Protein AF-A0A7R6YTJ3-F1 (afdb_monomer_lite)

Structure (mmCIF, N/CA/C/O backbone):
data_AF-A0A7R6YTJ3-F1
#
_entry.id   AF-A0A7R6YTJ3-F1
#
loop_
_atom_site.group_PDB
_atom_site.id
_atom_site.type_symbol
_atom_site.label_atom_id
_atom_site.label_alt_id
_atom_site.label_comp_id
_atom_site.label_asym_id
_atom_site.label_entity_id
_atom_site.label_seq_id
_atom_site.pdbx_PDB_ins_code
_atom_site.Cartn_x
_atom_site.Cartn_y
_atom_site.Cartn_z
_atom_site.occupancy
_atom_site.B_iso_or_equiv
_atom_site.auth_seq_id
_atom_site.auth_comp_id
_atom_site.auth_asym_id
_atom_site.auth_atom_id
_atom_site.pdbx_PDB_model_num
ATOM 1 N N . MET A 1 1 ? 23.621 -24.210 -17.598 1.00 53.25 1 MET A N 1
ATOM 2 C CA . MET A 1 1 ? 22.470 -23.910 -18.483 1.00 53.25 1 MET A CA 1
ATOM 3 C C . MET A 1 1 ? 22.592 -22.457 -18.925 1.00 53.25 1 MET A C 1
ATOM 5 O O . MET A 1 1 ? 21.808 -21.624 -18.494 1.00 53.25 1 MET A O 1
ATOM 9 N N . GLY A 1 2 ? 23.614 -22.135 -19.717 1.00 71.44 2 GLY A N 1
ATOM 10 C CA . GLY A 1 2 ? 23.889 -20.771 -20.166 1.00 71.44 2 GLY A CA 1
ATOM 11 C C . GLY A 1 2 ? 23.568 -20.517 -21.636 1.00 71.44 2 GLY A C 1
ATOM 12 O O . GLY A 1 2 ? 23.927 -19.460 -22.126 1.00 71.44 2 GLY A O 1
ATOM 13 N N . MET A 1 3 ? 22.931 -21.441 -22.358 1.00 82.94 3 MET A N 1
ATOM 14 C CA . MET A 1 3 ? 22.607 -21.250 -23.777 1.00 82.94 3 MET A CA 1
ATOM 15 C C . MET A 1 3 ? 21.163 -20.765 -23.956 1.00 82.94 3 MET A C 1
ATOM 17 O O . MET A 1 3 ? 20.237 -21.380 -23.425 1.00 82.94 3 MET A O 1
ATOM 21 N N . PHE A 1 4 ? 20.978 -19.697 -24.731 1.00 82.81 4 PHE A N 1
ATOM 22 C CA . PHE A 1 4 ? 19.693 -19.050 -24.998 1.00 82.81 4 PHE A CA 1
ATOM 23 C C . PHE A 1 4 ? 19.495 -18.852 -26.503 1.00 82.81 4 PHE A C 1
ATOM 25 O O . PHE A 1 4 ? 20.359 -18.275 -27.162 1.00 82.81 4 PHE A O 1
ATOM 32 N N . ASP A 1 5 ? 18.359 -19.302 -27.038 1.00 83.25 5 ASP A N 1
ATOM 33 C CA . ASP A 1 5 ? 18.041 -19.212 -28.468 1.00 83.25 5 ASP A CA 1
ATOM 34 C C . ASP A 1 5 ? 17.235 -17.943 -28.801 1.00 83.25 5 ASP A C 1
ATOM 36 O O . ASP A 1 5 ? 16.244 -17.617 -28.142 1.00 83.25 5 ASP A O 1
ATOM 40 N N . PHE A 1 6 ? 17.629 -17.265 -29.877 1.00 81.50 6 PHE A N 1
ATOM 41 C CA . PHE A 1 6 ? 17.033 -16.036 -30.397 1.00 81.50 6 PHE A CA 1
ATOM 42 C C . PHE A 1 6 ? 16.614 -16.210 -31.861 1.00 81.50 6 PHE A C 1
ATOM 44 O O . PHE A 1 6 ? 17.099 -17.079 -32.588 1.00 81.50 6 PHE A O 1
ATOM 51 N N . VAL A 1 7 ? 15.671 -15.382 -32.315 1.00 74.81 7 VAL A N 1
ATOM 52 C CA . VAL A 1 7 ? 15.200 -15.432 -33.702 1.00 74.81 7 VAL A CA 1
ATOM 53 C C . VAL A 1 7 ? 16.164 -14.648 -34.590 1.00 74.81 7 VAL A C 1
ATOM 55 O O . VAL A 1 7 ? 16.160 -13.419 -34.594 1.00 74.81 7 VAL A O 1
ATOM 58 N N . LYS A 1 8 ? 16.961 -15.372 -35.382 1.00 67.31 8 LYS A N 1
ATOM 59 C CA . LYS A 1 8 ? 17.873 -14.790 -36.375 1.00 67.31 8 LYS A CA 1
ATOM 60 C C . LYS A 1 8 ? 17.097 -13.877 -37.338 1.00 67.31 8 LYS A C 1
ATOM 62 O O . LYS A 1 8 ? 16.094 -14.297 -37.911 1.00 67.31 8 LYS A O 1
ATOM 67 N N . GLY A 1 9 ? 17.543 -12.628 -37.480 1.00 66.31 9 GLY A N 1
ATOM 68 C CA . GLY A 1 9 ? 16.888 -11.606 -38.314 1.00 66.31 9 GLY A CA 1
ATOM 69 C C . GLY A 1 9 ? 15.861 -10.728 -37.584 1.00 66.31 9 GLY A C 1
ATOM 70 O O . GLY A 1 9 ? 15.242 -9.863 -38.198 1.00 66.31 9 GLY A O 1
ATOM 71 N N . VAL A 1 10 ? 15.684 -10.907 -36.272 1.00 64.38 10 VAL A N 1
ATOM 72 C CA . VAL A 1 10 ? 14.816 -10.068 -35.441 1.00 64.38 10 VAL A CA 1
ATOM 73 C C . VAL A 1 10 ? 15.649 -9.400 -34.351 1.00 64.38 10 VAL A C 1
ATOM 75 O O . VAL A 1 10 ? 16.270 -10.076 -33.541 1.00 64.38 10 VAL A O 1
ATOM 78 N N . GLY A 1 11 ? 15.662 -8.068 -34.313 1.00 68.81 11 GLY A N 1
ATOM 79 C CA . GLY A 1 11 ? 16.449 -7.339 -33.324 1.00 68.81 11 GLY A CA 1
ATOM 80 C C . GLY A 1 11 ? 16.763 -5.905 -33.722 1.00 68.81 11 GLY A C 1
ATOM 81 O O . GLY A 1 11 ? 16.332 -5.415 -34.767 1.00 68.81 11 GLY A O 1
ATOM 82 N N . LYS A 1 12 ? 17.527 -5.213 -32.878 1.00 73.88 12 LYS A N 1
ATOM 83 C CA . LYS A 1 12 ? 18.053 -3.881 -33.187 1.00 73.88 12 LYS A CA 1
ATOM 84 C C . LYS A 1 12 ? 19.164 -4.009 -34.233 1.00 73.88 12 LYS A C 1
ATOM 86 O O . LYS A 1 12 ? 20.115 -4.761 -34.030 1.00 73.88 12 LYS A O 1
ATOM 91 N N . LYS A 1 13 ? 19.056 -3.269 -35.341 1.00 74.00 13 LYS A N 1
ATOM 92 C CA . LYS A 1 13 ? 20.139 -3.138 -36.326 1.00 74.00 13 LYS A CA 1
ATOM 93 C C . LYS A 1 13 ? 21.222 -2.224 -35.750 1.00 74.00 13 LYS A C 1
ATOM 95 O O . LYS A 1 13 ? 20.917 -1.106 -35.332 1.00 74.00 13 LYS A O 1
ATOM 100 N N . LEU A 1 14 ? 22.463 -2.703 -35.714 1.00 64.62 14 LEU A N 1
ATOM 101 C CA . LEU A 1 14 ? 23.622 -1.938 -35.255 1.00 64.62 14 LEU A CA 1
ATOM 102 C C . LEU A 1 14 ? 24.489 -1.572 -36.469 1.00 64.62 14 LEU A C 1
ATOM 104 O O . LEU A 1 14 ? 24.953 -2.459 -37.176 1.00 64.62 14 LEU A O 1
ATOM 108 N N . GLY A 1 15 ? 24.695 -0.273 -36.716 1.00 58.75 15 GLY A N 1
ATOM 109 C CA . GLY A 1 15 ? 25.506 0.242 -37.833 1.00 58.75 15 GLY A CA 1
ATOM 110 C C . GLY A 1 15 ? 24.710 0.922 -38.960 1.00 58.75 15 GLY A C 1
ATOM 111 O O . GLY A 1 15 ? 23.480 0.947 -38.946 1.00 58.75 15 GLY A O 1
ATOM 112 N N . PHE A 1 16 ? 25.433 1.498 -39.929 1.00 42.91 16 PHE A N 1
ATOM 113 C CA . PHE A 1 16 ? 24.896 2.185 -41.114 1.00 42.91 16 PHE A CA 1
ATOM 114 C C . PHE A 1 16 ? 25.251 1.386 -42.383 1.00 42.91 16 PHE A C 1
ATOM 116 O O . PHE A 1 16 ? 26.426 1.110 -42.603 1.00 42.91 16 PHE A O 1
ATOM 123 N N . GLY A 1 17 ? 24.258 1.024 -43.204 1.00 50.75 17 GLY A N 1
ATOM 124 C CA . GLY A 1 17 ? 24.433 0.264 -44.457 1.00 50.75 17 GLY A CA 1
ATOM 125 C C . GLY A 1 17 ? 23.263 -0.690 -44.737 1.00 50.75 17 GLY A C 1
ATOM 126 O O . GLY A 1 17 ? 22.576 -1.088 -43.796 1.00 50.75 17 GLY A O 1
ATOM 127 N N . ASP A 1 18 ? 23.005 -1.029 -46.004 1.00 47.97 18 ASP A N 1
ATOM 128 C CA . ASP A 1 18 ? 21.875 -1.883 -46.426 1.00 47.97 18 ASP A CA 1
ATOM 129 C C . ASP A 1 18 ? 22.137 -3.391 -46.275 1.00 47.97 18 ASP A C 1
ATOM 131 O O . ASP A 1 18 ? 21.184 -4.166 -46.217 1.00 47.97 18 ASP A O 1
ATOM 135 N N . ASP A 1 19 ? 23.393 -3.800 -46.100 1.00 54.62 19 ASP A N 1
ATOM 136 C CA . ASP A 1 19 ? 23.744 -5.187 -45.788 1.00 54.62 19 ASP A CA 1
ATOM 137 C C . ASP A 1 19 ? 23.334 -5.546 -44.347 1.00 54.62 19 ASP A C 1
ATOM 139 O O . ASP A 1 19 ? 23.260 -4.671 -43.478 1.00 54.62 19 ASP A O 1
ATOM 143 N N . GLU A 1 20 ? 23.026 -6.820 -44.077 1.00 54.81 20 GLU A N 1
ATOM 144 C CA . GLU A 1 20 ? 22.911 -7.349 -42.710 1.00 54.81 20 GLU A CA 1
ATOM 145 C C . GLU A 1 20 ? 24.335 -7.540 -42.166 1.00 54.81 20 GLU A C 1
ATOM 147 O O . GLU A 1 20 ? 24.985 -8.517 -42.545 1.00 54.81 20 GLU A O 1
ATOM 152 N N . PRO A 1 21 ? 24.881 -6.631 -41.332 1.00 59.47 21 PRO A N 1
ATOM 153 C CA . PRO A 1 21 ? 26.229 -6.833 -40.837 1.00 59.47 21 PRO A CA 1
ATOM 154 C C . PRO A 1 21 ? 26.190 -7.978 -39.824 1.00 59.47 21 PRO A C 1
ATOM 156 O O . PRO A 1 21 ? 25.369 -7.969 -38.901 1.00 59.47 21 PRO A O 1
ATOM 159 N N . GLU A 1 22 ? 27.065 -8.969 -39.992 1.00 66.81 22 GLU A N 1
ATOM 160 C CA . GLU A 1 22 ? 27.274 -9.977 -38.956 1.00 66.81 22 GLU A CA 1
ATOM 161 C C . GLU A 1 22 ? 27.644 -9.270 -37.640 1.00 66.81 22 GLU A C 1
ATOM 163 O O . GLU A 1 22 ? 28.451 -8.331 -37.648 1.00 66.81 22 GLU A O 1
ATOM 168 N N . PRO A 1 23 ? 27.041 -9.665 -36.507 1.00 76.19 23 PRO A N 1
ATOM 169 C CA . PRO A 1 23 ? 27.299 -9.005 -35.240 1.00 76.19 23 PRO A CA 1
ATOM 170 C C . PRO A 1 23 ? 28.767 -9.209 -34.858 1.00 76.19 23 PRO A C 1
ATOM 172 O O . PRO A 1 23 ? 29.254 -10.333 -34.801 1.00 76.19 23 PRO A O 1
ATOM 175 N N . THR A 1 24 ? 29.488 -8.129 -34.571 1.00 86.44 24 THR A N 1
ATOM 176 C CA . THR A 1 24 ? 30.866 -8.214 -34.068 1.00 86.44 24 THR A CA 1
ATOM 177 C C . THR A 1 24 ? 30.891 -8.040 -32.555 1.00 86.44 24 THR A C 1
ATOM 179 O O . THR A 1 24 ? 30.033 -7.350 -31.995 1.00 86.44 24 THR A O 1
ATOM 182 N N . ALA A 1 25 ? 31.904 -8.610 -31.897 1.00 87.88 25 ALA A N 1
ATOM 183 C CA . ALA A 1 25 ? 32.144 -8.446 -30.461 1.00 87.88 25 ALA A CA 1
ATOM 184 C C . ALA A 1 25 ? 32.048 -6.971 -30.023 1.00 87.88 25 ALA A C 1
ATOM 186 O O . ALA A 1 25 ? 31.303 -6.642 -29.102 1.00 87.88 25 ALA A O 1
ATOM 187 N N . ASP A 1 26 ? 32.692 -6.068 -30.768 1.00 86.06 26 ASP A N 1
ATOM 188 C CA . ASP A 1 26 ? 32.683 -4.629 -30.492 1.00 86.06 26 ASP A CA 1
ATOM 189 C C . ASP A 1 26 ? 31.287 -4.003 -30.584 1.00 86.06 26 ASP A C 1
ATOM 191 O O . ASP A 1 26 ? 30.929 -3.151 -29.768 1.00 86.06 26 ASP A O 1
ATOM 195 N N . THR A 1 27 ? 30.484 -4.389 -31.582 1.00 87.31 27 THR A N 1
ATOM 196 C CA . THR A 1 27 ? 29.124 -3.846 -31.741 1.00 87.31 27 THR A CA 1
ATOM 197 C C . THR A 1 27 ? 28.194 -4.318 -30.630 1.00 87.31 27 THR A C 1
ATOM 199 O O . THR A 1 27 ? 27.456 -3.508 -30.071 1.00 87.31 27 THR A O 1
ATOM 202 N N . LEU A 1 28 ? 28.283 -5.595 -30.251 1.00 88.38 28 LEU A N 1
ATOM 203 C CA . LEU A 1 28 ? 27.493 -6.164 -29.162 1.00 88.38 28 LEU A CA 1
ATOM 204 C C . LEU A 1 28 ? 27.912 -5.606 -27.802 1.00 88.38 28 LEU A C 1
ATOM 206 O O . LEU A 1 28 ? 27.050 -5.306 -26.977 1.00 88.38 28 LEU A O 1
ATOM 210 N N . LYS A 1 29 ? 29.216 -5.408 -27.578 1.00 90.81 29 LYS A N 1
ATOM 211 C CA . LYS A 1 29 ? 29.730 -4.781 -26.358 1.00 90.81 29 LYS A CA 1
ATOM 212 C C . LYS A 1 29 ? 29.249 -3.335 -26.233 1.00 90.81 29 LYS A C 1
ATOM 214 O O . LYS A 1 29 ? 28.719 -2.964 -25.190 1.00 90.81 29 LYS A O 1
ATOM 219 N N . LYS A 1 30 ? 29.322 -2.545 -27.312 1.00 87.81 30 LYS A N 1
ATOM 220 C CA . LYS A 1 30 ? 28.772 -1.176 -27.340 1.00 87.81 30 LYS A CA 1
ATOM 221 C C . LYS A 1 30 ? 27.271 -1.144 -27.066 1.00 87.81 30 LYS A C 1
ATOM 223 O O . LYS A 1 30 ? 26.813 -0.264 -26.342 1.00 87.81 30 LYS A O 1
ATOM 228 N N . GLU A 1 31 ? 26.508 -2.078 -27.632 1.00 86.50 31 GLU A N 1
ATOM 229 C CA . GLU A 1 31 ? 25.073 -2.172 -27.357 1.00 86.50 31 GLU A CA 1
ATOM 230 C C . GLU A 1 31 ? 24.816 -2.476 -25.882 1.00 86.50 31 GLU A C 1
ATOM 232 O O . GLU A 1 31 ? 24.042 -1.759 -25.251 1.00 86.50 31 GLU A O 1
ATOM 237 N N . LEU A 1 32 ? 25.494 -3.481 -25.322 1.00 87.94 32 LEU A N 1
ATOM 238 C CA . LEU A 1 32 ? 25.381 -3.859 -23.915 1.00 87.94 32 LEU A CA 1
ATOM 239 C C . LEU A 1 32 ? 25.683 -2.675 -22.981 1.00 87.94 32 LEU A C 1
ATOM 241 O O . LEU A 1 32 ? 24.896 -2.384 -22.077 1.00 87.94 32 LEU A O 1
ATOM 245 N N . ASP A 1 33 ? 26.773 -1.956 -23.245 1.00 88.50 33 ASP A N 1
ATOM 246 C CA . ASP A 1 33 ? 27.207 -0.822 -22.428 1.00 88.50 33 ASP A CA 1
ATOM 247 C C . ASP A 1 33 ? 26.270 0.394 -22.574 1.00 88.50 33 ASP A C 1
ATOM 249 O O . ASP A 1 33 ? 26.056 1.128 -21.608 1.00 88.50 33 ASP A O 1
ATOM 253 N N . SER A 1 34 ? 25.624 0.576 -23.736 1.00 86.50 34 SER A N 1
ATOM 254 C CA . SER A 1 34 ? 24.681 1.684 -23.977 1.00 86.50 34 SER A CA 1
ATOM 255 C C . SER A 1 34 ? 23.458 1.680 -23.050 1.00 86.50 34 SER A C 1
ATOM 257 O O . SER A 1 34 ? 22.823 2.718 -22.856 1.00 86.50 34 SER A O 1
ATOM 259 N N . HIS A 1 35 ? 23.143 0.528 -22.449 1.00 82.69 35 HIS A N 1
ATOM 260 C CA . HIS A 1 35 ? 22.027 0.363 -21.514 1.00 82.69 35 HIS A CA 1
ATOM 261 C C . HIS A 1 35 ? 22.394 0.693 -20.061 1.00 82.69 35 HIS A C 1
ATOM 263 O O . HIS A 1 35 ? 21.508 0.698 -19.209 1.00 82.69 35 HIS A O 1
ATOM 269 N N . GLY A 1 36 ? 23.667 0.962 -19.744 1.00 84.81 36 GLY A N 1
ATOM 270 C CA . GLY A 1 36 ? 24.084 1.355 -18.392 1.00 84.81 36 GLY A CA 1
ATOM 271 C C . GLY A 1 36 ? 23.771 0.304 -17.317 1.00 84.81 36 GLY A C 1
ATOM 272 O O . GLY A 1 36 ? 23.363 0.649 -16.211 1.00 84.81 36 GLY A O 1
ATOM 273 N N . LEU A 1 37 ? 23.921 -0.984 -17.645 1.00 83.62 37 LEU A N 1
ATOM 274 C CA . LEU A 1 37 ? 23.523 -2.109 -16.786 1.00 83.62 37 LEU A CA 1
ATOM 275 C C . LEU A 1 37 ? 24.524 -2.445 -15.662 1.00 83.62 37 LEU A C 1
ATOM 277 O O . LEU A 1 37 ? 24.249 -3.338 -14.864 1.00 83.62 37 LEU A O 1
ATOM 281 N N . GLY A 1 38 ? 25.679 -1.772 -15.599 1.00 83.88 38 GLY A N 1
ATOM 282 C CA . GLY A 1 38 ? 26.778 -2.144 -14.695 1.00 83.88 38 GLY A CA 1
ATOM 283 C C . GLY A 1 38 ? 27.525 -3.402 -15.152 1.00 83.88 38 GLY A C 1
ATOM 284 O O . GLY A 1 38 ? 27.909 -4.243 -14.342 1.00 83.88 38 GLY A O 1
ATOM 285 N N . THR A 1 39 ? 27.675 -3.564 -16.468 1.00 87.25 39 THR A N 1
ATOM 286 C CA . THR A 1 39 ? 28.314 -4.707 -17.143 1.00 87.25 39 THR A CA 1
ATOM 287 C C . THR A 1 39 ? 29.770 -4.424 -17.519 1.00 87.25 39 THR A C 1
ATOM 289 O O . THR A 1 39 ? 30.297 -4.988 -18.477 1.00 87.25 39 THR A O 1
ATOM 292 N N . ASP A 1 40 ? 30.444 -3.558 -16.760 1.00 86.56 40 ASP A N 1
ATOM 293 C CA . ASP A 1 40 ? 31.817 -3.112 -17.033 1.00 86.56 40 ASP A CA 1
ATOM 294 C C . ASP A 1 40 ? 32.816 -4.279 -17.041 1.00 86.56 40 ASP A C 1
ATOM 296 O O . ASP A 1 40 ? 33.792 -4.267 -17.783 1.00 86.56 40 ASP A O 1
ATOM 300 N N . LYS A 1 41 ? 32.534 -5.321 -16.247 1.00 87.81 41 LYS A N 1
ATOM 301 C CA . LYS A 1 41 ? 33.337 -6.549 -16.132 1.00 87.81 41 LYS A CA 1
ATOM 302 C C . LYS A 1 41 ? 32.848 -7.693 -17.027 1.00 87.81 41 LYS A C 1
ATOM 304 O O . LYS A 1 41 ? 33.220 -8.840 -16.789 1.00 87.81 41 LYS A O 1
ATOM 309 N N . VAL A 1 42 ? 31.968 -7.406 -17.988 1.00 90.94 42 VAL A N 1
ATOM 310 C CA . VAL A 1 42 ? 31.443 -8.399 -18.933 1.00 90.94 42 VAL A CA 1
ATOM 311 C C . VAL A 1 42 ? 32.144 -8.251 -20.276 1.00 90.94 42 VAL A C 1
ATOM 313 O O . VAL A 1 42 ? 32.058 -7.198 -20.914 1.00 90.94 42 VAL A O 1
ATOM 316 N N . GLU A 1 43 ? 32.796 -9.325 -20.703 1.00 91.19 43 GLU A N 1
ATOM 317 C CA . GLU A 1 43 ? 33.404 -9.482 -22.021 1.00 91.19 43 GLU A CA 1
ATOM 318 C C . GLU A 1 43 ? 32.413 -10.154 -22.980 1.00 91.19 43 GLU A C 1
ATOM 320 O O . GLU A 1 43 ? 31.606 -10.998 -22.574 1.00 91.19 43 GLU A O 1
ATOM 325 N N . VAL A 1 44 ? 32.468 -9.764 -24.256 1.00 92.31 44 VAL A N 1
ATOM 326 C CA . VAL A 1 44 ? 31.600 -10.289 -25.315 1.00 92.31 44 VAL A CA 1
ATOM 327 C C . VAL A 1 44 ? 32.469 -10.816 -26.450 1.00 92.31 44 VAL A C 1
ATOM 329 O O . VAL A 1 44 ? 33.186 -10.042 -27.073 1.00 92.31 44 VAL A O 1
ATOM 332 N N . ASP A 1 45 ? 32.359 -12.108 -26.745 1.00 91.00 45 ASP A N 1
ATOM 333 C CA . ASP A 1 45 ? 32.945 -12.746 -27.927 1.00 91.00 45 ASP A CA 1
ATOM 334 C C . ASP A 1 45 ? 31.842 -13.123 -28.928 1.00 91.00 45 ASP A C 1
ATOM 336 O O . ASP A 1 45 ? 30.679 -13.293 -28.557 1.00 91.00 45 ASP A O 1
ATOM 340 N N . VAL A 1 46 ? 32.197 -13.319 -30.201 1.00 89.88 46 VAL A N 1
ATOM 341 C CA . VAL A 1 46 ? 31.267 -13.824 -31.225 1.00 89.88 46 VAL A CA 1
ATOM 342 C C . VAL A 1 46 ? 31.870 -15.010 -31.968 1.00 89.88 46 VAL A C 1
ATOM 344 O O . VAL A 1 46 ? 33.019 -14.974 -32.405 1.00 89.88 46 VAL A O 1
ATOM 347 N N . LYS A 1 47 ? 31.075 -16.072 -32.126 1.00 86.62 47 LYS A N 1
ATOM 348 C CA . LYS A 1 47 ? 31.381 -17.258 -32.933 1.00 86.62 47 LYS A CA 1
ATOM 349 C C . LYS A 1 47 ? 30.265 -17.454 -33.959 1.00 86.62 47 LYS A C 1
ATOM 351 O O . LYS A 1 47 ? 29.248 -18.080 -33.662 1.00 86.62 47 LYS A O 1
ATOM 356 N N . GLY A 1 48 ? 30.445 -16.902 -35.159 1.00 84.50 48 GLY A N 1
ATOM 357 C CA . GLY A 1 48 ? 29.401 -16.882 -36.187 1.00 84.50 48 GLY A CA 1
ATOM 358 C C . GLY A 1 48 ? 28.203 -16.046 -35.734 1.00 84.50 48 GLY A C 1
ATOM 359 O O . GLY A 1 48 ? 28.342 -14.861 -35.474 1.00 84.50 48 GLY A O 1
ATOM 360 N N . ASP A 1 49 ? 27.035 -16.669 -35.584 1.00 82.12 49 ASP A N 1
ATOM 361 C CA . ASP A 1 49 ? 25.810 -16.023 -35.089 1.00 82.12 49 ASP A CA 1
ATOM 362 C C . ASP A 1 49 ? 25.555 -16.239 -33.584 1.00 82.12 49 ASP A C 1
ATOM 364 O O . ASP A 1 49 ? 24.485 -15.899 -33.069 1.00 82.12 49 ASP A O 1
ATOM 368 N N . THR A 1 50 ? 26.532 -16.807 -32.868 1.00 87.56 50 THR A N 1
ATOM 369 C CA . THR A 1 50 ? 26.473 -17.033 -31.420 1.00 87.56 50 THR A CA 1
ATOM 370 C C . THR A 1 50 ? 27.314 -15.998 -30.679 1.00 87.56 50 THR A C 1
ATOM 372 O O . THR A 1 50 ? 28.530 -15.939 -30.863 1.00 87.56 50 THR A O 1
ATOM 375 N N . ALA A 1 51 ? 26.687 -15.220 -29.798 1.00 90.62 51 ALA A N 1
ATOM 376 C CA . ALA A 1 51 ? 27.380 -14.334 -28.866 1.00 90.62 51 ALA A CA 1
ATOM 377 C C . ALA A 1 51 ? 27.753 -15.094 -27.586 1.00 90.62 51 ALA A C 1
ATOM 379 O O . ALA A 1 51 ? 26.941 -15.852 -27.061 1.00 90.62 51 ALA A O 1
ATOM 380 N N . VAL A 1 52 ? 28.956 -14.888 -27.061 1.00 92.88 52 VAL A N 1
ATOM 381 C CA . VAL A 1 52 ? 29.437 -15.515 -25.825 1.00 92.88 52 VAL A CA 1
ATOM 382 C C . VAL A 1 52 ? 29.715 -14.422 -24.797 1.00 92.88 52 VAL A C 1
ATOM 384 O O . VAL A 1 52 ? 30.514 -13.527 -25.053 1.00 92.88 52 VAL A O 1
ATOM 387 N N . LEU A 1 53 ? 29.051 -14.489 -23.644 1.00 92.12 53 LEU A N 1
ATOM 388 C CA . LEU A 1 53 ? 29.213 -13.560 -22.527 1.00 92.12 53 LEU A CA 1
ATOM 389 C C . LEU A 1 53 ? 30.064 -14.200 -21.434 1.00 92.12 53 LEU A C 1
ATOM 391 O O . LEU A 1 53 ? 29.764 -15.307 -20.979 1.00 92.12 53 LEU A O 1
ATOM 395 N N . LYS A 1 54 ? 31.095 -13.478 -20.993 1.00 92.88 54 LYS A N 1
ATOM 396 C CA . LYS A 1 54 ? 32.022 -13.912 -19.942 1.00 92.88 54 LYS A CA 1
ATOM 397 C C . LYS A 1 54 ? 32.179 -12.830 -18.888 1.00 92.88 54 LYS A C 1
ATOM 399 O O . LYS A 1 54 ? 32.105 -11.646 -19.205 1.00 92.88 54 LYS A O 1
ATOM 404 N N . GLY A 1 55 ? 32.429 -13.224 -17.644 1.00 91.62 55 GLY A N 1
ATOM 405 C CA . GLY A 1 55 ? 32.780 -12.297 -16.568 1.00 91.62 55 GLY A CA 1
ATOM 406 C C . GLY A 1 55 ? 31.852 -12.394 -15.368 1.00 91.62 55 GLY A C 1
ATOM 407 O O . GLY A 1 55 ? 31.249 -13.435 -15.119 1.00 91.62 55 GLY A O 1
ATOM 408 N N . VAL A 1 56 ? 31.753 -11.309 -14.598 1.00 86.38 56 VAL A N 1
ATOM 409 C CA . VAL A 1 56 ? 30.987 -11.289 -13.344 1.00 86.38 56 VAL A CA 1
ATOM 410 C C . VAL A 1 56 ? 30.018 -10.117 -13.327 1.00 86.38 56 VAL A C 1
ATOM 412 O O . VAL A 1 56 ? 30.413 -8.970 -13.534 1.00 86.38 56 VAL A O 1
ATOM 415 N N . VAL A 1 57 ? 28.757 -10.405 -13.024 1.00 83.69 57 VAL A N 1
ATOM 416 C CA . VAL A 1 57 ? 27.696 -9.415 -12.814 1.00 83.69 57 VAL A CA 1
ATOM 417 C C . VAL A 1 57 ? 27.266 -9.402 -11.356 1.00 83.69 57 VAL A C 1
ATOM 419 O O . VAL A 1 57 ? 27.362 -10.406 -10.657 1.00 83.69 57 VAL A O 1
ATOM 422 N N . LYS A 1 58 ? 26.793 -8.251 -10.878 1.00 81.62 58 LYS A N 1
ATOM 423 C CA . LYS A 1 58 ? 26.461 -8.063 -9.460 1.00 81.62 58 LYS A CA 1
ATOM 424 C C . LYS A 1 58 ? 25.292 -8.937 -8.996 1.00 81.62 58 LYS A C 1
ATOM 426 O O . LYS A 1 58 ? 25.307 -9.408 -7.867 1.00 81.62 58 LYS A O 1
ATOM 431 N N . ASP A 1 59 ? 24.286 -9.132 -9.843 1.00 77.88 59 ASP A N 1
ATOM 432 C CA . ASP A 1 59 ? 23.080 -9.876 -9.495 1.00 77.88 59 ASP A CA 1
ATOM 433 C C . ASP A 1 59 ? 22.455 -10.568 -10.719 1.00 77.88 59 ASP A C 1
ATOM 435 O O . ASP A 1 59 ? 22.819 -10.325 -11.875 1.00 77.88 59 ASP A O 1
ATOM 439 N N . GLN A 1 60 ? 21.486 -11.443 -10.448 1.00 79.19 60 GLN A N 1
ATOM 440 C CA . GLN A 1 60 ? 20.771 -12.219 -11.462 1.00 79.19 60 GLN A CA 1
ATOM 441 C C . GLN A 1 60 ? 19.965 -11.339 -12.436 1.00 79.19 60 GLN A C 1
ATOM 443 O O . GLN A 1 60 ? 19.765 -11.714 -13.590 1.00 79.19 60 GLN A O 1
ATOM 448 N N . SER A 1 61 ? 19.519 -10.155 -12.006 1.00 80.12 61 SER A N 1
ATOM 449 C CA . SER A 1 61 ? 18.780 -9.226 -12.866 1.00 80.12 61 SER A CA 1
ATOM 450 C C . SER A 1 61 ? 19.695 -8.675 -13.958 1.00 80.12 61 SER A C 1
ATOM 452 O O . SER A 1 61 ? 19.312 -8.644 -15.125 1.00 80.12 61 SER A O 1
ATOM 454 N N . ILE A 1 62 ? 20.931 -8.307 -13.613 1.00 82.69 62 ILE A N 1
ATOM 455 C CA . ILE A 1 62 ? 21.927 -7.853 -14.594 1.00 82.69 62 ILE A CA 1
ATOM 456 C C . ILE A 1 62 ? 22.293 -8.986 -15.557 1.00 82.69 62 ILE A C 1
ATOM 458 O O . ILE A 1 62 ? 22.383 -8.739 -16.759 1.00 82.69 62 ILE A O 1
ATOM 462 N N . PHE A 1 63 ? 22.417 -10.226 -15.068 1.00 86.00 63 PHE A N 1
ATOM 463 C CA . PHE A 1 63 ? 22.620 -11.402 -15.924 1.00 86.00 63 PHE A CA 1
ATOM 464 C C . PHE A 1 63 ? 21.519 -11.517 -16.992 1.00 86.00 63 PHE A C 1
ATOM 466 O O . PHE A 1 63 ? 21.807 -11.574 -18.188 1.00 86.00 63 PHE A O 1
ATOM 473 N N . GLU A 1 64 ? 20.246 -11.503 -16.575 1.00 84.69 64 GLU A N 1
ATOM 474 C CA . GLU A 1 64 ? 19.095 -11.601 -17.486 1.00 84.69 64 GLU A CA 1
ATOM 475 C C . GLU A 1 64 ? 19.097 -10.472 -18.521 1.00 84.69 64 GLU A C 1
ATOM 477 O O . GLU A 1 64 ? 18.879 -10.704 -19.713 1.00 84.69 64 GLU A O 1
ATOM 482 N N . LYS A 1 65 ? 19.356 -9.242 -18.071 1.00 85.31 65 LYS A N 1
ATOM 483 C CA . LYS A 1 65 ? 19.348 -8.061 -18.935 1.00 85.31 65 LYS A CA 1
ATOM 484 C C . LYS A 1 65 ? 20.497 -8.075 -19.937 1.00 85.31 65 LYS A C 1
ATOM 486 O O . LYS A 1 65 ? 20.271 -7.691 -21.081 1.00 85.31 65 LYS A O 1
ATOM 491 N N . ALA A 1 66 ? 21.676 -8.563 -19.552 1.00 87.12 66 ALA A N 1
ATOM 492 C CA . ALA A 1 66 ? 22.811 -8.704 -20.458 1.00 87.12 66 ALA A CA 1
ATOM 493 C C . ALA A 1 66 ? 22.508 -9.696 -21.593 1.00 87.12 66 ALA A C 1
ATOM 495 O O . ALA A 1 66 ? 22.710 -9.376 -22.765 1.00 87.12 66 ALA A O 1
ATOM 496 N N . VAL A 1 67 ? 21.928 -10.854 -21.257 1.00 87.12 67 VAL A N 1
ATOM 497 C CA . VAL A 1 67 ? 21.497 -11.862 -22.241 1.00 87.12 67 VAL A CA 1
ATOM 498 C C . VAL A 1 67 ? 20.451 -11.285 -23.203 1.00 87.12 67 VAL A C 1
ATOM 500 O O . VAL A 1 67 ? 20.568 -11.446 -24.417 1.00 87.12 67 VAL A O 1
ATOM 503 N N . ILE A 1 68 ? 19.449 -10.568 -22.682 1.00 86.19 68 ILE A N 1
ATOM 504 C CA . ILE A 1 68 ? 18.378 -9.951 -23.485 1.00 86.19 68 ILE A CA 1
ATOM 505 C C . ILE A 1 68 ? 18.908 -8.832 -24.386 1.00 86.19 68 ILE A C 1
ATOM 507 O O . ILE A 1 68 ? 18.467 -8.726 -25.531 1.00 86.19 68 ILE A O 1
ATOM 511 N N . ALA A 1 69 ? 19.802 -7.980 -23.880 1.00 86.50 69 ALA A N 1
ATOM 512 C CA . ALA A 1 69 ? 20.358 -6.861 -24.635 1.00 86.50 69 ALA A CA 1
ATOM 513 C C . ALA A 1 69 ? 21.166 -7.359 -25.837 1.00 86.50 69 ALA A C 1
ATOM 515 O O . ALA A 1 69 ? 20.947 -6.906 -26.958 1.00 86.50 69 ALA A O 1
ATOM 516 N N . VAL A 1 70 ? 22.039 -8.345 -25.615 1.00 88.31 70 VAL A N 1
ATOM 517 C CA . VAL A 1 70 ? 22.903 -8.887 -26.666 1.00 88.31 70 VAL A CA 1
ATOM 518 C C . VAL A 1 70 ? 22.109 -9.724 -27.664 1.00 88.31 70 VAL A C 1
ATOM 520 O O . VAL A 1 70 ? 22.229 -9.510 -28.868 1.00 88.31 70 VAL A O 1
ATOM 523 N N . GLY A 1 71 ? 21.253 -10.632 -27.195 1.00 84.62 71 GLY A N 1
ATOM 524 C CA . GLY A 1 71 ? 20.561 -11.554 -28.093 1.00 84.62 71 GLY A CA 1
ATOM 525 C C . GLY A 1 71 ? 19.438 -10.928 -28.923 1.00 84.62 71 GLY A C 1
ATOM 526 O O . GLY A 1 71 ? 19.123 -11.436 -29.991 1.00 84.62 71 GLY A O 1
ATOM 527 N N . ASN A 1 72 ? 18.871 -9.790 -28.506 1.00 84.94 72 ASN A N 1
ATOM 528 C CA . ASN A 1 72 ? 17.936 -9.019 -29.341 1.00 84.94 72 ASN A CA 1
ATOM 529 C C . ASN A 1 72 ? 18.646 -8.107 -30.361 1.00 84.94 72 ASN A C 1
ATOM 531 O O . ASN A 1 72 ? 18.057 -7.128 -30.832 1.00 84.94 72 ASN A O 1
ATOM 535 N N . THR A 1 73 ? 19.902 -8.392 -30.697 1.00 81.81 73 THR A N 1
ATOM 536 C CA . THR A 1 73 ? 20.631 -7.722 -31.776 1.00 81.81 73 THR A CA 1
ATOM 537 C C . THR A 1 73 ? 20.430 -8.470 -33.088 1.00 81.81 73 THR A C 1
ATOM 539 O O . THR A 1 73 ? 20.463 -9.700 -33.127 1.00 81.81 73 THR A O 1
ATOM 542 N N . LEU A 1 74 ? 20.234 -7.729 -34.181 1.00 79.88 74 LEU A N 1
ATOM 543 C CA . LEU A 1 74 ? 20.107 -8.318 -35.512 1.00 79.88 74 LEU A CA 1
ATOM 544 C C . LEU A 1 74 ? 21.335 -9.192 -35.837 1.00 79.88 74 LEU A C 1
ATOM 546 O O . LEU A 1 74 ? 22.469 -8.767 -35.644 1.00 79.88 74 LEU A O 1
ATOM 550 N N . GLY A 1 75 ? 21.098 -10.413 -36.320 1.00 77.81 75 GLY A N 1
ATOM 551 C CA . GLY A 1 75 ? 22.149 -11.370 -36.687 1.00 77.81 75 GLY A CA 1
ATOM 552 C C . GLY A 1 75 ? 22.578 -12.334 -35.573 1.00 77.81 75 GLY A C 1
ATOM 553 O O . GLY A 1 75 ? 23.207 -13.344 -35.879 1.00 77.81 75 GLY A O 1
ATOM 554 N N . VAL A 1 76 ? 22.181 -12.102 -34.315 1.00 82.88 76 VAL A N 1
ATOM 555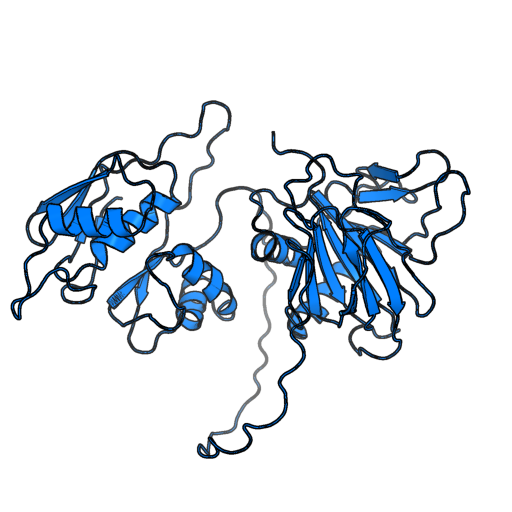 C CA . VAL A 1 76 ? 22.421 -13.047 -33.211 1.00 82.88 76 VAL A CA 1
ATOM 556 C C . VAL A 1 76 ? 21.313 -14.101 -33.187 1.00 82.88 76 VAL A C 1
ATOM 558 O O . VAL A 1 76 ? 20.132 -13.777 -33.080 1.00 82.88 76 VAL A O 1
ATOM 561 N N . SER A 1 77 ? 21.679 -15.378 -33.295 1.00 82.44 77 SER A N 1
ATOM 562 C CA . SER A 1 77 ? 20.738 -16.499 -33.155 1.00 82.44 77 SER A CA 1
ATOM 563 C C . SER A 1 77 ? 20.853 -17.189 -31.800 1.00 82.44 77 SER A C 1
ATOM 565 O O . SER A 1 77 ? 19.908 -17.850 -31.372 1.00 82.44 77 SER A O 1
ATOM 567 N N . LYS A 1 78 ? 21.988 -17.032 -31.105 1.00 87.38 78 LYS A N 1
ATOM 568 C CA . LYS A 1 78 ? 22.238 -17.652 -29.801 1.00 87.38 78 LYS A CA 1
ATOM 569 C C . LYS A 1 78 ? 23.077 -16.766 -28.896 1.00 87.38 78 LYS A C 1
ATOM 571 O O . LYS A 1 78 ? 23.987 -16.081 -29.357 1.00 87.38 78 LYS A O 1
ATOM 576 N N . VAL A 1 79 ? 22.814 -16.843 -27.596 1.00 87.88 79 VAL A N 1
ATOM 577 C CA . VAL A 1 79 ? 23.679 -16.282 -26.554 1.00 87.88 79 VAL A CA 1
ATOM 578 C C . VAL A 1 79 ? 24.125 -17.403 -25.626 1.00 87.88 79 VAL A C 1
ATOM 580 O O . VAL A 1 79 ? 23.293 -18.093 -25.042 1.00 87.88 79 VAL A O 1
ATOM 583 N N . GLN A 1 80 ? 25.434 -17.565 -25.481 1.00 90.69 80 GLN A N 1
ATOM 584 C CA . GLN A 1 80 ? 26.072 -18.463 -24.532 1.00 90.69 80 GLN A CA 1
ATOM 585 C C . GLN A 1 80 ? 26.604 -17.651 -23.343 1.00 90.69 80 GLN A C 1
ATOM 587 O O . GLN A 1 80 ? 27.378 -16.721 -23.519 1.00 90.69 80 GLN A O 1
ATOM 592 N N . ALA A 1 81 ? 26.210 -18.008 -22.130 1.00 88.50 81 ALA A N 1
ATOM 593 C CA . ALA A 1 81 ? 26.514 -17.298 -20.890 1.00 88.50 81 ALA A CA 1
ATOM 594 C C . ALA A 1 81 ? 26.940 -18.263 -19.767 1.00 88.50 81 ALA A C 1
ATOM 596 O O . ALA A 1 81 ? 26.782 -17.955 -18.590 1.00 88.50 81 ALA A O 1
ATOM 597 N N . ASP A 1 82 ? 27.462 -19.448 -20.110 1.00 85.69 82 ASP A N 1
ATOM 598 C CA . ASP A 1 82 ? 27.974 -20.413 -19.119 1.00 85.69 82 ASP A CA 1
ATOM 599 C C . ASP A 1 82 ? 29.191 -19.871 -18.342 1.00 85.69 82 ASP A C 1
ATOM 601 O O . ASP A 1 82 ? 29.477 -20.328 -17.238 1.00 85.69 82 ASP A O 1
ATOM 605 N N . GLU A 1 83 ? 29.885 -18.881 -18.907 1.00 88.12 83 GLU A N 1
ATOM 606 C CA . GLU A 1 83 ? 31.055 -18.211 -18.328 1.00 88.12 83 GLU A CA 1
ATOM 607 C C . GLU A 1 83 ? 30.716 -16.844 -17.698 1.00 88.12 83 GLU A C 1
ATOM 609 O O . GLU A 1 83 ? 31.608 -16.127 -17.241 1.00 88.12 83 GLU A O 1
ATOM 614 N N . LEU A 1 84 ? 29.432 -16.469 -17.659 1.00 86.19 84 LEU A N 1
ATOM 615 C CA . LEU A 1 84 ? 28.949 -15.263 -16.995 1.00 86.19 84 LEU A CA 1
ATOM 616 C C . LEU A 1 84 ? 28.425 -15.632 -15.603 1.00 86.19 84 LEU A C 1
ATOM 618 O O . LEU A 1 84 ? 27.425 -16.333 -15.463 1.00 86.19 84 LEU A O 1
ATOM 622 N N . GLN A 1 85 ? 29.100 -15.167 -14.558 1.00 84.88 85 GLN A N 1
ATOM 623 C CA . GLN A 1 85 ? 28.783 -15.512 -13.175 1.00 84.88 85 GLN A CA 1
ATOM 624 C C . GLN A 1 85 ? 28.071 -14.367 -12.463 1.00 84.88 85 GLN A C 1
ATOM 626 O O . GLN A 1 85 ? 28.387 -13.196 -12.659 1.00 84.88 85 GLN A O 1
ATOM 631 N N . VAL A 1 86 ? 27.133 -14.710 -11.586 1.00 81.00 86 VAL A N 1
ATOM 632 C CA . VAL A 1 86 ? 26.579 -13.758 -10.622 1.00 81.00 86 VAL A CA 1
ATOM 633 C C . VAL A 1 86 ? 27.485 -13.749 -9.395 1.00 81.00 86 VAL A C 1
ATOM 635 O O . VAL A 1 86 ? 27.829 -14.813 -8.880 1.00 81.00 86 VAL A O 1
ATOM 638 N N . ALA A 1 87 ? 27.896 -12.564 -8.946 1.00 79.12 87 ALA A N 1
ATOM 639 C CA . ALA A 1 87 ? 28.704 -12.404 -7.746 1.00 79.12 87 ALA A CA 1
ATOM 640 C C . ALA A 1 87 ? 28.019 -13.096 -6.558 1.00 79.12 87 ALA A C 1
ATOM 642 O O . ALA A 1 87 ? 26.816 -12.933 -6.340 1.00 79.12 87 ALA A O 1
ATOM 643 N N . ALA A 1 88 ? 28.783 -13.884 -5.799 1.00 62.25 88 ALA A N 1
ATOM 644 C CA . ALA A 1 88 ? 28.268 -14.498 -4.584 1.00 62.25 88 ALA A CA 1
ATOM 645 C C . ALA A 1 88 ? 27.819 -13.396 -3.604 1.00 62.25 88 ALA A C 1
ATOM 647 O O . ALA A 1 88 ? 28.507 -12.374 -3.503 1.00 62.25 88 ALA A O 1
ATOM 648 N N . PRO A 1 89 ? 26.694 -13.580 -2.889 1.00 52.78 89 PRO A N 1
ATOM 649 C CA . PRO A 1 89 ? 26.302 -12.647 -1.843 1.00 52.78 89 PRO A CA 1
ATOM 650 C C . PRO A 1 89 ? 27.433 -12.525 -0.816 1.00 52.78 89 PRO A C 1
ATOM 652 O O . PRO A 1 89 ? 28.098 -13.515 -0.497 1.00 52.78 89 PRO A O 1
ATOM 655 N N . GLU A 1 90 ? 27.675 -11.305 -0.331 1.00 41.62 90 GLU A N 1
ATOM 656 C CA . GLU A 1 90 ? 28.666 -11.053 0.717 1.00 41.62 90 GLU A CA 1
ATOM 657 C C . GLU A 1 90 ? 28.417 -11.998 1.904 1.00 41.62 90 GLU A C 1
ATOM 659 O O . GLU A 1 90 ? 27.274 -12.276 2.276 1.00 41.62 90 GLU A O 1
ATOM 664 N N . ALA A 1 91 ? 29.498 -12.568 2.443 1.00 36.34 91 ALA A N 1
ATOM 665 C CA . ALA A 1 91 ? 29.444 -13.669 3.398 1.00 36.34 91 ALA A CA 1
ATOM 666 C C . ALA A 1 91 ? 28.599 -13.311 4.636 1.00 36.34 91 ALA A C 1
ATOM 668 O O . ALA A 1 91 ? 29.021 -12.513 5.469 1.00 36.34 91 ALA A O 1
ATOM 669 N N . GLY A 1 92 ? 27.417 -13.925 4.762 1.00 42.16 92 GLY A N 1
ATOM 670 C CA . GLY A 1 92 ? 26.525 -13.723 5.910 1.00 42.16 92 GLY A CA 1
ATOM 671 C C . GLY A 1 92 ? 25.089 -14.231 5.740 1.00 42.16 92 GLY A C 1
ATOM 672 O O . GLY A 1 92 ? 24.415 -14.461 6.740 1.00 42.16 92 GLY A O 1
ATOM 673 N N . THR A 1 93 ? 24.614 -14.481 4.516 1.00 34.12 93 THR A N 1
ATOM 674 C CA . THR A 1 93 ? 23.249 -14.984 4.262 1.00 34.12 93 THR A CA 1
ATOM 675 C C . THR A 1 93 ? 23.266 -16.386 3.638 1.00 34.12 93 THR A C 1
ATOM 677 O O . THR A 1 93 ? 23.958 -16.601 2.642 1.00 34.12 93 THR A O 1
ATOM 680 N N . PRO A 1 94 ? 22.508 -17.371 4.165 1.00 32.19 94 PRO A N 1
ATOM 681 C CA . PRO A 1 94 ? 22.347 -18.660 3.499 1.00 32.19 94 PRO A CA 1
ATOM 682 C C . PRO A 1 94 ? 21.583 -18.478 2.181 1.00 32.19 94 PRO A C 1
ATOM 684 O O . PRO A 1 94 ? 20.418 -18.080 2.185 1.00 32.19 94 PRO A O 1
ATOM 687 N N . ALA A 1 95 ? 22.228 -18.782 1.053 1.00 35.91 95 ALA A N 1
ATOM 688 C CA . ALA A 1 95 ? 21.599 -18.742 -0.262 1.00 35.91 95 ALA A CA 1
ATOM 689 C C . ALA A 1 95 ? 20.564 -19.874 -0.395 1.00 35.91 95 ALA A C 1
ATOM 691 O O . ALA A 1 95 ? 20.908 -21.059 -0.377 1.00 35.91 95 ALA A O 1
ATOM 692 N N . ALA A 1 96 ? 19.288 -19.512 -0.534 1.00 35.16 96 ALA A N 1
ATOM 693 C CA . ALA A 1 96 ? 18.275 -20.433 -1.036 1.00 35.16 96 ALA A CA 1
ATOM 694 C C . ALA A 1 96 ? 18.537 -20.709 -2.535 1.00 35.16 96 ALA A C 1
ATOM 696 O O . ALA A 1 96 ? 19.105 -19.862 -3.225 1.00 35.16 96 ALA A O 1
ATOM 697 N N . PRO A 1 97 ? 18.177 -21.891 -3.066 1.00 34.22 97 PRO A N 1
ATOM 698 C CA . PRO A 1 97 ? 18.444 -22.219 -4.461 1.00 34.22 97 PRO A CA 1
ATOM 699 C C . PRO A 1 97 ? 17.561 -21.380 -5.398 1.00 34.22 97 PRO A C 1
ATOM 701 O O . PRO A 1 97 ? 16.362 -21.644 -5.524 1.00 34.22 97 PRO A O 1
ATOM 704 N N . ALA A 1 98 ? 18.178 -20.413 -6.083 1.00 45.38 98 ALA A N 1
ATOM 705 C CA . ALA A 1 98 ? 17.535 -19.551 -7.067 1.00 45.38 98 ALA A CA 1
ATOM 706 C C . ALA A 1 98 ? 16.835 -20.360 -8.167 1.00 45.38 98 ALA A C 1
ATOM 708 O O . ALA A 1 98 ? 17.459 -21.126 -8.909 1.00 45.38 98 ALA A O 1
ATOM 709 N N . LYS A 1 99 ? 15.511 -20.192 -8.283 1.00 49.34 99 LYS A N 1
ATOM 710 C CA . LYS A 1 99 ? 14.751 -20.731 -9.420 1.00 49.34 99 LYS A CA 1
ATOM 711 C C . LYS A 1 99 ? 15.237 -20.070 -10.707 1.00 49.34 99 LYS A C 1
ATOM 713 O O . LYS A 1 99 ? 15.396 -18.856 -10.772 1.00 49.34 99 LYS A O 1
ATOM 718 N N . GLN A 1 100 ? 15.449 -20.888 -11.735 1.00 51.78 100 GLN A N 1
ATOM 719 C CA . GLN A 1 100 ? 16.005 -20.424 -13.001 1.00 51.78 100 GLN A CA 1
ATOM 720 C C . GLN A 1 100 ? 15.074 -19.424 -13.700 1.00 51.78 100 GLN A C 1
ATOM 722 O O . GLN A 1 100 ? 13.855 -19.636 -13.731 1.00 51.78 100 GLN A O 1
ATOM 727 N N . PRO A 1 101 ? 15.632 -18.355 -14.289 1.00 62.34 101 PRO A N 1
ATOM 728 C CA . PRO A 1 101 ? 14.852 -17.354 -14.996 1.00 62.34 101 PRO A CA 1
ATOM 729 C C . PRO A 1 101 ? 14.113 -17.957 -16.192 1.00 62.34 101 PRO A C 1
ATOM 731 O O . PRO A 1 101 ? 14.638 -18.799 -16.920 1.00 62.34 101 PRO A O 1
ATOM 734 N N . THR A 1 102 ? 12.877 -17.505 -16.409 1.00 70.12 102 THR A N 1
ATOM 735 C CA . THR A 1 102 ? 12.048 -17.932 -17.544 1.00 70.12 102 THR A CA 1
ATOM 736 C C . THR A 1 102 ? 11.974 -16.831 -18.588 1.00 70.12 102 THR A C 1
ATOM 738 O O . THR A 1 102 ? 11.542 -15.707 -18.302 1.00 70.12 102 THR A O 1
ATOM 741 N N . PHE A 1 103 ? 12.326 -17.170 -19.821 1.00 76.25 103 PHE A N 1
ATOM 742 C CA . PHE A 1 103 ? 12.279 -16.269 -20.966 1.00 76.25 103 PHE A CA 1
ATOM 743 C C . PHE A 1 103 ? 11.142 -16.646 -21.919 1.00 76.25 103 PHE A C 1
ATOM 745 O O . PHE A 1 103 ? 10.707 -17.796 -21.965 1.00 76.25 103 PHE A O 1
ATOM 752 N N . TYR A 1 104 ? 10.652 -15.666 -22.673 1.00 79.50 104 TYR A N 1
ATOM 753 C CA . TYR A 1 104 ? 9.576 -15.832 -23.640 1.00 79.50 104 TYR A CA 1
ATOM 754 C C . TYR A 1 104 ? 9.901 -15.106 -24.945 1.00 79.50 104 TYR A C 1
ATOM 756 O O . TYR A 1 104 ? 10.199 -13.911 -24.951 1.00 79.50 104 TYR A O 1
ATOM 764 N N . THR A 1 105 ? 9.764 -15.819 -26.061 1.00 81.00 105 THR A N 1
ATOM 765 C CA . THR A 1 105 ? 9.860 -15.248 -27.408 1.00 81.00 105 THR A CA 1
ATOM 766 C C . THR A 1 105 ? 8.493 -14.728 -27.851 1.00 81.00 105 THR A C 1
ATOM 768 O O . THR A 1 105 ? 7.540 -15.499 -28.001 1.00 81.00 105 THR A O 1
ATOM 771 N N . VAL A 1 106 ? 8.391 -13.416 -28.074 1.00 78.06 106 VAL A N 1
ATOM 772 C CA . VAL A 1 106 ? 7.167 -12.711 -28.484 1.00 78.06 106 VAL A CA 1
ATOM 773 C C . VAL A 1 106 ? 6.633 -13.283 -29.798 1.00 78.06 106 VAL A C 1
ATOM 775 O O . VAL A 1 106 ? 7.366 -13.407 -30.777 1.00 78.06 106 VAL A O 1
ATOM 778 N N . LYS A 1 107 ? 5.340 -13.616 -29.858 1.00 76.38 107 LYS A N 1
ATOM 779 C CA . LYS A 1 107 ? 4.684 -14.124 -31.075 1.00 76.38 107 LYS A CA 1
ATOM 780 C C . LYS A 1 107 ? 3.847 -13.032 -31.741 1.00 76.38 107 LYS A C 1
ATOM 782 O O . LYS A 1 107 ? 3.453 -12.051 -31.115 1.00 76.38 107 LYS A O 1
ATOM 787 N N . LYS A 1 108 ? 3.528 -13.206 -33.028 1.00 75.19 108 LYS A N 1
ATOM 788 C CA . LYS A 1 108 ? 2.642 -12.283 -33.759 1.00 75.19 108 LYS A CA 1
ATOM 789 C C . LYS A 1 108 ? 1.294 -12.135 -33.042 1.00 75.19 108 LYS A C 1
ATOM 791 O O . LYS A 1 108 ? 0.605 -13.124 -32.812 1.00 75.19 108 LYS A O 1
ATOM 796 N N . GLY A 1 109 ? 0.925 -10.894 -32.714 1.00 69.50 109 GLY A N 1
ATOM 797 C CA . GLY A 1 109 ? -0.316 -10.559 -32.003 1.00 69.50 109 GLY A CA 1
ATOM 798 C C . GLY A 1 109 ? -0.241 -10.647 -30.473 1.00 69.50 109 GLY A C 1
ATOM 799 O O . GLY A 1 109 ? -1.274 -10.469 -29.813 1.00 69.50 109 GLY A O 1
ATOM 800 N N . ASP A 1 110 ? 0.940 -10.916 -29.907 1.00 77.88 110 ASP A N 1
ATOM 801 C CA . ASP A 1 110 ? 1.181 -10.784 -28.471 1.00 77.88 110 ASP A CA 1
ATOM 802 C C . ASP A 1 110 ? 1.247 -9.307 -28.056 1.00 77.88 110 ASP A C 1
ATOM 804 O O . ASP A 1 110 ? 1.707 -8.445 -28.797 1.00 77.88 110 ASP A O 1
ATOM 808 N N . ASN A 1 111 ? 0.783 -9.041 -26.840 1.00 79.75 111 ASN A N 1
ATOM 809 C CA . ASN A 1 111 ? 1.065 -7.835 -26.068 1.00 79.75 111 ASN A CA 1
ATOM 810 C C . ASN A 1 111 ? 1.561 -8.292 -24.686 1.00 79.75 111 ASN A C 1
ATOM 812 O O . ASN A 1 111 ? 1.419 -9.473 -24.341 1.00 79.75 111 ASN A O 1
ATOM 816 N N . LEU A 1 112 ? 2.128 -7.393 -23.879 1.00 77.38 112 LEU A N 1
ATOM 817 C CA . LEU A 1 112 ? 2.682 -7.789 -22.579 1.00 77.38 112 LEU A CA 1
ATOM 818 C C . LEU A 1 112 ? 1.635 -8.441 -21.659 1.00 77.38 112 LEU A C 1
ATOM 820 O O . LEU A 1 112 ? 1.978 -9.341 -20.899 1.00 77.38 112 LEU A O 1
ATOM 824 N N . TRP A 1 113 ? 0.356 -8.067 -21.783 1.00 82.44 113 TRP A N 1
ATOM 825 C CA . TRP A 1 113 ? -0.754 -8.708 -21.067 1.00 82.44 113 TRP A CA 1
ATOM 826 C C . TRP A 1 113 ? -0.898 -10.191 -21.420 1.00 82.44 113 TRP A C 1
ATOM 828 O O . TRP A 1 113 ? -0.926 -11.045 -20.539 1.00 82.44 113 TRP A O 1
ATOM 838 N N . LYS A 1 114 ? -0.952 -10.529 -22.712 1.00 80.88 114 LYS A N 1
ATOM 839 C CA . LYS A 1 114 ? -1.053 -11.921 -23.180 1.00 80.88 114 LYS A CA 1
ATOM 840 C C . LYS A 1 114 ? 0.183 -12.730 -22.810 1.00 80.88 114 LYS A C 1
ATOM 842 O O . LYS A 1 114 ? 0.063 -13.909 -22.491 1.00 80.88 114 LYS A O 1
ATOM 847 N N . ILE A 1 115 ? 1.363 -12.112 -22.854 1.00 77.06 115 ILE A N 1
ATOM 848 C CA . ILE A 1 115 ? 2.608 -12.763 -22.431 1.00 77.06 115 ILE A CA 1
ATOM 849 C C . ILE A 1 115 ? 2.552 -13.041 -20.931 1.00 77.06 115 ILE A C 1
ATOM 851 O O . ILE A 1 115 ? 2.876 -14.150 -20.510 1.00 77.06 115 ILE A O 1
ATOM 855 N N . ALA A 1 116 ? 2.063 -12.091 -20.136 1.00 75.25 116 ALA A N 1
ATOM 856 C CA . ALA A 1 116 ? 1.855 -12.296 -18.715 1.00 75.25 116 ALA A CA 1
ATOM 857 C C . ALA A 1 116 ? 0.848 -13.423 -18.442 1.00 75.25 116 ALA A C 1
ATOM 859 O O . ALA A 1 116 ? 1.126 -14.307 -17.642 1.00 75.25 116 ALA A O 1
ATOM 860 N N . GLU A 1 117 ? -0.272 -13.498 -19.156 1.00 81.81 117 GLU A N 1
ATOM 861 C CA . GLU A 1 117 ? -1.208 -14.616 -18.980 1.00 81.81 117 GLU A CA 1
ATOM 862 C C . GLU A 1 117 ? -0.619 -15.975 -19.381 1.00 81.81 117 GLU A C 1
ATOM 864 O O . GLU A 1 117 ? -0.935 -16.994 -18.770 1.00 81.81 117 GLU A O 1
ATOM 869 N N . LYS A 1 118 ? 0.258 -16.013 -20.387 1.00 81.00 118 LYS A N 1
ATOM 870 C CA . LYS A 1 118 ? 0.960 -17.242 -20.785 1.00 81.00 118 LYS A CA 1
ATOM 871 C C . LYS A 1 118 ? 2.016 -17.667 -19.766 1.00 81.00 118 LYS A C 1
ATOM 873 O O . LYS A 1 118 ? 2.190 -18.860 -19.550 1.00 81.00 118 LYS A O 1
ATOM 878 N N . SER A 1 119 ? 2.701 -16.702 -19.160 1.00 71.06 119 SER A N 1
ATOM 879 C CA . SER A 1 119 ? 3.862 -16.948 -18.293 1.00 71.06 119 SER A CA 1
ATOM 880 C C . SER A 1 119 ? 3.460 -17.136 -16.832 1.00 71.06 119 SER A C 1
ATOM 882 O O . SER A 1 119 ? 4.023 -17.966 -16.133 1.00 71.06 119 SER A O 1
ATOM 884 N N . TYR A 1 120 ? 2.434 -16.415 -16.377 1.00 68.81 120 TYR A N 1
ATOM 885 C CA . TYR A 1 120 ? 1.939 -16.440 -14.998 1.00 68.81 120 TYR A CA 1
ATOM 886 C C . TYR A 1 120 ? 0.589 -17.147 -14.834 1.00 68.81 120 TYR A C 1
ATOM 888 O O . TYR A 1 120 ? 0.130 -17.317 -13.704 1.00 68.81 120 TYR A O 1
ATOM 896 N N . GLY A 1 121 ? -0.062 -17.531 -15.933 1.00 75.81 121 GLY A N 1
ATOM 897 C CA . GLY A 1 121 ? -1.380 -18.160 -15.940 1.00 75.81 121 GLY A CA 1
ATOM 898 C C . GLY A 1 121 ? -2.520 -17.212 -16.331 1.00 75.81 121 GLY A C 1
ATOM 899 O O . GLY A 1 121 ? -2.443 -15.988 -16.208 1.00 75.81 121 GLY A O 1
ATOM 900 N N . LYS A 1 122 ? -3.617 -17.797 -16.825 1.00 72.00 122 LYS A N 1
ATOM 901 C CA . LYS A 1 122 ? -4.791 -17.071 -17.334 1.00 72.00 122 LYS A CA 1
ATOM 902 C C . LYS A 1 122 ? -5.350 -16.093 -16.289 1.00 72.00 122 LYS A C 1
ATOM 904 O O . LYS A 1 122 ? -5.510 -16.456 -15.128 1.00 72.00 122 LYS A O 1
ATOM 909 N N . GLY A 1 123 ? -5.669 -14.864 -16.703 1.00 65.38 123 GLY A N 1
ATOM 910 C CA . GLY A 1 123 ? -6.171 -13.807 -15.816 1.00 65.38 123 GLY A CA 1
ATOM 911 C C . GLY A 1 123 ? -5.088 -13.058 -15.030 1.00 65.38 123 GLY A C 1
ATOM 912 O O . GLY A 1 123 ? -5.401 -12.092 -14.341 1.00 65.38 123 GLY A O 1
ATOM 913 N N . LYS A 1 124 ? -3.808 -13.441 -15.151 1.00 73.19 124 LYS A N 1
ATOM 914 C CA . LYS A 1 124 ? -2.671 -12.720 -14.550 1.00 73.19 124 LYS A CA 1
ATOM 915 C C . LYS A 1 124 ? -2.061 -11.674 -15.483 1.00 73.19 124 LYS A C 1
ATOM 917 O O . LYS A 1 124 ? -0.912 -11.286 -15.301 1.00 73.19 124 LYS A O 1
ATOM 922 N N . GLY A 1 125 ? -2.819 -11.187 -16.463 1.00 63.62 125 GLY A N 1
ATOM 923 C CA . GLY A 1 125 ? -2.308 -10.237 -17.443 1.00 63.62 125 GLY A CA 1
ATOM 924 C C . GLY A 1 125 ? -1.824 -8.916 -16.848 1.00 63.62 125 GLY A C 1
ATOM 925 O O . GLY A 1 125 ? -0.882 -8.354 -17.385 1.00 63.62 125 GLY A O 1
ATOM 926 N N . ALA A 1 126 ? -2.342 -8.497 -15.685 1.00 67.44 126 ALA A N 1
ATOM 927 C CA . ALA A 1 126 ? -1.837 -7.349 -14.920 1.00 67.44 126 ALA A CA 1
ATOM 928 C C . ALA A 1 126 ? -0.331 -7.441 -14.591 1.00 67.44 126 ALA A C 1
ATOM 930 O O . ALA A 1 126 ? 0.338 -6.419 -14.492 1.00 67.44 126 ALA A O 1
ATOM 931 N N . LYS A 1 127 ? 0.247 -8.654 -14.540 1.00 72.00 127 LYS A N 1
ATOM 932 C CA . LYS A 1 127 ? 1.697 -8.868 -14.375 1.00 72.00 127 LYS A CA 1
ATOM 933 C C . LYS A 1 127 ? 2.531 -8.434 -15.592 1.00 72.00 127 LYS A C 1
ATOM 935 O O . LYS A 1 127 ? 3.747 -8.608 -15.602 1.00 72.00 127 LYS A O 1
ATOM 940 N N . HIS A 1 128 ? 1.910 -7.844 -16.612 1.00 72.19 128 HIS A N 1
ATOM 941 C CA . HIS A 1 128 ? 2.596 -7.217 -17.737 1.00 72.19 128 HIS A CA 1
ATOM 942 C C . HIS A 1 128 ? 3.565 -6.107 -17.303 1.00 72.19 128 HIS A C 1
ATOM 944 O O . HIS A 1 128 ? 4.565 -5.883 -17.979 1.00 72.19 128 HIS A O 1
ATOM 950 N N . THR A 1 129 ? 3.296 -5.435 -16.179 1.00 75.19 129 THR A N 1
ATOM 951 C CA . THR A 1 129 ? 4.178 -4.421 -15.580 1.00 75.19 129 THR A CA 1
ATOM 952 C C . THR A 1 129 ? 5.485 -5.039 -15.091 1.00 75.19 129 THR A C 1
ATOM 954 O O . THR A 1 129 ? 6.551 -4.504 -15.369 1.00 75.19 129 THR A O 1
ATOM 957 N N . ILE A 1 130 ? 5.428 -6.220 -14.469 1.00 72.88 130 ILE A N 1
ATOM 958 C CA . ILE A 1 130 ? 6.611 -6.975 -14.027 1.00 72.88 130 ILE A CA 1
ATOM 959 C C . ILE A 1 130 ? 7.480 -7.348 -15.228 1.00 72.88 130 ILE A C 1
ATOM 961 O O . ILE A 1 130 ? 8.697 -7.173 -15.195 1.00 72.88 130 ILE A O 1
ATOM 965 N N . ILE A 1 131 ? 6.850 -7.816 -16.310 1.00 72.31 131 ILE A N 1
ATOM 966 C CA . ILE A 1 131 ? 7.551 -8.087 -17.568 1.00 72.31 131 ILE A CA 1
ATOM 967 C C . ILE A 1 131 ? 8.178 -6.795 -18.096 1.00 72.31 131 ILE A C 1
ATO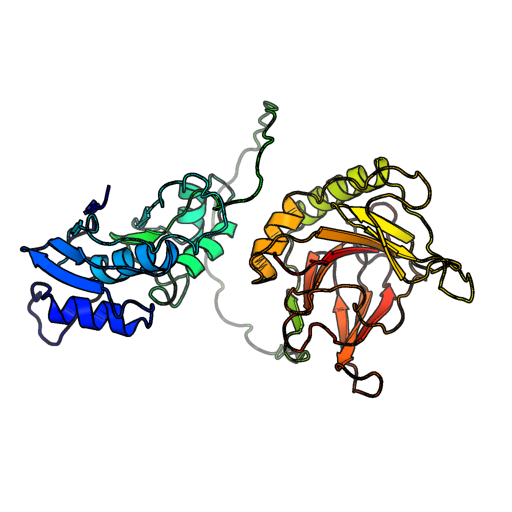M 969 O O . ILE A 1 131 ? 9.352 -6.788 -18.448 1.00 72.31 131 ILE A O 1
ATOM 973 N N . PHE A 1 132 ? 7.437 -5.689 -18.129 1.00 77.31 132 PHE A N 1
ATOM 974 C CA . PHE A 1 132 ? 7.953 -4.413 -18.615 1.00 77.31 132 PHE A CA 1
ATOM 975 C C . PHE A 1 132 ? 9.185 -3.941 -17.824 1.00 77.31 132 PHE A C 1
ATOM 977 O O . PHE A 1 132 ? 10.230 -3.692 -18.423 1.00 77.31 132 PHE A O 1
ATOM 984 N N . GLU A 1 133 ? 9.106 -3.903 -16.492 1.00 73.62 133 GLU A N 1
ATOM 985 C CA . GLU A 1 133 ? 10.212 -3.483 -15.619 1.00 73.62 133 GLU A CA 1
ATOM 986 C C . GLU A 1 133 ? 11.428 -4.412 -15.722 1.00 73.62 133 GLU A C 1
ATOM 988 O O . GLU A 1 133 ? 12.567 -3.942 -15.787 1.00 73.62 133 GLU A O 1
ATOM 993 N N . ALA A 1 134 ? 11.211 -5.729 -15.816 1.00 71.62 134 ALA A N 1
ATOM 994 C CA . ALA A 1 134 ? 12.293 -6.696 -16.003 1.00 71.62 134 ALA A CA 1
ATOM 995 C C . ALA A 1 134 ? 13.067 -6.466 -17.313 1.00 71.62 134 ALA A C 1
ATOM 997 O O . ALA A 1 134 ? 14.251 -6.785 -17.394 1.00 71.62 134 ALA A O 1
ATOM 998 N N . ASN A 1 135 ? 12.418 -5.883 -18.324 1.00 77.75 135 ASN A N 1
ATOM 999 C CA . ASN A 1 135 ? 13.012 -5.610 -19.629 1.00 77.75 135 ASN A CA 1
ATOM 1000 C C . ASN A 1 135 ? 13.514 -4.158 -19.783 1.00 77.75 135 ASN A C 1
ATOM 1002 O O . ASN A 1 135 ? 14.017 -3.815 -20.855 1.00 77.75 135 ASN A O 1
ATOM 1006 N N . LYS A 1 136 ? 13.423 -3.302 -18.753 1.00 79.94 136 LYS A N 1
ATOM 1007 C CA . LYS A 1 136 ? 14.055 -1.971 -18.767 1.00 79.94 136 LYS A CA 1
ATOM 1008 C C . LYS A 1 136 ? 15.575 -2.061 -18.562 1.00 79.94 136 LYS A C 1
ATOM 1010 O O . LYS A 1 136 ? 16.023 -2.860 -17.733 1.00 79.94 136 LYS A O 1
ATOM 1015 N N . PRO A 1 137 ? 16.366 -1.192 -19.216 1.00 74.88 137 PRO A N 1
ATOM 1016 C CA . PRO A 1 137 ? 15.942 -0.077 -20.076 1.00 74.88 137 PRO A CA 1
ATOM 1017 C C . PRO A 1 137 ? 15.690 -0.453 -21.549 1.00 74.88 137 PRO A C 1
ATOM 1019 O O . PRO A 1 137 ? 15.199 0.379 -22.307 1.00 74.88 137 PRO A O 1
ATOM 1022 N N . MET A 1 138 ? 15.960 -1.697 -21.957 1.00 79.06 138 MET A N 1
ATOM 1023 C CA . MET A 1 138 ? 15.866 -2.144 -23.354 1.00 79.06 138 MET A CA 1
ATOM 1024 C C . MET A 1 138 ? 14.443 -2.055 -23.931 1.00 79.06 138 MET A C 1
ATOM 1026 O O . MET A 1 138 ? 14.263 -1.985 -25.147 1.00 79.06 138 MET A O 1
ATOM 1030 N N . LEU A 1 139 ? 13.411 -2.106 -23.085 1.00 77.62 139 LEU A N 1
ATOM 1031 C CA . LEU A 1 139 ? 12.019 -1.838 -23.436 1.00 77.62 139 LEU A CA 1
ATOM 1032 C C . LEU A 1 139 ? 11.581 -0.510 -22.807 1.00 77.62 139 LEU A C 1
ATOM 1034 O O . LEU A 1 139 ? 11.370 -0.427 -21.601 1.00 77.62 139 LEU A O 1
ATOM 1038 N N . THR A 1 140 ? 11.454 0.530 -23.630 1.00 78.06 140 THR A N 1
ATOM 1039 C CA . THR A 1 140 ? 11.123 1.893 -23.175 1.00 78.06 140 THR A CA 1
ATOM 1040 C C . THR A 1 140 ? 9.625 2.162 -23.091 1.00 78.06 140 THR A C 1
ATOM 1042 O O . THR A 1 140 ? 9.208 3.086 -22.399 1.00 78.06 140 THR A O 1
ATOM 1045 N N . ASP A 1 141 ? 8.816 1.349 -23.770 1.00 71.25 141 ASP A N 1
ATOM 1046 C CA . ASP A 1 141 ? 7.361 1.468 -23.824 1.00 71.25 141 ASP A CA 1
ATOM 1047 C C . ASP A 1 141 ? 6.733 0.060 -23.850 1.00 71.25 141 ASP A C 1
ATOM 1049 O O . ASP A 1 141 ? 7.240 -0.805 -24.575 1.00 71.25 141 ASP A O 1
ATOM 1053 N N . PRO A 1 142 ? 5.674 -0.205 -23.064 1.00 71.69 142 PRO A N 1
ATOM 1054 C CA . PRO A 1 142 ? 5.054 -1.525 -22.971 1.00 71.69 142 PRO A CA 1
ATOM 1055 C C . PRO A 1 142 ? 4.446 -2.028 -24.289 1.00 71.69 142 PRO A C 1
ATOM 1057 O O . PRO A 1 142 ? 4.347 -3.242 -24.481 1.00 71.69 142 PRO A O 1
ATOM 1060 N N . ASP A 1 143 ? 4.082 -1.131 -25.206 1.00 73.69 143 ASP A N 1
ATOM 1061 C CA . ASP A 1 143 ? 3.501 -1.483 -26.503 1.00 73.69 143 ASP A CA 1
ATOM 1062 C C . ASP A 1 143 ? 4.568 -1.681 -27.593 1.00 73.69 143 ASP A C 1
ATOM 1064 O O . ASP A 1 143 ? 4.282 -2.221 -28.662 1.00 73.69 143 ASP A O 1
ATOM 1068 N N . LYS A 1 144 ? 5.834 -1.326 -27.324 1.00 75.00 144 LYS A N 1
ATOM 1069 C CA . LYS A 1 144 ? 6.959 -1.484 -28.266 1.00 75.00 144 LYS A CA 1
ATOM 1070 C C . LYS A 1 144 ? 7.600 -2.872 -28.206 1.00 75.00 144 LYS A C 1
ATOM 1072 O O . LYS A 1 144 ? 8.825 -3.011 -28.171 1.00 75.00 144 LYS A O 1
ATOM 1077 N N . ILE A 1 145 ? 6.774 -3.913 -28.231 1.00 74.19 145 ILE A N 1
ATOM 1078 C CA . ILE A 1 145 ? 7.227 -5.293 -28.435 1.00 74.19 145 ILE A CA 1
ATOM 1079 C C . ILE A 1 145 ? 6.913 -5.753 -29.860 1.00 74.19 145 ILE A C 1
ATOM 1081 O O . ILE A 1 145 ? 5.898 -5.376 -30.438 1.00 74.19 145 ILE A O 1
ATOM 1085 N N . TYR A 1 146 ? 7.777 -6.588 -30.433 1.00 70.75 146 TYR A N 1
ATOM 1086 C CA . TYR A 1 146 ? 7.629 -7.093 -31.799 1.00 70.75 146 TYR A CA 1
ATOM 1087 C C . TYR A 1 146 ? 7.814 -8.614 -31.849 1.00 70.75 146 TYR A C 1
ATOM 1089 O O . TYR A 1 146 ? 8.503 -9.173 -30.994 1.00 70.75 146 TYR A O 1
ATOM 1097 N N . PRO A 1 147 ? 7.199 -9.312 -32.822 1.00 69.38 147 PRO A N 1
ATOM 1098 C CA . PRO A 1 147 ? 7.342 -10.760 -32.959 1.00 69.38 147 PRO A CA 1
ATOM 1099 C C . PRO A 1 147 ? 8.805 -11.162 -33.143 1.00 69.38 147 PRO A C 1
ATOM 1101 O O . 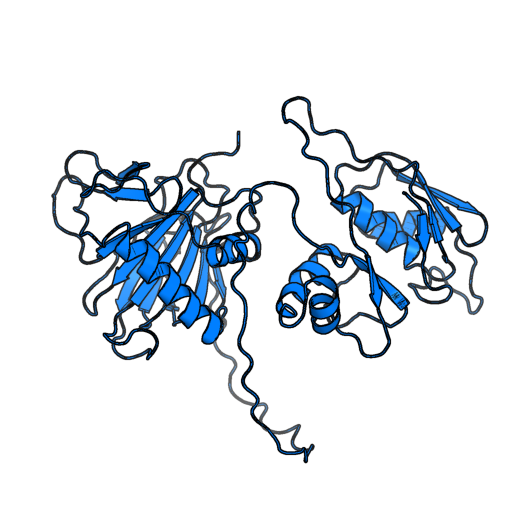PRO A 1 147 ? 9.515 -10.531 -33.915 1.00 69.38 147 PRO A O 1
ATOM 1104 N N . GLY A 1 148 ? 9.234 -12.209 -32.444 1.00 63.75 148 GLY A N 1
ATOM 1105 C CA . GLY A 1 148 ? 10.612 -12.698 -32.395 1.00 63.75 148 GLY A CA 1
ATOM 1106 C C . GLY A 1 148 ? 11.489 -12.025 -31.334 1.00 63.75 148 GLY A C 1
ATOM 1107 O O . GLY A 1 148 ? 12.558 -12.550 -31.040 1.00 63.75 148 GLY A O 1
ATOM 1108 N N . ARG A 1 149 ? 11.030 -10.935 -30.695 1.00 78.00 149 ARG A N 1
ATOM 1109 C CA . ARG A 1 149 ? 11.720 -10.332 -29.545 1.00 78.00 149 ARG A CA 1
ATOM 1110 C C . ARG A 1 149 ? 11.778 -11.316 -28.380 1.00 78.00 149 ARG A C 1
ATOM 1112 O O . ARG A 1 149 ? 10.766 -11.920 -28.031 1.00 78.00 149 ARG A O 1
ATOM 1119 N N . PHE A 1 150 ? 12.929 -11.434 -27.743 1.00 72.81 150 PHE A N 1
ATOM 1120 C CA . PHE A 1 150 ? 13.128 -12.250 -26.553 1.00 72.81 150 PHE A CA 1
ATOM 1121 C C . PHE A 1 150 ? 12.948 -11.395 -25.294 1.00 72.81 150 PHE A C 1
ATOM 1123 O O . PHE A 1 150 ? 13.566 -10.334 -25.167 1.00 72.81 150 PHE A O 1
ATOM 1130 N N . CYS A 1 151 ? 12.089 -11.825 -24.370 1.00 72.56 151 CYS A N 1
ATOM 1131 C CA . CYS A 1 151 ? 11.767 -11.082 -23.152 1.00 72.56 151 CYS A CA 1
ATOM 1132 C C . CYS A 1 151 ? 11.892 -11.952 -21.902 1.00 72.56 151 CYS A C 1
ATOM 1134 O O . CYS A 1 151 ? 11.504 -13.119 -21.902 1.00 72.56 151 CYS A O 1
ATOM 1136 N N . ALA A 1 152 ? 12.339 -11.35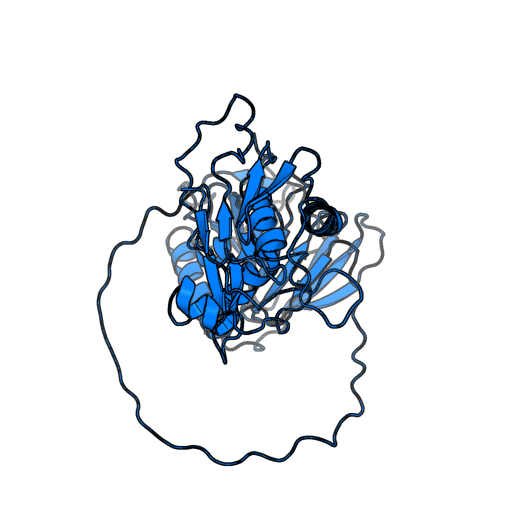9 -20.794 1.00 75.31 152 ALA A N 1
ATOM 1137 C CA . ALA A 1 152 ? 12.162 -11.974 -19.479 1.00 75.31 152 ALA A CA 1
ATOM 1138 C C . ALA A 1 152 ? 10.661 -12.054 -19.159 1.00 75.31 152 ALA A C 1
ATOM 1140 O O . ALA A 1 152 ? 9.959 -11.055 -19.296 1.00 75.31 152 ALA A O 1
ATOM 1141 N N . SER A 1 153 ? 10.172 -13.224 -18.742 1.00 57.03 153 SER A N 1
ATOM 1142 C CA . SER A 1 153 ? 8.739 -13.492 -18.503 1.00 57.03 153 SER A CA 1
ATOM 1143 C C . SER A 1 153 ? 8.403 -13.980 -17.082 1.00 57.03 153 SER A C 1
ATOM 1145 O O . SER A 1 153 ? 7.232 -14.108 -16.744 1.00 57.03 153 SER A O 1
ATOM 1147 N N . ARG A 1 154 ? 9.454 -14.233 -16.282 1.00 63.25 154 ARG A N 1
ATOM 1148 C CA . ARG A 1 154 ? 9.550 -14.654 -14.866 1.00 63.25 154 ARG A CA 1
ATOM 1149 C C . ARG A 1 154 ? 8.365 -15.428 -14.273 1.00 63.25 154 ARG A C 1
ATOM 1151 O O . ARG A 1 154 ? 7.390 -14.814 -13.891 1.00 63.25 154 ARG A O 1
ATOM 1158 N N . THR A 1 155 ? 8.517 -16.714 -13.941 1.00 39.69 155 THR A N 1
ATOM 1159 C CA . THR A 1 155 ? 7.691 -17.367 -12.899 1.00 39.69 155 THR A CA 1
ATOM 1160 C C . THR A 1 155 ? 8.346 -17.278 -11.508 1.00 39.69 155 THR A C 1
ATOM 1162 O O . THR A 1 155 ? 9.259 -18.041 -11.215 1.00 39.69 155 THR A O 1
ATOM 1165 N N . CYS A 1 156 ? 7.780 -16.432 -10.634 1.00 34.22 156 CYS A N 1
ATOM 1166 C CA . CYS A 1 156 ? 7.979 -16.327 -9.168 1.00 34.22 156 CYS A CA 1
ATOM 1167 C C . CYS A 1 156 ? 9.317 -15.766 -8.601 1.00 34.22 156 CYS A C 1
ATOM 1169 O O . CYS A 1 156 ? 10.317 -15.736 -9.311 1.00 34.22 156 CYS A O 1
ATOM 1171 N N . PRO A 1 157 ? 9.291 -15.266 -7.338 1.00 39.91 157 PRO A N 1
ATOM 1172 C CA . PRO A 1 157 ? 10.301 -14.401 -6.723 1.00 39.91 157 PRO A CA 1
ATOM 1173 C C . PRO A 1 157 ? 11.437 -15.197 -6.059 1.00 39.91 157 PRO A C 1
ATOM 1175 O O . PRO A 1 157 ? 11.260 -16.363 -5.711 1.00 39.91 157 PRO A O 1
ATOM 1178 N N . GLU A 1 158 ? 12.574 -14.542 -5.833 1.00 31.66 158 GLU A N 1
ATOM 1179 C CA . GLU A 1 158 ? 13.595 -14.960 -4.856 1.00 31.66 158 GLU A CA 1
ATOM 1180 C C . GLU A 1 158 ? 13.278 -14.330 -3.476 1.00 31.66 158 GLU A C 1
ATOM 1182 O O . GLU A 1 158 ? 12.456 -13.413 -3.401 1.00 31.66 158 GLU A O 1
ATOM 1187 N N . PRO A 1 159 ? 13.821 -14.897 -2.384 1.00 35.84 159 PRO A N 1
ATOM 1188 C CA . PRO A 1 159 ? 13.114 -15.311 -1.174 1.00 35.84 159 PRO A CA 1
ATOM 1189 C C . PRO A 1 159 ? 12.600 -14.091 -0.392 1.00 35.84 159 PRO A C 1
ATOM 1191 O O . PRO A 1 159 ? 13.267 -13.075 -0.277 1.00 35.84 159 PRO A O 1
ATOM 1194 N N . HIS A 1 160 ? 11.395 -14.098 0.161 1.00 29.75 160 HIS A N 1
ATOM 1195 C CA . HIS A 1 160 ? 10.983 -15.008 1.215 1.00 29.75 160 HIS A CA 1
ATOM 1196 C C . HIS A 1 160 ? 9.446 -15.177 1.222 1.00 29.75 160 HIS A C 1
ATOM 1198 O O . HIS A 1 160 ? 8.702 -14.207 1.150 1.00 29.75 160 HIS A O 1
ATOM 1204 N N . HIS A 1 161 ? 9.009 -16.429 1.394 1.00 30.61 161 HIS A N 1
ATOM 1205 C CA . HIS A 1 161 ? 7.659 -16.893 1.762 1.00 30.61 161 HIS A CA 1
ATOM 1206 C C . HIS A 1 161 ? 6.540 -16.873 0.699 1.00 30.61 161 HIS A C 1
ATOM 1208 O O . HIS A 1 161 ? 5.713 -15.976 0.640 1.00 30.61 161 HIS A O 1
ATOM 1214 N N . LEU A 1 162 ? 6.388 -18.001 -0.005 1.00 25.67 162 LEU A N 1
ATOM 1215 C CA . LEU A 1 162 ? 5.058 -18.576 -0.250 1.00 25.67 162 LEU A CA 1
ATOM 1216 C C . LEU A 1 162 ? 5.124 -20.091 -0.006 1.00 25.67 162 LEU A C 1
ATOM 1218 O O . LEU A 1 162 ? 5.446 -20.889 -0.886 1.00 25.67 162 LEU A O 1
ATOM 1222 N N . LYS A 1 163 ? 4.865 -20.484 1.243 1.00 27.88 163 LYS A N 1
ATOM 1223 C CA . LYS A 1 163 ? 4.477 -21.845 1.623 1.00 27.88 163 LYS A CA 1
ATOM 1224 C C . LYS A 1 163 ? 3.096 -21.760 2.268 1.00 27.88 163 LYS A C 1
ATOM 1226 O O . LYS A 1 163 ? 3.015 -21.675 3.482 1.00 27.88 163 LYS A O 1
ATOM 1231 N N . LEU A 1 164 ? 2.047 -21.786 1.451 1.00 23.41 164 LEU A N 1
ATOM 1232 C CA . LEU A 1 164 ? 0.825 -22.561 1.689 1.00 23.41 164 LEU A CA 1
ATOM 1233 C C . LEU A 1 164 ? -0.080 -22.409 0.458 1.00 23.41 164 LEU A C 1
ATOM 1235 O O . LEU A 1 164 ? -0.707 -21.381 0.255 1.00 23.41 164 LEU A O 1
ATOM 1239 N N . ALA A 1 165 ? -0.147 -23.439 -0.379 1.00 23.56 165 ALA A N 1
ATOM 1240 C CA . ALA A 1 165 ? -1.261 -23.616 -1.300 1.00 23.56 165 ALA A CA 1
ATOM 1241 C C . ALA A 1 165 ? -1.934 -24.925 -0.892 1.00 23.56 165 ALA A C 1
ATOM 1243 O O . ALA A 1 165 ? -1.515 -26.006 -1.302 1.00 23.56 165 ALA A O 1
ATOM 1244 N N . ILE A 1 166 ? -2.931 -24.821 -0.012 1.00 23.89 166 ILE A N 1
ATOM 1245 C CA . ILE A 1 166 ? -3.894 -25.897 0.201 1.00 23.89 166 ILE A CA 1
ATOM 1246 C C . ILE A 1 166 ? -4.904 -25.807 -0.938 1.00 23.89 166 ILE A C 1
ATOM 1248 O O . ILE A 1 166 ? -5.489 -24.761 -1.211 1.00 23.89 166 ILE A O 1
ATOM 1252 N N . ALA A 1 167 ? -5.049 -26.930 -1.630 1.00 25.91 167 ALA A N 1
ATOM 1253 C CA . ALA A 1 167 ? -6.018 -27.151 -2.681 1.00 25.91 167 ALA A CA 1
ATOM 1254 C C . ALA A 1 167 ? -7.452 -26.939 -2.181 1.00 25.91 167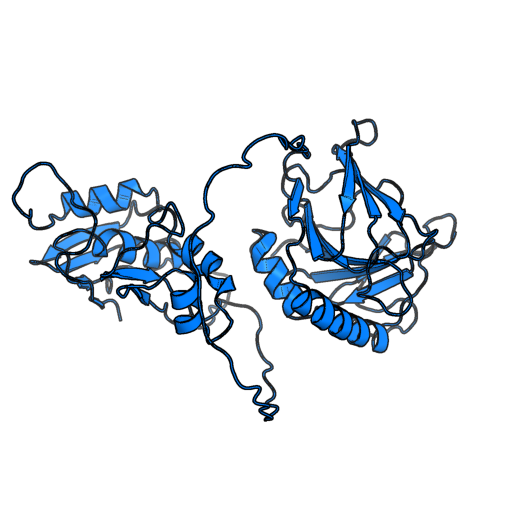 ALA A C 1
ATOM 1256 O O . ALA A 1 167 ? -7.827 -27.538 -1.179 1.00 25.91 167 ALA A O 1
ATOM 1257 N N . ILE A 1 168 ? -8.279 -26.225 -2.953 1.00 26.27 168 ILE A N 1
ATOM 1258 C CA . ILE A 1 168 ? -9.716 -26.510 -3.031 1.00 26.27 168 ILE A CA 1
ATOM 1259 C C . ILE A 1 168 ? -10.153 -26.478 -4.498 1.00 26.27 168 ILE A C 1
ATOM 1261 O O . ILE A 1 168 ? -9.956 -25.514 -5.236 1.00 26.27 168 ILE A O 1
ATOM 1265 N N . HIS A 1 169 ? -10.704 -27.617 -4.899 1.00 25.69 169 HIS A N 1
ATOM 1266 C CA . HIS A 1 169 ? -11.308 -27.935 -6.180 1.00 25.69 169 HIS A CA 1
ATOM 1267 C C . HIS A 1 169 ? -12.605 -27.146 -6.421 1.00 25.69 169 HIS A C 1
ATOM 1269 O O . HIS A 1 169 ? -13.436 -27.042 -5.528 1.00 25.69 169 HIS A O 1
ATOM 1275 N N . GLY A 1 170 ? -12.817 -26.762 -7.683 1.00 24.50 170 GLY A N 1
ATOM 1276 C CA . GLY A 1 170 ? -14.072 -26.999 -8.403 1.00 24.50 170 GLY A CA 1
ATOM 1277 C C . GLY A 1 170 ? -15.267 -26.087 -8.111 1.00 24.50 170 GLY A C 1
ATOM 1278 O O . GLY A 1 170 ? -15.918 -26.207 -7.084 1.00 24.50 170 GLY A O 1
ATOM 1279 N N . GLN A 1 171 ? -15.673 -25.308 -9.117 1.00 27.12 171 GLN A N 1
ATOM 1280 C CA . GLN A 1 171 ? -16.918 -25.553 -9.867 1.00 27.12 171 GLN A CA 1
ATOM 1281 C C . GLN A 1 171 ? -17.082 -24.490 -10.963 1.00 27.12 171 GLN A C 1
ATOM 1283 O O . GLN A 1 171 ? -17.083 -23.285 -10.719 1.00 27.12 171 GLN A O 1
ATOM 1288 N N . GLU A 1 172 ? -17.216 -24.978 -12.194 1.00 27.97 172 GLU A N 1
ATOM 1289 C CA . GLU A 1 172 ? -17.609 -24.221 -13.374 1.00 27.97 172 GLU A CA 1
ATOM 1290 C C . GLU A 1 172 ? -19.003 -23.609 -13.196 1.00 27.97 172 GLU A C 1
ATOM 1292 O O . GLU A 1 172 ? -19.909 -24.243 -12.656 1.00 27.97 172 GLU A O 1
ATOM 1297 N N . ARG A 1 173 ? -19.238 -22.439 -13.798 1.00 29.42 173 ARG A N 1
ATOM 1298 C CA . ARG A 1 173 ? -20.554 -22.162 -14.380 1.00 29.42 173 ARG A CA 1
ATOM 1299 C C . ARG A 1 173 ? -20.432 -21.322 -15.648 1.00 29.42 173 ARG A C 1
ATOM 1301 O O . ARG A 1 173 ? -19.967 -20.187 -15.642 1.00 29.42 173 ARG A O 1
ATOM 1308 N N . ARG A 1 174 ? -20.855 -21.953 -16.746 1.00 27.61 174 ARG A N 1
ATOM 1309 C CA . ARG A 1 174 ? -21.097 -21.382 -18.074 1.00 27.61 174 ARG A CA 1
ATOM 1310 C C . ARG A 1 174 ? -22.099 -20.235 -17.982 1.00 27.61 174 ARG A C 1
ATOM 1312 O O . ARG A 1 174 ? -23.167 -20.430 -17.411 1.00 27.61 174 ARG A O 1
ATOM 1319 N N . LEU A 1 175 ? -21.839 -19.141 -18.695 1.00 30.03 175 LEU A N 1
ATOM 1320 C CA . LEU A 1 175 ? -22.899 -18.361 -19.331 1.00 30.03 175 LEU A CA 1
ATOM 1321 C C . LEU A 1 175 ? -22.502 -18.014 -20.766 1.00 30.03 175 LEU A C 1
ATOM 1323 O O . LEU A 1 175 ? -21.382 -17.611 -21.073 1.00 30.03 175 LEU A O 1
ATOM 1327 N N . SER A 1 176 ? -23.453 -18.287 -21.643 1.00 29.73 176 SER A N 1
ATOM 1328 C CA . SER A 1 176 ? -23.387 -18.314 -23.093 1.00 29.73 176 SER A CA 1
ATOM 1329 C C . SER A 1 176 ? -23.785 -16.978 -23.721 1.00 29.73 176 SER A C 1
ATOM 1331 O O . SER A 1 176 ? -24.827 -16.440 -23.372 1.00 29.73 176 SER A O 1
ATOM 1333 N N . GLY A 1 177 ? -23.034 -16.563 -24.746 1.00 27.08 177 GLY A N 1
ATOM 1334 C CA . GLY A 1 177 ? -23.541 -15.959 -25.989 1.00 27.08 177 GLY A CA 1
ATOM 1335 C C . GLY A 1 177 ? -24.085 -14.523 -25.952 1.00 27.08 177 GLY A C 1
ATOM 1336 O O . GLY A 1 177 ? -25.189 -14.291 -25.484 1.00 27.08 177 GLY A O 1
ATOM 1337 N N . ARG A 1 178 ? -23.448 -13.597 -26.685 1.00 30.19 178 ARG A N 1
ATOM 1338 C CA . ARG A 1 178 ? -23.755 -13.301 -28.104 1.00 30.19 178 ARG A CA 1
ATOM 1339 C C . ARG A 1 178 ? -22.851 -12.188 -28.676 1.00 30.19 178 ARG A C 1
ATOM 1341 O O . ARG A 1 178 ? -22.620 -11.156 -28.068 1.00 30.19 178 ARG A O 1
ATOM 1348 N N . ARG A 1 179 ? -22.359 -12.514 -29.874 1.00 29.92 179 ARG A N 1
ATOM 1349 C CA . ARG A 1 179 ? -21.750 -11.778 -31.001 1.00 29.92 179 ARG A CA 1
ATOM 1350 C C . ARG A 1 179 ? -21.747 -10.231 -31.022 1.00 29.92 179 ARG A C 1
ATOM 1352 O O . ARG A 1 179 ? -22.797 -9.609 -31.026 1.00 29.92 179 ARG A O 1
ATOM 1359 N N . PHE A 1 180 ? -20.524 -9.705 -31.179 1.00 28.88 180 PHE A N 1
ATOM 1360 C CA . PHE A 1 180 ? -19.967 -8.786 -32.202 1.00 28.88 180 PHE A CA 1
ATOM 1361 C C . PHE A 1 180 ? -20.866 -7.894 -33.091 1.00 28.88 180 PHE A C 1
ATOM 1363 O O . PHE A 1 180 ? -21.896 -8.353 -33.582 1.00 28.88 180 PHE A O 1
ATOM 1370 N N . HIS A 1 181 ? -20.262 -6.736 -33.444 1.00 26.39 181 HIS A N 1
ATOM 1371 C CA . HIS A 1 181 ? -20.582 -5.617 -34.374 1.00 26.39 181 HIS A CA 1
ATOM 1372 C C . HIS A 1 181 ? -20.983 -4.345 -33.590 1.00 26.39 181 HIS A C 1
ATOM 1374 O O . HIS A 1 181 ? -21.864 -4.415 -32.751 1.00 26.39 181 HIS A O 1
ATOM 1380 N N . SER A 1 182 ? -20.375 -3.160 -33.722 1.00 27.03 182 SER A N 1
ATOM 1381 C CA . SER A 1 182 ? -19.677 -2.533 -34.845 1.00 27.03 182 SER A CA 1
ATOM 1382 C C . SER A 1 182 ? -18.631 -1.521 -34.351 1.00 27.03 182 SER A C 1
ATOM 1384 O O . SER A 1 182 ? -18.809 -0.851 -33.337 1.00 27.03 182 SER A O 1
ATOM 1386 N N . MET A 1 183 ? -17.553 -1.419 -35.122 1.00 26.47 183 MET A N 1
ATOM 1387 C CA . MET A 1 183 ? -16.530 -0.375 -35.104 1.00 26.47 183 MET A CA 1
ATOM 1388 C C . MET A 1 183 ? -17.113 0.944 -35.662 1.00 26.47 183 MET A C 1
ATOM 1390 O O . MET A 1 183 ? -18.140 0.911 -36.339 1.00 26.47 183 MET A O 1
ATOM 1394 N N . VAL A 1 184 ? -16.391 2.054 -35.455 1.00 27.00 184 VAL A N 1
ATOM 1395 C CA . VAL A 1 184 ? -16.591 3.421 -36.001 1.00 27.00 184 VAL A CA 1
ATOM 1396 C C . VAL A 1 184 ? -17.413 4.393 -35.132 1.00 27.00 184 VAL A C 1
ATOM 1398 O O . VAL A 1 184 ? -18.593 4.618 -35.362 1.00 27.00 184 VAL A O 1
ATOM 1401 N N . ALA A 1 185 ? -16.731 5.033 -34.175 1.00 26.12 185 ALA A N 1
ATOM 1402 C CA . ALA A 1 185 ? -16.928 6.441 -33.786 1.00 26.12 185 ALA A CA 1
ATOM 1403 C C . ALA A 1 185 ? -15.714 6.900 -32.951 1.00 26.12 185 ALA A C 1
ATOM 1405 O O . ALA A 1 185 ? -15.810 7.209 -31.766 1.00 26.12 185 ALA A O 1
ATOM 1406 N N . PHE A 1 186 ? -14.531 6.849 -33.567 1.00 26.81 186 PHE A N 1
ATOM 1407 C CA . PHE A 1 186 ? -13.349 7.566 -33.093 1.00 26.81 186 PHE A CA 1
ATOM 1408 C C . PHE A 1 186 ? -13.372 8.955 -33.740 1.00 26.81 186 PHE A C 1
ATOM 1410 O O . PHE A 1 186 ? -13.717 9.066 -34.914 1.00 26.81 186 PHE A O 1
ATOM 1417 N N . CYS A 1 187 ? -12.960 9.965 -32.975 1.00 25.41 187 CYS A N 1
ATOM 1418 C CA . CYS A 1 187 ? -12.836 11.380 -33.343 1.00 25.41 187 CYS A CA 1
ATOM 1419 C C . CYS A 1 187 ? -14.137 12.194 -33.343 1.00 25.41 187 CYS A C 1
ATOM 1421 O O . CYS A 1 187 ? -14.869 12.215 -34.324 1.00 25.41 187 CYS A O 1
ATOM 1423 N N . LEU A 1 188 ? -14.340 12.929 -32.239 1.00 27.19 188 LEU A N 1
ATOM 1424 C CA . LEU A 1 188 ? -14.666 14.371 -32.172 1.00 27.19 188 LEU A CA 1
ATOM 1425 C C . LEU A 1 188 ? -15.473 14.699 -30.904 1.00 27.19 188 LEU A C 1
ATOM 1427 O O . LEU A 1 188 ? -16.613 15.120 -30.982 1.00 27.19 188 LEU A O 1
ATOM 1431 N N . PHE A 1 189 ? -14.863 14.517 -29.731 1.00 28.59 189 PHE A N 1
ATOM 1432 C CA . PHE A 1 189 ? -15.122 15.335 -28.534 1.00 28.59 189 PHE A CA 1
ATOM 1433 C C . PHE A 1 189 ? -13.840 15.358 -27.694 1.00 28.59 189 PHE A C 1
ATOM 1435 O O . PHE A 1 189 ? -13.773 14.879 -26.565 1.00 28.59 189 PHE A O 1
ATOM 1442 N N . ALA A 1 190 ? -12.773 15.858 -28.312 1.00 33.19 190 ALA A N 1
ATOM 1443 C CA . ALA A 1 190 ? -11.600 16.334 -27.604 1.00 33.19 190 ALA A CA 1
ATOM 1444 C C . ALA A 1 190 ? -11.769 17.845 -27.427 1.00 33.19 190 ALA A C 1
ATOM 1446 O O . ALA A 1 190 ? -11.295 18.599 -28.263 1.00 33.19 190 ALA A O 1
ATOM 1447 N N . ASP A 1 191 ? -12.488 18.274 -26.387 1.00 35.81 191 ASP A N 1
ATOM 1448 C CA . ASP A 1 191 ? -12.196 19.548 -25.724 1.00 35.81 191 ASP A CA 1
ATOM 1449 C C . ASP A 1 191 ? -12.855 19.625 -24.334 1.00 35.81 191 ASP A C 1
ATOM 1451 O O . ASP A 1 191 ? -13.950 19.113 -24.116 1.00 35.81 191 ASP A O 1
ATOM 1455 N N . GLN A 1 192 ? -12.157 20.289 -23.411 1.00 31.95 192 GLN A N 1
ATOM 1456 C CA . GLN A 1 192 ? -12.513 20.632 -22.030 1.00 31.95 192 GLN A CA 1
ATOM 1457 C C . GLN A 1 192 ? -12.481 19.532 -20.961 1.00 31.95 192 GLN A C 1
ATOM 1459 O O . GLN A 1 192 ? -13.479 19.311 -20.286 1.00 31.95 192 GLN A O 1
ATOM 1464 N N . ARG A 1 193 ? -11.303 18.959 -20.664 1.00 32.06 193 ARG A N 1
ATOM 1465 C CA . ARG A 1 193 ? -10.858 18.727 -19.264 1.00 32.06 193 ARG A CA 1
ATOM 1466 C C . ARG A 1 193 ? -9.331 18.710 -19.165 1.00 32.06 193 ARG A C 1
ATOM 1468 O O . ARG A 1 193 ? -8.730 17.664 -18.932 1.00 32.06 193 ARG A O 1
ATOM 1475 N N . ILE A 1 194 ? -8.700 19.881 -19.218 1.00 32.75 194 ILE A N 1
ATOM 1476 C CA . ILE A 1 194 ? -7.451 20.072 -18.469 1.00 32.75 194 ILE A CA 1
ATOM 1477 C C . ILE A 1 194 ? -7.856 20.037 -16.987 1.00 32.75 194 ILE A C 1
ATOM 1479 O O . ILE A 1 194 ? -8.195 21.050 -16.381 1.00 32.75 194 ILE A O 1
ATOM 1483 N N . LYS A 1 195 ? -7.950 18.834 -16.411 1.00 35.47 195 LYS A N 1
ATOM 1484 C CA . LYS A 1 195 ? -8.048 18.664 -14.959 1.00 35.47 195 LYS A CA 1
ATOM 1485 C C . LYS A 1 195 ? -6.726 19.177 -14.393 1.00 35.47 195 LYS A C 1
ATOM 1487 O O . LYS A 1 195 ? -5.687 18.650 -14.776 1.00 35.47 195 LYS A O 1
ATOM 1492 N N . LEU A 1 196 ? -6.777 20.179 -13.510 1.00 36.66 196 LEU A N 1
ATOM 1493 C CA . LEU A 1 196 ? -5.666 20.576 -12.638 1.00 36.66 196 LEU A CA 1
ATOM 1494 C C . LEU A 1 196 ? -4.884 19.317 -12.223 1.00 36.66 196 LEU A C 1
ATOM 1496 O O . LEU A 1 196 ? -5.414 18.487 -11.480 1.00 36.66 196 LEU A O 1
ATOM 1500 N N . MET A 1 197 ? -3.656 19.147 -12.720 1.00 47.50 197 MET A N 1
ATOM 1501 C CA . MET A 1 197 ? -2.762 18.119 -12.196 1.00 47.50 197 MET A CA 1
ATOM 1502 C C . MET A 1 197 ? -2.446 18.521 -10.759 1.00 47.50 197 MET A C 1
ATOM 1504 O O . MET A 1 197 ? -1.751 19.506 -10.513 1.00 47.50 197 MET A O 1
ATOM 1508 N N . LEU A 1 198 ? -3.016 17.797 -9.798 1.00 63.53 198 LEU A N 1
ATOM 1509 C CA . LEU A 1 198 ? -2.691 17.978 -8.394 1.00 63.53 198 LEU A CA 1
ATOM 1510 C C . LEU A 1 198 ? -1.222 17.592 -8.195 1.00 63.53 198 LEU A C 1
ATOM 1512 O O . LEU A 1 198 ? -0.881 16.415 -8.161 1.00 63.53 198 LEU A O 1
ATOM 1516 N N . VAL A 1 199 ? -0.351 18.591 -8.071 1.00 71.31 199 VAL A N 1
ATOM 1517 C CA . VAL A 1 199 ? 1.061 18.369 -7.746 1.00 71.31 199 VAL A CA 1
ATOM 1518 C C . VAL A 1 199 ? 1.152 18.014 -6.265 1.00 71.31 199 VAL A C 1
ATOM 1520 O O . VAL A 1 199 ? 0.909 18.870 -5.412 1.00 71.31 199 VAL A O 1
ATOM 1523 N N . LEU A 1 200 ? 1.463 16.765 -5.941 1.00 84.19 200 LEU A N 1
ATOM 1524 C CA . LEU A 1 200 ? 1.698 16.322 -4.565 1.00 84.19 200 LEU A CA 1
ATOM 1525 C C . LEU A 1 200 ? 3.144 16.630 -4.136 1.00 84.19 200 LEU A C 1
ATOM 1527 O O . LEU A 1 200 ? 3.980 16.905 -5.000 1.00 84.19 200 LEU A O 1
ATOM 1531 N N . PRO A 1 201 ? 3.449 16.649 -2.824 1.00 78.44 201 PRO A N 1
ATOM 1532 C CA . PRO A 1 201 ? 4.830 16.755 -2.358 1.00 78.44 201 PRO A CA 1
ATOM 1533 C C . PRO A 1 201 ? 5.716 15.660 -2.968 1.00 78.44 201 PRO A C 1
ATOM 1535 O O . PRO A 1 201 ? 5.239 14.567 -3.280 1.00 78.44 201 PRO A O 1
ATOM 1538 N N . ILE A 1 202 ? 7.007 15.952 -3.126 1.00 76.56 202 ILE A N 1
ATOM 1539 C CA . ILE A 1 202 ? 7.985 14.987 -3.642 1.00 76.56 202 ILE A CA 1
ATOM 1540 C C . ILE A 1 202 ? 7.952 13.728 -2.766 1.00 76.56 202 ILE A C 1
ATOM 1542 O O . ILE A 1 202 ? 7.858 13.811 -1.545 1.00 76.56 202 ILE A O 1
ATOM 1546 N N . GLY A 1 203 ? 7.960 12.552 -3.399 1.00 78.56 203 GLY A N 1
ATOM 1547 C CA . GLY A 1 203 ? 7.871 11.265 -2.704 1.00 78.56 203 GLY A CA 1
ATOM 1548 C C . GLY A 1 203 ? 6.452 10.815 -2.328 1.00 78.56 203 GLY A C 1
ATOM 1549 O O . GLY A 1 203 ? 6.264 9.663 -1.937 1.00 78.56 203 GLY A O 1
ATOM 1550 N N . VAL A 1 204 ? 5.434 11.665 -2.512 1.00 88.44 204 VAL A N 1
ATOM 1551 C CA . VAL A 1 204 ? 4.023 11.294 -2.340 1.00 88.44 204 VAL A CA 1
ATOM 1552 C C . VAL A 1 204 ? 3.408 10.935 -3.690 1.00 88.44 204 VAL A C 1
ATOM 1554 O O . VAL A 1 204 ? 3.338 11.762 -4.599 1.00 88.44 204 VAL A O 1
ATOM 1557 N N . ARG A 1 205 ? 2.909 9.704 -3.821 1.00 89.62 205 ARG A N 1
ATOM 1558 C CA . ARG A 1 205 ? 2.223 9.222 -5.029 1.00 89.62 205 ARG A CA 1
ATOM 1559 C C . ARG A 1 205 ? 0.778 8.871 -4.715 1.00 89.62 205 ARG A C 1
ATOM 1561 O O . ARG A 1 205 ? 0.522 8.159 -3.752 1.00 89.62 205 ARG A O 1
ATOM 1568 N N . HIS A 1 206 ? -0.154 9.324 -5.549 1.00 93.12 206 HIS A N 1
ATOM 1569 C CA . HIS A 1 206 ? -1.564 8.923 -5.513 1.00 93.12 206 HIS A CA 1
ATOM 1570 C C . HIS A 1 206 ? -1.903 8.173 -6.798 1.00 93.12 206 HIS A C 1
ATOM 1572 O O . HIS A 1 206 ? -1.688 8.682 -7.895 1.00 93.12 206 HIS A O 1
ATOM 1578 N N . MET A 1 207 ? -2.427 6.963 -6.646 1.00 91.38 207 MET A N 1
ATOM 1579 C CA . MET A 1 207 ? -2.846 6.073 -7.721 1.00 91.38 207 MET A CA 1
ATOM 1580 C C . MET A 1 207 ? -4.370 5.899 -7.638 1.00 91.38 207 MET A C 1
ATOM 1582 O O . MET A 1 207 ? -4.855 5.058 -6.875 1.00 91.38 207 MET A O 1
ATOM 1586 N N . PRO A 1 208 ? -5.143 6.736 -8.353 1.00 90.00 208 PRO A N 1
ATOM 1587 C CA . PRO A 1 208 ? -6.598 6.709 -8.281 1.00 90.00 208 PRO A CA 1
ATOM 1588 C C . PRO A 1 208 ? -7.175 5.471 -8.975 1.00 90.00 208 PRO A C 1
ATOM 1590 O O . PRO A 1 208 ? -6.783 5.149 -10.094 1.00 90.00 208 PRO A O 1
ATOM 1593 N N . GLY A 1 209 ? -8.143 4.807 -8.337 1.00 86.25 209 GLY A N 1
ATOM 1594 C CA . GLY A 1 209 ? -8.832 3.637 -8.889 1.00 86.25 209 GLY A CA 1
ATOM 1595 C C . GLY A 1 209 ? -7.916 2.445 -9.173 1.00 86.25 209 GLY A C 1
ATOM 1596 O O . GLY A 1 209 ? -8.208 1.660 -10.072 1.00 86.25 209 GLY A O 1
ATOM 1597 N N . TYR A 1 210 ? -6.810 2.333 -8.436 1.00 87.81 210 TYR A N 1
ATOM 1598 C CA . TYR A 1 210 ? -5.784 1.316 -8.646 1.00 87.81 210 TYR A CA 1
ATOM 1599 C C . TYR A 1 210 ? -6.330 -0.108 -8.490 1.00 87.81 210 TYR A C 1
ATOM 1601 O O . TYR A 1 210 ? -6.060 -0.989 -9.304 1.00 87.81 210 TYR A O 1
ATOM 1609 N N . LEU A 1 211 ? -7.150 -0.333 -7.461 1.00 83.81 211 LEU A N 1
ATOM 1610 C CA . LEU A 1 211 ? -7.780 -1.626 -7.228 1.00 83.81 211 LEU A CA 1
ATOM 1611 C C . LEU A 1 211 ? -9.098 -1.732 -7.994 1.00 83.81 211 LEU A C 1
ATOM 1613 O O . LEU A 1 211 ? -10.031 -0.954 -7.774 1.00 83.81 211 LEU A O 1
ATOM 1617 N N . SER A 1 212 ? -9.214 -2.761 -8.835 1.00 87.56 212 SER A N 1
ATOM 1618 C CA . SER A 1 212 ? -10.487 -3.103 -9.475 1.00 87.56 212 SER A CA 1
ATOM 1619 C C . SER A 1 212 ? -11.560 -3.448 -8.437 1.00 87.56 212 SER A C 1
ATOM 1621 O O . SER A 1 212 ? -11.257 -3.894 -7.330 1.00 87.56 212 SER A O 1
ATOM 1623 N N . ARG A 1 213 ? -12.837 -3.306 -8.808 1.00 90.00 213 ARG A N 1
ATOM 1624 C CA . ARG A 1 213 ? -13.963 -3.619 -7.917 1.00 90.00 213 ARG A CA 1
ATOM 1625 C C . ARG A 1 213 ? -13.896 -5.043 -7.346 1.00 90.00 213 ARG A C 1
ATOM 1627 O O . ARG A 1 213 ? -14.117 -5.214 -6.154 1.00 90.00 213 ARG A O 1
ATOM 1634 N N . ALA A 1 214 ? -13.537 -6.028 -8.168 1.00 85.69 214 ALA A N 1
A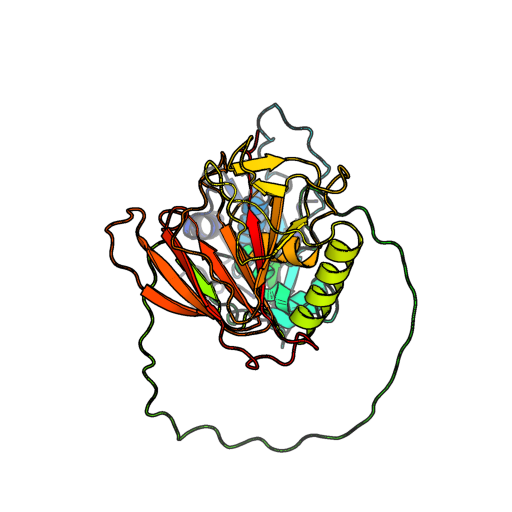TOM 1635 C CA . ALA A 1 214 ? -13.410 -7.419 -7.733 1.00 85.69 214 ALA A CA 1
ATOM 1636 C C . ALA A 1 214 ? -12.289 -7.607 -6.695 1.00 85.69 214 ALA A C 1
ATOM 1638 O O . ALA A 1 214 ? -12.465 -8.330 -5.719 1.00 85.69 214 ALA A O 1
ATOM 1639 N N . VAL A 1 215 ? -11.156 -6.913 -6.868 1.00 87.44 215 VAL A N 1
ATOM 1640 C CA . VAL A 1 215 ? -10.050 -6.936 -5.894 1.00 87.44 215 VAL A CA 1
ATOM 1641 C C . VAL A 1 215 ? -10.465 -6.267 -4.586 1.00 87.44 215 VAL A C 1
ATOM 1643 O O . VAL A 1 215 ? -10.161 -6.786 -3.520 1.00 87.44 215 VAL A O 1
ATOM 1646 N N . GLN A 1 216 ? -11.200 -5.153 -4.653 1.00 95.94 216 GLN A N 1
ATOM 1647 C CA . GLN A 1 216 ? -11.730 -4.490 -3.459 1.00 95.94 216 GLN A CA 1
ATOM 1648 C C . GLN A 1 216 ? -12.680 -5.405 -2.673 1.00 95.94 216 GLN A C 1
ATOM 1650 O O . GLN A 1 216 ? -12.594 -5.459 -1.452 1.00 95.94 216 GLN A O 1
ATOM 1655 N N . GLU A 1 217 ? -13.573 -6.126 -3.356 1.00 90.38 217 GLU A N 1
ATOM 1656 C CA . GLU A 1 217 ? -14.514 -7.058 -2.719 1.00 90.38 217 GLU A CA 1
ATOM 1657 C C . GLU A 1 217 ? -13.789 -8.228 -2.050 1.00 90.38 217 GLU A C 1
ATOM 1659 O O . GLU A 1 217 ? -14.040 -8.496 -0.878 1.00 90.38 217 GLU A O 1
ATOM 1664 N N . ALA A 1 218 ? -12.841 -8.859 -2.749 1.00 86.38 218 ALA A N 1
ATOM 1665 C CA . ALA A 1 218 ? -12.025 -9.930 -2.180 1.00 86.38 218 ALA A CA 1
ATOM 1666 C C . ALA A 1 218 ? -11.225 -9.448 -0.959 1.00 86.38 218 ALA A C 1
ATOM 1668 O O . ALA A 1 218 ? -11.251 -10.079 0.092 1.00 86.38 218 ALA A O 1
ATOM 1669 N N . LEU A 1 219 ? -10.583 -8.281 -1.064 1.00 94.38 219 LEU A N 1
ATOM 1670 C CA . LEU A 1 219 ? -9.810 -7.696 0.028 1.00 94.38 219 LEU A CA 1
ATOM 1671 C C . LEU A 1 219 ? -10.680 -7.349 1.245 1.00 94.38 219 LEU A C 1
ATOM 1673 O O . LEU A 1 219 ? -10.228 -7.477 2.378 1.00 94.38 219 LEU A O 1
ATOM 1677 N N . VAL A 1 220 ? -11.937 -6.945 1.048 1.00 97.88 220 VAL A N 1
ATOM 1678 C CA . VAL A 1 220 ? -12.869 -6.746 2.166 1.00 97.88 220 VAL A CA 1
ATOM 1679 C C . VAL A 1 220 ? -13.176 -8.060 2.886 1.00 97.88 220 VAL A C 1
ATOM 1681 O O . VAL A 1 220 ? -13.293 -8.038 4.110 1.00 97.88 220 VAL A O 1
ATOM 1684 N N . GLU A 1 221 ? -13.292 -9.189 2.181 1.00 95.19 221 GLU A N 1
ATOM 1685 C CA . GLU A 1 221 ? -13.468 -10.491 2.840 1.00 95.19 221 GLU A CA 1
ATOM 1686 C C . GLU A 1 221 ? -12.222 -10.899 3.633 1.00 95.19 221 GLU A C 1
ATOM 1688 O O . GLU A 1 221 ? -12.356 -11.305 4.785 1.00 95.19 221 GLU A O 1
ATOM 1693 N N . GLU A 1 222 ? -11.020 -10.697 3.087 1.00 95.19 222 GLU A N 1
ATOM 1694 C CA . GLU A 1 222 ? -9.761 -10.930 3.815 1.00 95.19 222 GLU A CA 1
ATOM 1695 C C . GLU A 1 222 ? -9.677 -10.069 5.086 1.00 95.19 222 GLU A C 1
ATOM 1697 O O . GLU A 1 222 ? -9.380 -10.558 6.174 1.00 95.19 222 GLU A O 1
ATOM 1702 N N . VAL A 1 223 ? -10.039 -8.784 4.994 1.00 97.56 223 VAL A N 1
ATOM 1703 C CA . VAL A 1 223 ? -10.094 -7.890 6.163 1.00 97.56 223 VAL A CA 1
ATOM 1704 C C . VAL A 1 223 ? -11.130 -8.366 7.184 1.00 97.56 223 VAL A C 1
ATOM 1706 O O . VAL A 1 223 ? -10.914 -8.216 8.385 1.00 97.56 223 VAL A O 1
ATOM 1709 N N . ARG A 1 224 ? -12.248 -8.963 6.757 1.00 97.06 224 ARG A N 1
ATOM 1710 C CA . ARG A 1 224 ? -13.213 -9.555 7.696 1.00 97.06 224 ARG A CA 1
ATOM 1711 C C . ARG A 1 224 ? -12.637 -10.759 8.426 1.00 97.06 224 ARG A C 1
ATOM 1713 O O . ARG A 1 224 ? -12.953 -10.898 9.601 1.00 97.06 224 ARG A O 1
ATOM 1720 N N . GLN A 1 225 ? -11.813 -11.583 7.779 1.00 96.38 225 GLN A N 1
ATOM 1721 C CA . GLN A 1 225 ? -11.113 -12.681 8.456 1.00 96.38 225 GLN A CA 1
ATOM 1722 C C . GLN A 1 225 ? -10.132 -12.136 9.500 1.00 96.38 225 GLN A C 1
ATOM 1724 O O . GLN A 1 225 ? -10.197 -12.528 10.663 1.00 96.38 225 GLN A O 1
ATOM 1729 N N . VAL A 1 226 ? -9.335 -11.121 9.137 1.00 97.56 226 VAL A N 1
ATOM 1730 C CA . VAL A 1 226 ? -8.453 -10.424 10.091 1.00 97.56 226 VAL A CA 1
ATOM 1731 C C . VAL A 1 226 ? -9.242 -9.895 11.290 1.00 97.56 226 VAL A C 1
ATOM 1733 O O . VAL A 1 226 ? -8.832 -10.097 12.424 1.00 97.56 226 VAL A O 1
ATOM 1736 N N . VAL A 1 227 ? -10.394 -9.254 11.069 1.00 98.06 227 VAL A N 1
ATOM 1737 C CA . VAL A 1 227 ? -11.233 -8.711 12.154 1.00 98.06 227 VAL A CA 1
ATOM 1738 C C . VAL A 1 227 ? -11.901 -9.809 12.994 1.00 98.06 227 VAL A C 1
ATOM 1740 O O . VAL A 1 227 ? -12.192 -9.574 14.164 1.00 98.06 227 VAL A O 1
ATOM 1743 N N . GLN A 1 228 ? -12.163 -10.994 12.440 1.00 97.56 228 GLN A N 1
ATOM 1744 C CA . GLN A 1 228 ? -12.687 -12.124 13.218 1.00 97.56 228 GLN A CA 1
ATOM 1745 C C . GLN A 1 228 ? -11.643 -12.659 14.205 1.00 97.56 228 GLN A C 1
ATOM 1747 O O . GLN A 1 228 ? -11.987 -12.944 15.349 1.00 97.56 228 GLN A O 1
ATOM 1752 N N . GLU A 1 229 ? -10.382 -12.755 13.783 1.00 96.88 229 GLU A N 1
ATOM 1753 C CA . GLU A 1 229 ? -9.277 -13.230 14.626 1.00 96.88 229 GLU A CA 1
ATOM 1754 C C . GLU A 1 229 ? -8.725 -12.139 15.562 1.00 96.88 229 GLU A C 1
ATOM 1756 O O . GLU A 1 229 ? -8.392 -12.405 16.717 1.00 96.88 229 GLU A O 1
ATOM 1761 N N . ALA A 1 230 ? -8.663 -10.897 15.082 1.00 98.25 230 ALA A N 1
ATOM 1762 C CA . ALA A 1 230 ? -8.211 -9.711 15.800 1.00 98.25 230 ALA A CA 1
ATOM 1763 C C . ALA A 1 230 ? -9.285 -8.607 15.726 1.00 98.25 230 ALA A C 1
ATOM 1765 O O . ALA A 1 230 ? -9.233 -7.743 14.840 1.00 98.25 230 ALA A O 1
ATOM 1766 N N . PRO A 1 231 ? -10.271 -8.620 16.644 1.00 98.38 231 PRO A N 1
ATOM 1767 C CA . PRO A 1 231 ? -11.384 -7.675 16.644 1.00 98.38 231 PRO A CA 1
ATOM 1768 C C . PRO A 1 231 ? -10.956 -6.208 16.654 1.00 98.38 231 PRO A C 1
ATOM 1770 O O . PRO A 1 231 ? -9.960 -5.824 17.252 1.00 98.38 231 PRO A O 1
ATOM 1773 N N . LEU A 1 232 ? -11.759 -5.349 16.028 1.00 98.25 232 LEU A N 1
ATOM 1774 C CA . LEU A 1 232 ? -11.546 -3.905 16.109 1.00 98.25 232 LEU A CA 1
ATOM 1775 C C . LEU A 1 232 ? -11.646 -3.421 17.564 1.00 98.25 232 LEU A C 1
ATOM 1777 O O . LEU A 1 232 ? -12.635 -3.696 18.243 1.00 98.25 232 LEU A O 1
ATOM 1781 N N . PHE A 1 233 ? -10.684 -2.608 17.993 1.00 97.75 233 PHE A N 1
ATOM 1782 C CA . PHE A 1 233 ? -10.698 -1.909 19.278 1.00 97.75 233 PHE A CA 1
ATOM 1783 C C . PHE A 1 233 ? -10.646 -0.387 19.080 1.00 97.75 233 PHE A C 1
ATOM 1785 O O . PHE A 1 233 ? -10.383 0.108 17.981 1.00 97.75 233 PHE A O 1
ATOM 1792 N N . VAL A 1 234 ? -10.938 0.369 20.139 1.00 97.50 234 VAL A N 1
ATOM 1793 C CA . VAL A 1 234 ? -10.799 1.832 20.165 1.00 97.50 234 VAL A CA 1
ATOM 1794 C C . VAL A 1 234 ? -9.509 2.169 20.919 1.00 97.50 234 VAL A C 1
ATOM 1796 O O . VAL A 1 234 ? -9.450 1.939 22.126 1.00 97.50 234 VAL A O 1
ATOM 1799 N N . PRO A 1 235 ? -8.457 2.670 20.250 1.00 95.06 235 PRO A N 1
ATOM 1800 C CA . PRO A 1 235 ? -7.236 3.080 20.932 1.00 95.06 235 PRO A CA 1
ATOM 1801 C C . PRO A 1 235 ? -7.450 4.342 21.775 1.00 95.06 235 PRO A C 1
ATOM 1803 O O . PRO A 1 235 ? -8.318 5.170 21.476 1.00 95.06 235 PRO A O 1
ATOM 1806 N N . ALA A 1 236 ? -6.605 4.528 22.789 1.00 95.38 236 ALA A N 1
ATOM 1807 C CA . ALA A 1 236 ? -6.627 5.700 23.657 1.00 95.38 236 ALA A CA 1
ATOM 1808 C C . ALA A 1 236 ? -5.372 6.556 23.460 1.00 95.38 236 ALA A C 1
ATOM 1810 O O . ALA A 1 236 ? -4.254 6.051 23.443 1.00 95.38 236 ALA A O 1
ATOM 1811 N N . MET A 1 237 ? -5.552 7.871 23.359 1.00 92.94 237 MET A N 1
ATOM 1812 C CA . MET A 1 237 ? -4.457 8.820 23.184 1.00 92.94 237 MET A CA 1
ATOM 1813 C C . MET A 1 237 ? -3.492 8.783 24.383 1.00 92.94 237 MET A C 1
ATOM 1815 O O . MET A 1 237 ? -3.949 8.819 25.536 1.00 92.94 237 MET A O 1
ATOM 1819 N N . PRO A 1 238 ? -2.168 8.842 24.154 1.00 92.12 238 PRO A N 1
ATOM 1820 C CA . PRO A 1 238 ? -1.191 8.919 25.232 1.00 92.12 238 PRO A CA 1
ATOM 1821 C C . PRO A 1 238 ? -1.437 10.130 26.127 1.00 92.12 238 PRO A C 1
ATOM 1823 O O . PRO A 1 238 ? -1.936 11.167 25.672 1.00 92.12 238 PRO A O 1
ATOM 1826 N N . ARG A 1 239 ? -1.044 10.021 27.401 1.00 91.12 239 ARG A N 1
ATOM 1827 C CA . ARG A 1 239 ? -1.204 11.039 28.462 1.00 91.12 239 ARG A CA 1
ATOM 1828 C C . ARG A 1 239 ? -2.654 11.343 28.850 1.00 91.12 239 ARG A C 1
ATOM 1830 O O . ARG A 1 239 ? -2.982 11.298 30.031 1.00 91.12 239 ARG A O 1
ATOM 1837 N N . THR A 1 240 ? -3.514 11.642 27.880 1.00 93.00 240 THR A N 1
ATOM 1838 C CA . THR A 1 240 ? -4.912 12.042 28.108 1.00 93.00 240 THR A CA 1
ATOM 1839 C C . THR A 1 240 ? -5.846 10.858 28.331 1.00 93.00 240 THR A C 1
ATOM 1841 O O . THR A 1 240 ? -6.860 11.018 28.999 1.00 93.00 240 THR A O 1
ATOM 1844 N N . GLY A 1 241 ? -5.535 9.685 27.766 1.00 92.25 241 GLY A N 1
ATOM 1845 C CA . GLY A 1 241 ? -6.426 8.523 27.770 1.00 92.25 241 GLY A CA 1
ATOM 1846 C C . GLY A 1 241 ? -7.703 8.718 26.951 1.00 92.25 241 GLY A C 1
ATOM 1847 O O . GLY A 1 241 ? -8.599 7.885 27.018 1.00 92.25 241 GLY A O 1
ATOM 1848 N N . LYS A 1 242 ? -7.812 9.813 26.189 1.00 94.31 242 LYS A N 1
ATOM 1849 C CA . LYS A 1 242 ? -8.994 10.091 25.378 1.00 94.31 242 LYS A CA 1
ATOM 1850 C C . LYS A 1 242 ? -9.081 9.089 24.233 1.00 94.31 242 LYS A C 1
ATOM 1852 O O . LYS A 1 242 ? -8.130 8.956 23.469 1.00 94.31 242 LYS A O 1
ATOM 1857 N N . GLU A 1 243 ? -10.230 8.451 24.083 1.00 95.50 243 GLU A N 1
ATOM 1858 C CA . GLU A 1 243 ? -10.492 7.535 22.976 1.00 95.50 243 GLU A CA 1
ATOM 1859 C C . GLU A 1 243 ? -10.396 8.231 21.612 1.00 95.50 243 GLU A C 1
ATOM 1861 O O . GLU A 1 243 ? -10.839 9.372 21.419 1.00 95.50 243 GLU A O 1
ATOM 1866 N N . MET A 1 244 ? -9.802 7.530 20.651 1.00 94.56 244 MET A N 1
ATOM 1867 C CA . MET A 1 244 ? -9.783 7.949 19.256 1.00 94.56 244 MET A CA 1
ATOM 1868 C C . MET A 1 244 ? -11.153 7.699 18.617 1.00 94.56 244 MET A C 1
ATOM 1870 O O . MET A 1 244 ? -11.829 6.724 18.915 1.00 94.56 244 MET A O 1
ATOM 1874 N N . SER A 1 245 ? -11.558 8.538 17.661 1.00 94.56 245 SER A N 1
ATOM 1875 C CA . SER A 1 245 ? -12.795 8.292 16.899 1.00 94.56 245 SER A CA 1
ATOM 1876 C C . SER A 1 245 ? -12.665 7.154 15.875 1.00 94.56 245 SER A C 1
ATOM 1878 O O . SER A 1 245 ? -13.654 6.741 15.278 1.00 94.56 245 SER A O 1
ATOM 1880 N N . VAL A 1 246 ? -11.436 6.703 15.609 1.00 96.31 246 VAL A N 1
ATOM 1881 C CA . VAL A 1 246 ? -11.111 5.652 14.638 1.00 96.31 246 VAL A CA 1
ATOM 1882 C C . VAL A 1 246 ? -10.953 4.337 15.387 1.00 96.31 246 VAL A C 1
ATOM 1884 O O . VAL A 1 246 ? -10.230 4.278 16.378 1.00 96.31 246 VAL A O 1
ATOM 1887 N N . ARG A 1 247 ? -11.607 3.285 14.894 1.00 97.94 247 ARG A N 1
ATOM 1888 C CA . ARG A 1 247 ? -11.403 1.923 15.398 1.00 97.94 247 ARG A CA 1
ATOM 1889 C C . ARG A 1 247 ? -10.279 1.261 14.624 1.00 97.94 247 ARG A C 1
ATOM 1891 O O . ARG A 1 247 ? -10.185 1.460 13.414 1.00 97.94 247 ARG A O 1
ATOM 1898 N N . MET A 1 248 ? -9.461 0.475 15.307 1.00 98.19 248 MET A N 1
ATOM 1899 C CA . MET A 1 248 ? -8.255 -0.106 14.732 1.00 98.19 248 MET A CA 1
ATOM 1900 C C . MET A 1 248 ? -8.160 -1.601 15.006 1.00 98.19 248 MET A C 1
ATOM 1902 O O . MET A 1 248 ? -8.650 -2.092 16.017 1.00 98.19 248 MET A O 1
ATOM 1906 N N . THR A 1 249 ? -7.511 -2.313 14.097 1.00 98.75 249 THR A N 1
ATOM 1907 C CA . THR A 1 249 ? -6.889 -3.619 14.335 1.00 98.75 249 THR A CA 1
ATOM 1908 C C . THR A 1 249 ? -5.631 -3.708 13.471 1.00 98.75 249 THR A C 1
ATOM 1910 O O . THR A 1 249 ? -5.335 -2.775 12.721 1.00 98.75 249 THR A O 1
ATOM 1913 N N . ASN A 1 250 ? -4.870 -4.791 13.563 1.00 98.81 250 ASN A N 1
ATOM 1914 C CA . ASN A 1 250 ? -3.659 -4.976 12.775 1.00 98.81 250 ASN A CA 1
ATOM 1915 C C . ASN A 1 250 ? -3.558 -6.406 12.234 1.00 98.81 250 ASN A C 1
ATOM 1917 O O . ASN A 1 250 ? -4.162 -7.333 12.769 1.00 98.81 250 ASN A O 1
ATOM 1921 N N . CYS A 1 251 ? -2.742 -6.568 11.198 1.00 98.44 251 CYS A N 1
ATOM 1922 C CA . CYS A 1 251 ? -2.219 -7.855 10.753 1.00 98.44 251 CYS A CA 1
ATOM 1923 C C . CYS A 1 251 ? -0.722 -7.730 10.418 1.00 98.44 251 CYS A C 1
ATOM 1925 O O . CYS A 1 251 ? -0.240 -6.642 10.094 1.00 98.44 251 CYS A O 1
ATOM 1927 N N . GLY A 1 252 ? 0.010 -8.838 10.512 1.00 98.31 252 GLY A N 1
ATOM 1928 C CA . GLY A 1 252 ? 1.466 -8.921 10.389 1.00 98.31 252 GLY A CA 1
ATOM 1929 C C . GLY A 1 252 ? 2.174 -9.231 11.704 1.00 98.31 252 GLY A C 1
ATOM 1930 O O . GLY A 1 252 ? 1.545 -9.261 12.755 1.00 98.31 252 GLY A O 1
ATOM 1931 N N . PRO A 1 253 ? 3.493 -9.482 11.675 1.00 97.25 253 PRO A N 1
ATOM 1932 C CA . PRO A 1 253 ? 4.261 -9.777 12.887 1.00 97.25 253 PRO A CA 1
ATOM 1933 C C . PRO A 1 253 ? 4.236 -8.642 13.923 1.00 97.25 253 PRO A C 1
ATOM 1935 O O . PRO A 1 253 ? 4.505 -8.889 15.098 1.00 97.25 253 PRO A O 1
ATOM 1938 N N . LEU A 1 254 ? 3.919 -7.412 13.511 1.00 98.44 254 LEU A N 1
ATOM 1939 C CA . LEU A 1 254 ? 3.796 -6.245 14.374 1.00 98.44 254 LEU A CA 1
ATOM 1940 C C . LEU A 1 254 ? 2.483 -5.504 14.101 1.00 98.44 254 LEU A C 1
ATOM 1942 O O . LEU A 1 254 ? 2.034 -5.383 12.964 1.00 98.44 254 LEU A O 1
ATOM 1946 N N . GLY A 1 255 ? 1.896 -4.941 15.153 1.00 98.38 255 GLY A N 1
ATOM 1947 C CA . GLY A 1 255 ? 0.734 -4.064 15.070 1.00 98.38 255 GLY A CA 1
ATOM 1948 C C . GLY A 1 255 ? 0.986 -2.760 15.805 1.00 98.38 255 GLY A C 1
ATOM 1949 O O . GLY A 1 255 ? 1.554 -2.763 16.900 1.00 98.38 255 GLY A O 1
ATOM 1950 N N . TRP A 1 256 ? 0.569 -1.649 15.198 1.00 98.31 256 TRP A N 1
ATOM 1951 C CA . TRP A 1 256 ? 0.634 -0.344 15.842 1.00 98.31 256 TRP A CA 1
ATOM 1952 C C . TRP A 1 256 ? -0.486 -0.236 16.874 1.00 98.31 256 TRP A C 1
ATOM 1954 O O . TRP A 1 256 ? -1.649 -0.543 16.587 1.00 98.31 256 TRP A O 1
ATOM 1964 N N . VAL A 1 257 ? -0.140 0.197 18.081 1.00 97.62 257 VAL A N 1
ATOM 1965 C CA . VAL A 1 257 ? -1.086 0.384 19.179 1.00 97.62 257 VAL A CA 1
ATOM 1966 C C . VAL A 1 257 ? -0.780 1.660 19.944 1.00 97.62 257 VAL A C 1
ATOM 1968 O O . VAL A 1 257 ? 0.341 2.176 19.934 1.00 97.62 257 VAL A O 1
ATOM 1971 N N . THR A 1 258 ? -1.789 2.143 20.662 1.00 96.38 258 THR A N 1
ATOM 1972 C CA . THR A 1 258 ? -1.614 3.245 21.591 1.00 96.38 258 THR A CA 1
ATOM 1973 C C . THR A 1 258 ? -2.525 3.130 22.798 1.00 96.38 258 THR A C 1
ATOM 1975 O O . THR A 1 258 ? -3.681 2.713 22.688 1.00 96.38 258 THR A O 1
ATOM 1978 N N . ASP A 1 259 ? -1.976 3.499 23.949 1.00 94.75 259 ASP A N 1
ATOM 1979 C CA . ASP A 1 259 ? -2.703 3.637 25.198 1.00 94.75 259 ASP A CA 1
ATOM 1980 C C . ASP A 1 259 ? -2.066 4.728 26.073 1.00 94.75 259 ASP A C 1
ATOM 1982 O O . ASP A 1 259 ? -1.009 5.296 25.764 1.00 94.75 259 ASP A O 1
ATOM 1986 N N . ARG A 1 260 ? -2.746 5.054 27.176 1.00 94.00 260 ARG A N 1
ATOM 1987 C CA . ARG A 1 260 ? -2.333 6.120 28.095 1.00 94.00 260 ARG A CA 1
ATOM 1988 C C . ARG A 1 260 ? -0.981 5.842 28.754 1.00 94.00 260 ARG A C 1
ATOM 1990 O O . ARG A 1 260 ? -0.249 6.801 28.998 1.00 94.00 260 ARG A O 1
ATOM 1997 N N . GLU A 1 261 ? -0.703 4.582 29.075 1.00 93.44 261 GLU A N 1
ATOM 1998 C CA . GLU A 1 261 ? 0.397 4.153 29.945 1.00 93.44 261 GLU A CA 1
ATOM 1999 C C . GLU A 1 261 ? 1.699 3.976 29.163 1.00 93.44 261 GLU A C 1
ATOM 2001 O O . GLU A 1 261 ? 2.747 4.461 29.582 1.00 93.44 261 GLU A O 1
ATOM 2006 N N . HIS A 1 262 ? 1.620 3.346 27.995 1.00 93.25 262 HIS A N 1
ATOM 2007 C CA . HIS A 1 262 ? 2.771 2.902 27.211 1.00 93.25 262 HIS A CA 1
ATOM 2008 C C . HIS A 1 262 ? 3.000 3.742 25.948 1.00 93.25 262 HIS A C 1
ATOM 2010 O O . HIS A 1 262 ? 4.015 3.577 25.276 1.00 93.25 262 HIS A O 1
ATOM 2016 N N . GLY A 1 263 ? 2.081 4.652 25.607 1.00 94.94 263 GLY A N 1
ATOM 2017 C CA . GLY A 1 263 ? 2.226 5.522 24.443 1.00 94.94 263 GLY A CA 1
ATOM 2018 C C . GLY A 1 263 ? 2.055 4.795 23.106 1.00 94.94 263 GLY A C 1
ATOM 2019 O O . GLY A 1 263 ? 1.402 3.753 23.032 1.00 94.94 263 GLY A O 1
ATOM 2020 N N . TYR A 1 264 ? 2.596 5.382 22.035 1.00 95.25 264 TYR A N 1
ATOM 2021 C CA . TYR A 1 264 ? 2.599 4.800 20.687 1.00 95.25 264 TYR A CA 1
ATOM 2022 C C . TYR A 1 264 ? 3.711 3.761 20.556 1.00 95.25 264 TYR A C 1
ATOM 2024 O O . TYR A 1 264 ? 4.836 4.016 20.987 1.00 95.25 264 TYR A O 1
ATOM 2032 N N . ARG A 1 265 ? 3.409 2.598 19.974 1.00 96.94 265 ARG A N 1
ATOM 2033 C CA . ARG A 1 265 ? 4.402 1.538 19.752 1.00 96.94 265 ARG A CA 1
ATOM 2034 C C . ARG A 1 265 ? 3.928 0.512 18.733 1.00 96.94 265 ARG A C 1
ATOM 2036 O O . ARG A 1 265 ? 2.730 0.358 18.497 1.00 96.94 265 ARG A O 1
ATOM 2043 N N . TYR A 1 266 ? 4.881 -0.266 18.236 1.00 98.06 266 TYR A N 1
ATOM 2044 C CA . TYR A 1 266 ? 4.618 -1.552 17.606 1.00 98.06 266 TYR A CA 1
ATOM 2045 C C . TYR A 1 266 ? 4.736 -2.677 18.635 1.00 98.06 266 TYR A C 1
ATOM 2047 O O . TYR A 1 266 ? 5.662 -2.687 19.444 1.00 98.06 266 TYR A O 1
ATOM 2055 N N . GLN A 1 267 ? 3.808 -3.631 18.608 1.00 97.94 267 GLN A N 1
ATOM 2056 C CA . GLN A 1 267 ? 3.864 -4.827 19.453 1.00 97.94 267 GLN A CA 1
ATOM 2057 C C . GLN A 1 267 ? 3.363 -6.070 18.700 1.00 97.94 267 GLN A C 1
ATOM 2059 O O . GLN A 1 267 ? 2.574 -5.922 17.765 1.00 97.94 267 GLN A O 1
ATOM 2064 N N . PRO A 1 268 ? 3.775 -7.291 19.090 1.00 98.12 268 PRO A N 1
ATOM 2065 C CA . PRO A 1 268 ? 3.430 -8.518 18.363 1.00 98.12 268 PRO A CA 1
ATOM 2066 C C . PRO A 1 268 ? 2.026 -9.063 18.662 1.00 98.12 268 PRO A C 1
ATOM 2068 O O . PRO A 1 268 ? 1.570 -9.978 17.980 1.00 98.12 268 PRO A O 1
ATOM 2071 N N . THR A 1 269 ? 1.342 -8.536 19.680 1.00 98.25 269 THR A N 1
ATOM 2072 C CA . THR A 1 269 ? 0.055 -9.060 20.156 1.00 98.25 269 THR A CA 1
ATOM 2073 C C . THR A 1 269 ? -1.039 -8.001 20.186 1.00 98.25 269 THR A C 1
ATOM 2075 O O . THR A 1 269 ? -0.778 -6.807 20.312 1.00 98.25 269 THR A O 1
ATOM 2078 N N . HIS A 1 270 ? -2.290 -8.431 20.108 1.00 98.31 270 HIS A N 1
ATOM 2079 C CA . HIS A 1 270 ? -3.460 -7.577 20.220 1.00 98.31 270 HIS A CA 1
ATOM 2080 C C . HIS A 1 270 ? -3.633 -7.054 21.661 1.00 98.31 270 HIS A C 1
ATOM 2082 O O . HIS A 1 270 ? -3.599 -7.852 22.599 1.00 98.31 270 HIS A O 1
ATOM 2088 N N . PRO A 1 271 ? -3.882 -5.746 21.886 1.00 96.75 271 PRO A N 1
ATOM 2089 C CA . PRO A 1 271 ? -3.865 -5.155 23.230 1.00 96.75 271 PRO A CA 1
ATOM 2090 C C . PRO A 1 271 ? -5.003 -5.644 24.139 1.00 96.75 271 PRO A C 1
ATOM 2092 O O . PRO A 1 271 ? -4.840 -5.679 25.350 1.00 96.75 271 PRO A O 1
ATOM 2095 N N . VAL A 1 272 ? -6.148 -6.024 23.559 1.00 95.75 272 VAL A N 1
ATOM 2096 C CA . VAL A 1 272 ? -7.304 -6.561 24.305 1.00 95.75 272 VAL A CA 1
ATOM 2097 C C . VAL A 1 272 ? -7.262 -8.087 24.472 1.00 95.75 272 VAL A C 1
ATOM 2099 O O . VAL A 1 272 ? -7.430 -8.573 25.583 1.00 95.75 272 VAL A O 1
ATOM 2102 N N . THR A 1 273 ? -7.058 -8.860 23.398 1.00 97.06 273 THR A N 1
ATOM 2103 C CA . THR A 1 273 ? -7.101 -10.335 23.459 1.00 97.06 273 THR A CA 1
ATOM 2104 C C . THR A 1 273 ? -5.780 -10.970 23.900 1.00 97.06 273 THR A C 1
ATOM 2106 O O . THR A 1 273 ? -5.772 -12.132 24.293 1.00 97.06 273 THR A O 1
ATOM 2109 N N . GLY A 1 274 ? -4.655 -10.250 23.808 1.00 97.44 274 GLY A N 1
ATOM 2110 C CA . GLY A 1 274 ? -3.315 -10.766 24.106 1.00 97.44 274 GLY A CA 1
ATOM 2111 C C . GLY A 1 274 ? -2.759 -11.757 23.074 1.00 97.44 274 GLY A C 1
ATOM 2112 O O . GLY A 1 274 ? -1.634 -12.225 23.228 1.00 97.44 274 GLY A O 1
ATOM 2113 N N . THR A 1 275 ? -3.511 -12.076 22.018 1.00 97.81 275 THR A N 1
ATOM 2114 C CA . THR A 1 275 ? -3.112 -13.035 20.977 1.00 97.81 275 THR A CA 1
ATOM 2115 C C . THR A 1 275 ? -2.209 -12.385 19.927 1.00 97.81 275 THR A C 1
ATOM 2117 O O . THR A 1 275 ? -2.311 -11.175 19.721 1.00 97.81 275 THR A O 1
ATOM 2120 N N . PRO A 1 276 ? -1.338 -13.140 19.231 1.00 98.50 276 PRO A N 1
ATOM 2121 C CA . PRO A 1 276 ? -0.613 -12.626 18.071 1.00 98.50 276 PRO A CA 1
ATOM 2122 C C . PRO A 1 276 ? -1.556 -12.060 17.004 1.00 98.50 276 PRO A C 1
ATOM 2124 O O . PRO A 1 276 ? -2.692 -12.522 16.870 1.00 98.50 276 PRO A O 1
ATOM 2127 N N . TRP A 1 277 ? -1.088 -11.071 16.245 1.00 98.25 277 TRP A N 1
ATOM 2128 C CA . TRP A 1 277 ? -1.855 -10.550 15.115 1.00 98.25 277 TRP A CA 1
ATOM 2129 C C . TRP A 1 277 ? -1.948 -11.585 13.975 1.00 98.25 277 TRP A C 1
ATOM 2131 O O . TRP A 1 277 ? -0.981 -12.317 13.739 1.00 98.25 277 TRP A O 1
ATOM 2141 N N . PRO A 1 278 ? -3.066 -11.626 13.229 1.00 98.19 278 PRO A N 1
ATOM 2142 C CA . PRO A 1 278 ? -3.206 -12.456 12.033 1.00 98.19 278 PRO A CA 1
ATOM 2143 C C . PRO A 1 278 ? -2.162 -12.095 10.969 1.00 98.19 278 PRO A C 1
ATOM 2145 O O . PRO A 1 278 ? -1.673 -10.962 10.960 1.00 98.19 278 PRO A O 1
ATOM 2148 N N . PRO A 1 279 ? -1.818 -12.998 10.038 1.00 96.88 279 PRO A N 1
ATOM 2149 C CA . PRO A 1 279 ? -0.901 -12.682 8.944 1.00 96.88 279 PRO A CA 1
ATOM 2150 C C . PRO A 1 279 ? -1.453 -11.577 8.026 1.00 96.88 279 PRO A C 1
ATOM 2152 O O . PRO A 1 279 ? -2.664 -11.426 7.871 1.00 96.88 279 PRO A O 1
ATOM 2155 N N . ILE A 1 280 ? -0.559 -10.807 7.393 1.00 97.62 280 ILE A N 1
ATOM 2156 C CA . ILE A 1 280 ? -0.950 -9.838 6.354 1.00 97.62 280 ILE A CA 1
ATOM 2157 C C . ILE A 1 280 ? -1.520 -10.621 5.159 1.00 97.62 280 ILE A C 1
ATOM 2159 O O . ILE A 1 280 ? -0.826 -11.512 4.669 1.00 97.62 280 ILE A O 1
ATOM 2163 N N . PRO A 1 281 ? -2.723 -10.286 4.652 1.00 93.81 281 PRO A N 1
ATOM 2164 C CA . PRO A 1 281 ? -3.278 -10.925 3.462 1.00 93.81 281 PRO A CA 1
ATOM 2165 C C . PRO A 1 281 ? -2.341 -10.849 2.249 1.00 93.81 281 PRO A C 1
ATOM 2167 O O . PRO A 1 281 ? -1.807 -9.779 1.940 1.00 93.81 281 PRO A O 1
ATOM 2170 N N . ASP A 1 282 ? -2.212 -11.952 1.505 1.00 86.38 282 ASP A N 1
ATOM 2171 C CA . ASP A 1 282 ? -1.291 -12.075 0.362 1.00 86.38 282 ASP A CA 1
ATOM 2172 C C . ASP A 1 282 ? -1.483 -10.969 -0.684 1.00 86.38 282 ASP A C 1
ATOM 2174 O O . ASP A 1 282 ? -0.515 -10.425 -1.209 1.00 86.38 282 ASP A O 1
ATOM 2178 N N . VAL A 1 283 ? -2.730 -10.566 -0.943 1.00 83.44 283 VAL A N 1
ATOM 2179 C CA . VAL A 1 283 ? -3.048 -9.477 -1.881 1.00 83.44 283 VAL A CA 1
ATOM 2180 C C . VAL A 1 283 ? -2.398 -8.142 -1.484 1.00 83.44 283 VAL A C 1
ATOM 2182 O O . VAL A 1 283 ? -2.040 -7.346 -2.351 1.00 83.44 283 VAL A O 1
ATOM 2185 N N . LEU A 1 284 ? -2.206 -7.884 -0.186 1.00 92.38 284 LEU A N 1
ATOM 2186 C CA . LEU A 1 284 ? -1.532 -6.678 0.295 1.00 92.38 284 LEU A CA 1
ATOM 2187 C C . LEU A 1 284 ? -0.006 -6.808 0.233 1.00 92.38 284 LEU A C 1
ATOM 2189 O O . LEU A 1 284 ? 0.670 -5.807 0.001 1.00 92.38 284 LEU A O 1
ATOM 2193 N N . LEU A 1 285 ? 0.533 -8.021 0.396 1.00 88.00 285 LEU A N 1
ATOM 2194 C CA . LEU A 1 285 ? 1.955 -8.303 0.177 1.00 88.00 285 LEU A CA 1
ATOM 2195 C C . LEU A 1 285 ? 2.322 -8.137 -1.304 1.00 88.00 285 LEU A C 1
ATOM 2197 O O . LEU A 1 285 ? 3.314 -7.485 -1.624 1.00 88.00 285 LEU A O 1
ATOM 2201 N N . GLU A 1 286 ? 1.486 -8.650 -2.212 1.00 81.88 286 GLU A N 1
ATOM 2202 C CA . GLU A 1 286 ? 1.635 -8.449 -3.658 1.00 81.88 286 GLU A CA 1
ATOM 2203 C C . GLU A 1 286 ? 1.592 -6.957 -4.015 1.00 81.88 286 GLU A C 1
ATOM 2205 O O . GLU A 1 286 ? 2.475 -6.467 -4.724 1.00 81.88 286 GLU A O 1
ATOM 2210 N N . LEU A 1 287 ? 0.615 -6.219 -3.471 1.00 84.06 287 LEU A N 1
ATOM 2211 C CA . LEU A 1 287 ? 0.504 -4.775 -3.671 1.00 84.06 287 LEU A CA 1
ATOM 2212 C C . LEU A 1 287 ? 1.740 -4.029 -3.152 1.00 84.06 287 LEU A C 1
ATOM 2214 O O . LEU A 1 287 ? 2.252 -3.150 -3.841 1.00 84.06 287 LEU A O 1
ATOM 2218 N N . TRP A 1 288 ? 2.235 -4.369 -1.957 1.00 91.44 288 TRP A N 1
ATOM 2219 C CA . TRP A 1 288 ? 3.448 -3.769 -1.401 1.00 91.44 288 TRP A CA 1
ATOM 2220 C C . TRP A 1 288 ? 4.635 -3.938 -2.346 1.00 91.44 288 TRP A C 1
ATOM 2222 O O . TRP A 1 288 ? 5.303 -2.951 -2.655 1.00 91.44 288 TRP A O 1
ATOM 2232 N N . CYS A 1 289 ? 4.883 -5.152 -2.838 1.00 79.69 289 CYS A N 1
ATOM 2233 C CA . CYS A 1 289 ? 5.973 -5.414 -3.777 1.00 79.69 289 CYS A CA 1
ATOM 2234 C C . CYS A 1 289 ? 5.840 -4.587 -5.064 1.00 79.69 289 CYS A C 1
ATOM 2236 O O . CYS A 1 289 ? 6.844 -4.152 -5.623 1.00 79.69 289 CYS A O 1
ATOM 2238 N N . GLU A 1 290 ? 4.613 -4.348 -5.525 1.00 79.81 290 GLU A N 1
ATOM 2239 C CA . GLU A 1 290 ? 4.351 -3.593 -6.748 1.00 79.81 290 GLU A CA 1
ATOM 2240 C C . GLU A 1 290 ? 4.589 -2.084 -6.581 1.00 79.81 290 GLU A C 1
ATOM 2242 O O . GLU A 1 290 ? 5.188 -1.451 -7.451 1.00 79.81 290 GLU A O 1
ATOM 2247 N N . VAL A 1 291 ? 4.137 -1.494 -5.469 1.00 81.50 291 VAL A N 1
ATOM 2248 C CA . VAL A 1 291 ? 4.059 -0.026 -5.344 1.00 81.50 291 VAL A CA 1
ATOM 2249 C C . VAL A 1 291 ? 5.047 0.589 -4.360 1.00 81.50 291 VAL A C 1
ATOM 2251 O O . VAL A 1 291 ? 5.227 1.810 -4.379 1.00 81.50 291 VAL A O 1
ATOM 2254 N N . SER A 1 292 ? 5.684 -0.199 -3.490 1.00 81.94 292 SER A N 1
ATOM 2255 C CA . SER A 1 292 ? 6.621 0.339 -2.493 1.00 81.94 292 SER A CA 1
ATOM 2256 C C . SER A 1 292 ? 7.960 0.742 -3.115 1.00 81.94 292 SER A C 1
ATOM 2258 O O . SER A 1 292 ? 8.557 1.725 -2.686 1.00 81.94 292 SER A O 1
ATOM 2260 N N . ALA A 1 293 ? 8.415 0.016 -4.146 1.00 78.62 293 ALA A N 1
ATOM 2261 C CA . ALA A 1 293 ? 9.800 0.063 -4.625 1.00 78.62 293 ALA A CA 1
ATOM 2262 C C . ALA A 1 293 ? 10.833 -0.160 -3.496 1.00 78.62 293 ALA A C 1
ATOM 2264 O O . ALA A 1 293 ? 11.942 0.369 -3.550 1.00 78.62 293 ALA A O 1
ATOM 2265 N N . TYR A 1 294 ? 10.458 -0.936 -2.474 1.00 78.31 294 TYR A N 1
ATOM 2266 C CA . TYR A 1 294 ? 11.289 -1.247 -1.319 1.00 78.31 294 TYR A CA 1
ATOM 2267 C C . TYR A 1 294 ? 11.518 -2.769 -1.225 1.00 78.31 294 TYR A C 1
ATOM 2269 O O . TYR A 1 294 ? 10.560 -3.531 -1.370 1.00 78.31 294 TYR A O 1
ATOM 2277 N N . PRO A 1 295 ? 12.767 -3.236 -1.027 1.00 75.31 295 PRO A N 1
ATOM 2278 C CA . PRO A 1 295 ? 13.131 -4.636 -1.259 1.00 75.31 295 PRO A CA 1
ATOM 2279 C C . PRO A 1 295 ? 12.637 -5.625 -0.194 1.00 75.31 295 PRO A C 1
ATOM 2281 O O . PRO A 1 295 ? 12.580 -6.820 -0.476 1.00 75.31 295 PRO A O 1
ATOM 2284 N N . HIS A 1 296 ? 12.267 -5.165 1.005 1.00 84.50 296 HIS A N 1
ATOM 2285 C CA . HIS A 1 296 ? 11.831 -6.046 2.095 1.00 84.50 296 HIS A CA 1
ATOM 2286 C C . HIS A 1 296 ? 10.315 -5.968 2.319 1.00 84.50 296 HIS A C 1
ATOM 2288 O O . HIS A 1 296 ? 9.709 -4.920 2.074 1.00 84.50 296 HIS A O 1
ATOM 2294 N N . PRO A 1 297 ? 9.677 -7.057 2.787 1.00 91.00 297 PRO A N 1
ATOM 2295 C CA . PRO A 1 297 ? 8.237 -7.081 3.015 1.00 91.00 297 PRO A CA 1
ATOM 2296 C C . PRO A 1 297 ? 7.832 -6.176 4.191 1.00 91.00 297 PRO A C 1
ATOM 2298 O O . PRO A 1 297 ? 8.652 -5.918 5.087 1.00 91.00 297 PRO A O 1
ATOM 2301 N N . PRO A 1 298 ? 6.562 -5.731 4.229 1.00 96.69 298 PRO A N 1
ATOM 2302 C CA . PRO A 1 298 ? 6.032 -4.999 5.364 1.00 96.69 298 PRO A CA 1
ATOM 2303 C C . PRO A 1 298 ? 5.913 -5.935 6.571 1.00 96.69 298 PRO A C 1
ATOM 2305 O O . PRO A 1 298 ? 5.710 -7.141 6.438 1.00 96.69 298 PRO A O 1
ATOM 2308 N N . GLU A 1 299 ? 6.020 -5.361 7.761 1.00 98.19 299 GLU A N 1
ATOM 2309 C CA . GLU A 1 299 ? 5.926 -6.082 9.037 1.00 98.19 299 GLU A CA 1
ATOM 2310 C C . GLU A 1 299 ? 4.639 -5.747 9.788 1.00 98.19 299 GLU A C 1
ATOM 2312 O O . GLU A 1 299 ? 4.259 -6.452 10.719 1.00 98.19 299 GLU A O 1
ATOM 2317 N N . ALA A 1 300 ? 3.964 -4.676 9.379 1.00 98.56 300 ALA A N 1
ATOM 2318 C CA . ALA A 1 300 ? 2.716 -4.240 9.967 1.00 98.56 300 ALA A CA 1
ATOM 2319 C C . ALA A 1 300 ? 1.759 -3.765 8.879 1.00 98.56 300 ALA A C 1
ATOM 2321 O O . ALA A 1 300 ? 2.144 -3.044 7.955 1.00 98.56 300 ALA A O 1
ATOM 2322 N N . CYS A 1 301 ? 0.491 -4.128 9.025 1.00 98.81 301 CYS A N 1
ATOM 2323 C CA . CYS A 1 301 ? -0.617 -3.519 8.317 1.00 98.81 301 CYS A CA 1
ATOM 2324 C C . CYS A 1 301 ? -1.661 -3.061 9.338 1.00 98.81 301 CYS A C 1
ATOM 2326 O O . CYS A 1 301 ? -2.361 -3.875 9.944 1.00 98.81 301 CYS A O 1
ATOM 2328 N N . LEU A 1 302 ? -1.753 -1.744 9.525 1.00 98.81 302 LEU A N 1
ATOM 2329 C CA . LEU A 1 302 ? -2.768 -1.118 10.365 1.00 98.81 302 LEU A CA 1
ATOM 2330 C C . LEU A 1 302 ? -4.086 -1.033 9.591 1.00 98.81 302 LEU A C 1
ATOM 2332 O O . LEU A 1 302 ? -4.143 -0.445 8.509 1.00 98.81 302 LEU A O 1
ATOM 2336 N N . VAL A 1 303 ? -5.150 -1.580 10.171 1.00 98.81 303 VAL A N 1
ATOM 2337 C CA . VAL A 1 303 ? -6.510 -1.540 9.635 1.00 98.81 303 VAL A CA 1
ATOM 2338 C C . VAL A 1 303 ? -7.302 -0.487 10.395 1.00 98.81 303 VAL A C 1
ATOM 2340 O O . VAL A 1 303 ? -7.687 -0.688 11.544 1.00 98.81 303 VAL A O 1
ATOM 2343 N N . ASN A 1 304 ? -7.584 0.630 9.737 1.00 98.69 304 ASN A N 1
ATOM 2344 C CA . ASN A 1 304 ? -8.386 1.716 10.282 1.00 98.69 304 ASN A CA 1
ATOM 2345 C C . ASN A 1 304 ? -9.824 1.630 9.766 1.00 98.69 304 ASN A C 1
ATOM 2347 O O . ASN A 1 304 ? -10.046 1.676 8.556 1.00 98.69 304 ASN A O 1
ATOM 2351 N N . PHE A 1 305 ? -10.803 1.596 10.669 1.00 98.56 305 PHE A N 1
ATOM 2352 C CA . PHE A 1 305 ? -12.219 1.754 10.346 1.00 98.56 305 PHE A CA 1
ATOM 2353 C C . PHE A 1 305 ? -12.727 3.130 10.791 1.00 98.56 305 PHE A C 1
ATOM 2355 O O . PHE A 1 305 ? -12.690 3.477 11.976 1.00 98.56 305 PHE A O 1
ATOM 2362 N N . TYR A 1 306 ? -13.274 3.884 9.841 1.00 98.38 306 TYR A N 1
ATOM 2363 C CA . TYR A 1 306 ? -13.856 5.203 10.051 1.00 98.38 306 TYR A CA 1
ATOM 2364 C C . TYR A 1 306 ? -15.380 5.137 9.921 1.00 98.38 306 TYR A C 1
ATOM 2366 O O . TYR A 1 306 ? -15.914 4.762 8.873 1.00 98.38 306 TYR A O 1
ATOM 2374 N N . SER A 1 307 ? -16.075 5.543 10.984 1.00 96.75 307 SER A N 1
ATOM 2375 C CA . SER A 1 307 ? -17.482 5.945 10.920 1.00 96.75 307 SER A CA 1
ATOM 2376 C C . SER A 1 307 ? -17.614 7.334 10.261 1.00 96.75 307 SER A C 1
ATOM 2378 O O . SER A 1 307 ? -16.598 8.006 10.065 1.00 96.75 307 SER A O 1
ATOM 2380 N N . PRO A 1 308 ? -18.832 7.799 9.919 1.00 95.81 308 PRO A N 1
ATOM 2381 C CA . PRO A 1 308 ? -19.029 9.094 9.253 1.00 95.81 308 PRO A CA 1
ATOM 2382 C C . PRO A 1 308 ? -18.400 10.298 9.976 1.00 95.81 308 PRO A C 1
ATOM 2384 O O . PRO A 1 308 ? -17.890 11.204 9.319 1.00 95.81 308 PRO A O 1
ATOM 2387 N N . ASP A 1 309 ? -18.378 10.280 11.311 1.00 95.06 309 ASP A N 1
ATOM 2388 C CA . ASP A 1 309 ? -17.834 11.368 12.139 1.00 95.06 309 ASP A CA 1
ATOM 2389 C C . ASP A 1 309 ? -16.362 11.162 12.531 1.00 95.06 309 ASP A C 1
ATOM 2391 O O . ASP A 1 309 ? -15.748 12.022 13.174 1.00 95.06 309 ASP A O 1
ATOM 2395 N N . ALA A 1 310 ? -15.776 10.016 12.169 1.00 95.62 310 ALA A N 1
ATOM 2396 C CA . ALA A 1 310 ? -14.403 9.697 12.515 1.00 95.62 310 ALA A CA 1
ATOM 2397 C C . ALA A 1 310 ? -13.416 10.531 11.693 1.00 95.62 310 ALA A C 1
ATOM 2399 O O . ALA A 1 310 ? -13.545 10.691 10.480 1.00 95.62 310 ALA A O 1
ATOM 2400 N N . LYS A 1 311 ? -12.368 11.015 12.358 1.00 95.00 311 LYS A N 1
ATOM 2401 C CA . LYS A 1 311 ? -11.283 11.777 11.736 1.00 95.00 311 LYS A CA 1
ATOM 2402 C C . LYS A 1 311 ? -9.934 11.364 12.297 1.00 95.00 311 LYS A C 1
ATOM 2404 O O . LYS A 1 311 ? -9.841 10.881 13.424 1.00 95.00 311 LYS A O 1
ATOM 2409 N N . MET A 1 312 ? -8.889 11.602 11.517 1.00 94.44 312 MET A N 1
ATOM 2410 C CA . MET A 1 312 ? -7.508 11.469 11.958 1.00 94.44 312 MET A CA 1
ATOM 2411 C C . MET A 1 312 ? -6.814 12.803 11.732 1.00 94.44 312 MET A C 1
ATOM 2413 O O . MET A 1 312 ? -6.654 13.229 10.589 1.00 94.44 312 MET A O 1
ATOM 2417 N N . GLY A 1 313 ? -6.448 13.477 12.823 1.00 92.69 313 GLY A N 1
ATOM 2418 C CA . GLY A 1 313 ? -5.755 14.760 12.753 1.00 92.69 313 GLY A CA 1
ATOM 2419 C C . GLY A 1 313 ? -4.411 14.649 12.034 1.00 92.69 313 GLY A C 1
ATOM 2420 O O . GLY A 1 313 ? -3.909 13.557 11.780 1.00 92.69 313 GLY A O 1
ATOM 2421 N N . LEU A 1 314 ? -3.822 15.798 11.716 1.00 92.62 314 LEU A N 1
ATOM 2422 C CA . LEU A 1 314 ? -2.537 15.851 11.034 1.00 92.62 314 LEU A CA 1
ATOM 2423 C C . LEU A 1 314 ? -1.426 15.249 11.919 1.00 92.62 314 LEU A C 1
ATOM 2425 O O . LEU A 1 314 ? -1.172 15.750 13.017 1.00 92.62 314 LEU A O 1
ATOM 2429 N N . HIS A 1 315 ? -0.779 14.187 11.441 1.00 93.38 315 HIS A N 1
ATOM 2430 C CA . HIS A 1 315 ? 0.270 13.439 12.141 1.00 93.38 315 HIS A CA 1
ATOM 2431 C C . HIS A 1 315 ? 1.364 12.984 11.168 1.00 93.38 315 HIS A C 1
ATOM 2433 O O . HIS A 1 315 ? 1.236 13.157 9.958 1.00 93.38 315 HIS A O 1
ATOM 2439 N N . GLN A 1 316 ? 2.452 12.436 11.704 1.00 93.19 316 GLN A N 1
ATOM 2440 C CA . GLN A 1 316 ? 3.495 11.767 10.931 1.00 93.19 316 GLN A CA 1
ATOM 2441 C C . GLN A 1 316 ? 3.586 10.317 11.401 1.00 93.19 316 GLN A C 1
ATOM 2443 O O . GLN A 1 316 ? 3.496 10.061 12.601 1.00 93.19 316 GLN A O 1
ATOM 2448 N N . ASP A 1 317 ? 3.842 9.408 10.470 1.00 93.81 317 ASP A N 1
ATOM 2449 C CA . ASP A 1 317 ? 4.203 8.026 10.782 1.00 93.81 317 ASP A CA 1
ATOM 2450 C C . ASP A 1 317 ? 5.697 7.999 11.126 1.00 93.81 317 ASP A C 1
ATOM 2452 O O . ASP A 1 317 ? 6.541 8.079 10.229 1.00 93.81 317 ASP A O 1
ATOM 2456 N N . ARG A 1 318 ? 6.009 8.031 12.430 1.00 92.44 318 ARG A N 1
ATOM 2457 C CA . ARG A 1 318 ? 7.373 8.198 12.974 1.00 92.44 318 ARG A CA 1
ATOM 2458 C C . ARG A 1 318 ? 7.779 7.158 14.011 1.00 92.44 318 ARG A C 1
ATOM 2460 O O . ARG A 1 318 ? 8.854 7.285 14.590 1.00 92.44 318 ARG A O 1
ATOM 2467 N N . ASP A 1 319 ? 6.930 6.167 14.244 1.00 92.69 319 ASP A N 1
ATOM 2468 C CA . ASP A 1 319 ? 7.184 5.119 15.234 1.00 92.69 319 ASP A CA 1
ATOM 2469 C C . ASP A 1 319 ? 7.966 3.936 14.630 1.00 92.69 319 ASP A C 1
ATOM 2471 O O . ASP A 1 319 ? 8.296 2.981 15.331 1.00 92.69 319 ASP A O 1
ATOM 2475 N N . GLU A 1 320 ? 8.249 3.978 13.323 1.00 93.44 320 GLU A N 1
ATOM 2476 C CA . GLU A 1 320 ? 9.130 3.031 12.639 1.00 93.44 320 GLU A CA 1
ATOM 2477 C C . GLU A 1 320 ? 10.608 3.385 12.857 1.00 93.44 320 GLU A C 1
ATOM 2479 O O . GLU A 1 320 ? 10.967 4.536 13.096 1.00 93.44 320 GLU A O 1
ATOM 2484 N N . ILE A 1 321 ? 11.474 2.383 12.735 1.00 88.50 321 ILE A N 1
ATOM 2485 C CA . ILE A 1 321 ? 12.933 2.528 12.775 1.00 88.50 321 ILE A CA 1
ATOM 2486 C C . ILE A 1 321 ? 13.469 2.804 11.363 1.00 88.50 321 ILE A C 1
ATOM 2488 O O . ILE A 1 321 ? 14.344 3.652 11.194 1.00 88.50 321 ILE A O 1
ATOM 2492 N N . ASP A 1 322 ? 12.933 2.122 10.344 1.00 86.81 322 ASP A N 1
ATOM 2493 C CA . ASP A 1 322 ? 13.362 2.306 8.956 1.00 86.81 322 ASP A CA 1
ATOM 2494 C C . ASP A 1 322 ? 12.488 3.308 8.186 1.00 86.81 322 ASP A C 1
ATOM 2496 O O . ASP A 1 322 ? 11.394 2.995 7.709 1.00 86.81 322 ASP A O 1
ATOM 2500 N N . PHE A 1 323 ? 13.012 4.521 8.009 1.00 88.88 323 PHE A N 1
ATOM 2501 C CA . PHE A 1 323 ? 12.382 5.566 7.196 1.00 88.88 323 PHE A CA 1
ATOM 2502 C C . PHE A 1 323 ? 12.750 5.507 5.706 1.00 88.88 323 PHE A C 1
ATOM 2504 O O . PHE A 1 323 ? 12.245 6.314 4.928 1.00 88.88 323 PHE A O 1
ATOM 2511 N N . SER A 1 324 ? 13.612 4.583 5.276 1.00 87.19 324 SER A N 1
ATOM 2512 C CA . SER A 1 324 ? 13.828 4.332 3.845 1.00 87.19 324 SER A CA 1
ATOM 2513 C C . SER A 1 324 ? 12.668 3.542 3.230 1.00 87.19 324 SER A C 1
ATOM 2515 O O . SER A 1 324 ? 12.355 3.711 2.048 1.00 87.19 324 SER A O 1
ATOM 2517 N N . ALA A 1 325 ? 11.969 2.749 4.047 1.00 89.81 325 ALA A N 1
ATOM 2518 C CA . ALA A 1 325 ? 10.754 2.062 3.652 1.00 89.81 325 ALA A CA 1
ATOM 2519 C C . ALA A 1 325 ? 9.556 3.023 3.562 1.00 89.81 325 ALA A C 1
ATOM 2521 O O . ALA A 1 325 ? 9.344 3.838 4.467 1.00 89.81 325 ALA A O 1
ATOM 2522 N N . PRO A 1 326 ? 8.725 2.932 2.511 1.00 94.56 326 PRO A N 1
ATOM 2523 C CA . PRO A 1 326 ? 7.564 3.793 2.354 1.00 94.56 326 PRO A CA 1
ATOM 2524 C C . PRO A 1 326 ? 6.413 3.387 3.285 1.00 94.56 326 PRO A C 1
ATOM 2526 O O . PRO A 1 326 ? 6.365 2.278 3.814 1.00 94.56 326 PRO A O 1
ATOM 2529 N N . VAL A 1 327 ? 5.420 4.267 3.396 1.00 98.25 327 VAL A N 1
ATOM 2530 C CA . VAL A 1 327 ? 4.072 3.898 3.844 1.00 98.25 327 VAL A CA 1
ATOM 2531 C C . VAL A 1 327 ? 3.202 3.664 2.615 1.00 98.25 327 VAL A C 1
ATOM 2533 O O . VAL A 1 327 ? 3.099 4.548 1.761 1.00 98.25 327 VAL A O 1
ATOM 2536 N N . VAL A 1 328 ? 2.552 2.502 2.528 1.00 98.38 328 VAL A N 1
ATOM 2537 C CA . VAL A 1 328 ? 1.576 2.193 1.469 1.00 98.38 328 VAL A CA 1
ATOM 2538 C C . VAL A 1 328 ? 0.180 2.171 2.079 1.00 98.38 328 VAL A C 1
ATOM 2540 O O . VAL A 1 328 ? -0.088 1.411 3.002 1.00 98.38 328 VAL A O 1
ATOM 2543 N N . SER A 1 329 ? -0.716 3.010 1.571 1.00 98.62 329 SER A N 1
ATOM 2544 C CA . SER A 1 329 ? -2.043 3.258 2.130 1.00 98.62 329 SER A CA 1
ATOM 2545 C C . SER A 1 329 ? -3.125 2.942 1.101 1.00 98.62 329 SER A C 1
ATOM 2547 O O . SER A 1 329 ? -3.158 3.536 0.025 1.00 98.62 329 SER A O 1
ATOM 2549 N N . VAL A 1 330 ? -4.026 2.018 1.426 1.00 98.69 330 VAL A N 1
ATOM 2550 C CA . VAL A 1 330 ? -5.123 1.565 0.557 1.00 98.69 330 VAL A CA 1
ATOM 2551 C C . VAL A 1 330 ? -6.449 2.088 1.089 1.00 98.69 330 VAL A C 1
ATOM 2553 O O . VAL A 1 330 ? -6.713 1.981 2.286 1.00 98.69 330 VAL A O 1
ATOM 2556 N N . SER A 1 331 ? -7.298 2.645 0.227 1.00 98.81 331 SER A N 1
ATOM 2557 C CA . SER A 1 331 ? -8.631 3.138 0.603 1.00 98.81 331 SER A CA 1
ATOM 2558 C C . SER A 1 331 ? -9.737 2.207 0.107 1.00 98.81 331 SER A C 1
ATOM 2560 O O . SER A 1 331 ? -9.761 1.844 -1.064 1.00 98.81 331 SER A O 1
ATOM 2562 N N . LEU A 1 332 ? -10.680 1.846 0.979 1.00 98.69 332 LEU A N 1
ATOM 2563 C CA . LEU A 1 332 ? -11.841 1.005 0.669 1.00 98.69 332 LEU A CA 1
ATOM 2564 C C . LEU A 1 332 ? -13.101 1.593 1.316 1.00 98.69 332 LEU A C 1
ATOM 2566 O O . LEU A 1 332 ? -13.061 2.052 2.456 1.00 98.69 332 LEU A O 1
ATOM 2570 N N . GLY A 1 333 ? -14.238 1.528 0.628 1.00 98.44 333 GLY A N 1
ATOM 2571 C CA . GLY A 1 333 ? -15.505 2.047 1.148 1.00 98.44 333 GLY A CA 1
ATOM 2572 C C . GLY A 1 333 ? -15.670 3.540 0.879 1.00 98.44 333 GLY A C 1
ATOM 2573 O O . GLY A 1 333 ? -15.303 4.013 -0.193 1.00 98.44 333 GLY A O 1
ATOM 2574 N N . ASP A 1 334 ? -16.291 4.255 1.812 1.00 98.50 334 ASP A N 1
ATOM 2575 C CA . ASP A 1 334 ? -16.631 5.666 1.646 1.00 98.50 334 ASP A CA 1
ATOM 2576 C C . ASP A 1 334 ? -15.396 6.545 1.380 1.00 98.50 334 ASP A C 1
ATOM 2578 O O . ASP A 1 334 ? -14.316 6.362 1.950 1.00 98.50 334 ASP A O 1
ATOM 2582 N N . ASP A 1 335 ? -15.573 7.535 0.509 1.00 98.50 335 ASP A N 1
ATOM 2583 C CA . ASP A 1 335 ? -14.553 8.510 0.157 1.00 98.50 335 ASP A CA 1
ATOM 2584 C C . ASP A 1 335 ? -14.159 9.358 1.378 1.00 98.50 335 ASP A C 1
ATOM 2586 O O . ASP A 1 335 ? -14.969 9.628 2.269 1.00 98.50 335 ASP A O 1
ATOM 2590 N N . CYS A 1 336 ? -12.935 9.886 1.391 1.00 98.38 336 CYS A N 1
ATOM 2591 C CA . CYS A 1 336 ? -12.507 10.844 2.411 1.00 98.38 336 CYS A CA 1
ATOM 2592 C C . CYS A 1 336 ? -11.788 12.059 1.834 1.00 98.38 336 CYS A C 1
ATOM 2594 O O . CYS A 1 336 ? -11.257 12.022 0.723 1.00 98.38 336 CYS A O 1
ATOM 2596 N N . LEU A 1 337 ? -11.765 13.147 2.606 1.00 98.06 337 LEU A N 1
ATOM 2597 C CA . LEU A 1 337 ? -10.869 14.272 2.378 1.00 98.06 337 LEU A CA 1
ATOM 2598 C C . LEU A 1 337 ? -9.542 13.972 3.075 1.00 98.06 337 LEU A C 1
ATOM 2600 O O . LEU A 1 337 ? -9.434 14.068 4.300 1.00 98.06 337 LEU A O 1
ATOM 2604 N N . PHE A 1 338 ? -8.553 13.581 2.281 1.00 97.69 338 PHE A N 1
ATOM 2605 C CA . PHE A 1 338 ? -7.199 13.329 2.741 1.00 97.69 338 PHE A CA 1
ATOM 2606 C C . PHE A 1 338 ? -6.379 14.606 2.637 1.00 97.69 338 PHE A C 1
ATOM 2608 O O . PHE A 1 338 ? -6.403 15.286 1.608 1.00 97.69 338 PHE A O 1
ATOM 2615 N N . ARG A 1 339 ? -5.649 14.925 3.701 1.00 95.56 339 ARG A N 1
ATOM 2616 C CA . ARG A 1 339 ? -4.759 16.080 3.773 1.00 95.56 339 ARG A CA 1
ATOM 2617 C C . ARG A 1 339 ? -3.323 15.591 3.839 1.00 95.56 339 ARG A C 1
ATOM 2619 O O . ARG A 1 339 ? -3.010 14.741 4.663 1.00 95.56 339 ARG A O 1
ATOM 2626 N N . VAL A 1 340 ? -2.457 16.168 3.012 1.00 92.94 340 VAL A N 1
ATOM 2627 C CA . VAL A 1 340 ? -1.006 15.961 3.035 1.00 92.94 340 VAL A CA 1
ATOM 2628 C C . VAL A 1 340 ? -0.295 17.310 3.126 1.00 92.94 340 VAL A C 1
ATOM 2630 O O . VAL A 1 340 ? -0.620 18.250 2.406 1.00 92.94 340 VAL A O 1
ATOM 2633 N N . GLY A 1 341 ? 0.634 17.431 4.059 1.00 87.69 341 GLY A N 1
ATOM 2634 C CA . GLY A 1 341 ? 1.468 18.596 4.316 1.00 87.69 341 GLY A CA 1
ATOM 2635 C C . GLY A 1 341 ? 2.902 18.393 3.848 1.00 87.69 341 GLY A C 1
ATOM 2636 O O . GLY A 1 341 ? 3.198 17.509 3.043 1.00 87.69 341 GLY A O 1
ATOM 2637 N N . GLN A 1 342 ? 3.795 19.221 4.376 1.00 84.06 342 GLN A N 1
ATOM 2638 C CA . GLN A 1 342 ? 5.238 19.034 4.238 1.00 84.06 342 GLN A CA 1
ATOM 2639 C C . GLN A 1 342 ? 5.792 18.188 5.395 1.00 84.06 342 GLN A C 1
ATOM 2641 O O . GLN A 1 342 ? 5.037 17.653 6.208 1.00 84.06 342 GLN A O 1
ATOM 2646 N N . SER A 1 343 ? 7.114 18.044 5.461 1.00 75.94 343 SER A N 1
ATOM 2647 C CA . SER A 1 343 ? 7.813 17.375 6.563 1.00 75.94 343 SER A CA 1
ATOM 2648 C C . SER A 1 343 ? 7.791 18.177 7.874 1.00 75.94 343 SER A C 1
ATOM 2650 O O . SER A 1 343 ? 7.991 17.602 8.946 1.00 75.94 343 SER A O 1
ATOM 2652 N N . THR A 1 344 ? 7.504 19.483 7.811 1.00 74.81 344 THR A N 1
ATOM 2653 C CA . THR A 1 344 ? 7.297 20.372 8.965 1.00 74.81 344 THR A CA 1
ATOM 2654 C C . THR A 1 344 ? 5.814 20.664 9.184 1.00 74.81 344 THR A C 1
ATOM 2656 O O . THR A 1 344 ? 5.008 20.643 8.249 1.00 74.81 344 THR A O 1
ATOM 2659 N N . ARG A 1 345 ? 5.436 20.934 10.438 1.00 72.56 345 ARG A N 1
ATOM 2660 C CA . ARG A 1 345 ? 4.031 21.106 10.837 1.00 72.56 345 ARG A CA 1
ATOM 2661 C C . ARG A 1 345 ? 3.447 22.431 10.343 1.00 72.56 345 ARG A C 1
ATOM 2663 O O . ARG A 1 345 ? 2.251 22.517 10.087 1.00 72.56 345 ARG A O 1
ATOM 2670 N N . GLU A 1 346 ? 4.296 23.443 10.211 1.00 74.44 346 GLU A N 1
ATOM 2671 C CA . GLU A 1 346 ? 3.980 24.799 9.759 1.00 74.44 346 GLU A CA 1
ATOM 2672 C C . GLU A 1 346 ? 3.931 24.906 8.226 1.00 74.44 346 GLU A C 1
ATOM 2674 O O . GLU A 1 346 ? 3.526 25.934 7.684 1.00 74.44 346 GLU A O 1
ATOM 2679 N N . GLY A 1 347 ? 4.347 23.851 7.515 1.00 73.50 347 GLY A N 1
ATOM 2680 C CA . GLY A 1 347 ? 4.341 23.804 6.060 1.00 73.50 347 GLY A CA 1
ATOM 2681 C C . GLY A 1 347 ? 2.930 23.802 5.463 1.00 73.50 347 GLY A C 1
ATOM 2682 O O . GLY A 1 347 ? 1.952 23.371 6.076 1.00 73.50 347 GLY A O 1
ATOM 2683 N N . GLY A 1 348 ? 2.823 24.261 4.214 1.00 83.94 348 GLY A N 1
ATOM 2684 C CA . GLY A 1 348 ? 1.557 24.260 3.480 1.00 83.94 348 GLY A CA 1
ATOM 2685 C C . GLY A 1 348 ? 0.961 22.854 3.340 1.00 83.94 348 GLY A C 1
ATOM 2686 O O . GLY A 1 348 ? 1.686 21.870 3.183 1.00 83.94 348 GLY A O 1
ATOM 2687 N N . THR A 1 349 ? -0.372 22.762 3.357 1.00 89.88 349 THR A N 1
ATOM 2688 C CA . THR A 1 349 ? -1.097 21.496 3.169 1.00 89.88 349 THR A CA 1
ATOM 2689 C C . THR A 1 349 ? -1.902 21.498 1.875 1.00 89.88 349 THR A C 1
ATOM 2691 O O . THR A 1 349 ? -2.391 22.532 1.421 1.00 89.88 349 THR A O 1
ATOM 2694 N N . LYS A 1 350 ? -2.042 20.320 1.273 1.00 89.12 350 LYS A N 1
ATOM 2695 C CA . LYS A 1 350 ? -2.901 20.044 0.125 1.00 89.12 350 LYS A CA 1
ATOM 2696 C C . LYS A 1 350 ? -3.927 19.006 0.538 1.00 89.12 350 LYS A C 1
ATOM 2698 O O . LYS A 1 350 ? -3.590 18.028 1.198 1.00 89.12 350 LYS A O 1
ATOM 2703 N N . SER A 1 351 ? -5.175 19.225 0.149 1.00 93.12 351 SER A N 1
ATOM 2704 C CA . SER A 1 351 ? -6.257 18.282 0.417 1.00 93.12 351 SER A CA 1
ATOM 2705 C C . SER A 1 351 ? -6.823 17.755 -0.887 1.00 93.12 351 SER A C 1
ATOM 2707 O O . SER A 1 351 ? -7.005 18.512 -1.841 1.00 93.12 351 SER A O 1
ATOM 2709 N N . PHE A 1 352 ? -7.106 16.462 -0.931 1.00 93.19 352 PHE A N 1
ATOM 2710 C CA . PHE A 1 352 ? -7.712 15.813 -2.081 1.00 93.19 352 PHE A CA 1
ATOM 2711 C C . PHE A 1 352 ? -8.577 14.640 -1.644 1.00 93.19 352 PHE A C 1
ATOM 2713 O O . PHE A 1 352 ? -8.478 14.138 -0.525 1.00 93.19 352 PHE A O 1
ATOM 2720 N N . ARG A 1 353 ? -9.492 14.245 -2.526 1.00 96.44 353 ARG A N 1
ATOM 2721 C CA . ARG A 1 353 ? -10.455 13.192 -2.231 1.00 96.44 353 ARG A CA 1
ATOM 2722 C C . ARG A 1 353 ? -9.850 11.836 -2.568 1.00 96.44 353 ARG A C 1
ATOM 2724 O O . ARG A 1 353 ? -9.525 11.609 -3.730 1.00 96.44 353 ARG A O 1
ATOM 2731 N N . LEU A 1 354 ? -9.742 10.964 -1.570 1.00 98.25 354 LEU A N 1
ATOM 2732 C CA . LEU A 1 354 ? -9.442 9.549 -1.775 1.00 98.25 354 LEU A CA 1
ATOM 2733 C C . LEU A 1 354 ? -10.742 8.776 -1.916 1.00 98.25 354 LEU A C 1
ATOM 2735 O O . LEU A 1 354 ? -11.675 8.994 -1.140 1.00 98.25 354 LEU A O 1
ATOM 2739 N N . LYS A 1 355 ? -10.783 7.887 -2.904 1.00 98.25 355 LYS A N 1
ATOM 2740 C CA . LYS A 1 355 ? -11.935 7.039 -3.205 1.00 98.25 355 LYS A CA 1
ATOM 2741 C C . LYS A 1 355 ? -11.663 5.570 -2.923 1.00 98.25 355 LYS A C 1
ATOM 2743 O O . LYS A 1 355 ? -10.517 5.154 -2.758 1.00 98.25 355 LYS A O 1
ATOM 2748 N N . SER A 1 356 ? -12.728 4.772 -2.905 1.00 98.31 356 SER A N 1
ATOM 2749 C CA . SER A 1 356 ? -12.616 3.312 -2.851 1.00 98.31 356 SER A CA 1
ATOM 2750 C C . SER A 1 356 ? -11.751 2.776 -4.002 1.00 98.31 356 SER A C 1
ATOM 2752 O O . SER A 1 356 ? -12.053 3.002 -5.175 1.00 98.31 356 SER A O 1
ATOM 2754 N N . GLY A 1 357 ? -10.698 2.039 -3.660 1.00 94.94 357 GLY A N 1
ATOM 2755 C CA . GLY A 1 357 ? -9.716 1.470 -4.581 1.00 94.94 357 GLY A CA 1
ATOM 2756 C C . GLY A 1 357 ? -8.481 2.334 -4.835 1.00 94.94 357 GLY A C 1
ATOM 2757 O O . GLY A 1 357 ? -7.581 1.881 -5.539 1.00 94.94 357 GLY A O 1
ATOM 2758 N N . ASP A 1 358 ? -8.407 3.544 -4.277 1.00 97.94 358 ASP A N 1
ATOM 2759 C CA . ASP A 1 358 ? -7.216 4.386 -4.388 1.00 97.94 358 ASP A CA 1
ATOM 2760 C C . ASP A 1 358 ? -6.070 3.854 -3.517 1.00 97.94 358 ASP A C 1
ATOM 2762 O O . ASP A 1 358 ? -6.286 3.396 -2.388 1.00 97.94 358 ASP A O 1
ATOM 2766 N N . VAL A 1 359 ? -4.842 4.003 -4.018 1.00 97.75 359 VAL A N 1
ATOM 2767 C CA . VAL A 1 359 ? -3.607 3.717 -3.276 1.00 97.75 359 VAL A CA 1
ATOM 2768 C C . VAL A 1 359 ? -2.766 4.987 -3.173 1.00 97.75 359 VAL A C 1
ATOM 2770 O O . VAL A 1 359 ? -2.607 5.725 -4.146 1.00 97.75 359 VAL A O 1
ATOM 2773 N N . VAL A 1 360 ? -2.220 5.255 -1.991 1.00 97.75 360 VAL A N 1
ATOM 2774 C CA . VAL A 1 360 ? -1.269 6.342 -1.735 1.00 97.75 360 VAL A CA 1
ATOM 2775 C C . VAL A 1 360 ? 0.032 5.755 -1.212 1.00 97.75 360 VAL A C 1
ATOM 2777 O O . VAL A 1 360 ? 0.014 4.883 -0.350 1.00 97.75 360 VAL A O 1
ATOM 2780 N N . VAL A 1 361 ? 1.159 6.248 -1.716 1.00 95.31 361 VAL A N 1
ATOM 2781 C CA . VAL A 1 361 ? 2.494 5.883 -1.234 1.00 95.31 361 VAL A CA 1
ATOM 2782 C C . VAL A 1 361 ? 3.188 7.135 -0.718 1.00 95.31 361 VAL A C 1
ATOM 2784 O O . VAL A 1 361 ? 3.280 8.122 -1.447 1.00 95.31 361 VAL A O 1
ATOM 2787 N N . LEU A 1 362 ? 3.670 7.085 0.522 1.00 93.81 362 LEU A N 1
ATOM 2788 C CA . LEU A 1 362 ? 4.522 8.100 1.141 1.00 93.81 362 LEU A CA 1
ATOM 2789 C C . LEU A 1 362 ? 5.935 7.516 1.251 1.00 93.81 362 LEU A C 1
ATOM 2791 O O . LEU A 1 362 ? 6.212 6.741 2.163 1.00 93.81 362 LEU A O 1
ATOM 2795 N N . GLY A 1 363 ? 6.814 7.838 0.305 1.00 89.31 363 GLY A N 1
ATOM 2796 C CA . GLY A 1 363 ? 8.195 7.344 0.263 1.00 89.31 363 GLY A CA 1
ATOM 2797 C C . GLY A 1 363 ? 9.204 8.466 0.030 1.00 89.31 363 GLY A C 1
ATOM 2798 O O . GLY A 1 363 ? 8.816 9.606 -0.221 1.00 89.31 363 GLY A O 1
ATOM 2799 N N . GLY A 1 364 ? 10.501 8.155 0.110 1.00 87.38 364 GLY A N 1
ATOM 2800 C CA . GLY A 1 364 ? 11.572 9.143 -0.074 1.00 87.38 364 GLY A CA 1
ATOM 2801 C C . GLY A 1 364 ? 11.383 10.378 0.817 1.00 87.38 364 GLY A C 1
ATOM 2802 O O . GLY A 1 364 ? 11.042 10.254 1.990 1.00 87.38 364 GLY A O 1
ATOM 2803 N N . GLU A 1 365 ? 11.522 11.578 0.248 1.00 84.75 365 GLU A N 1
ATOM 2804 C CA . GLU A 1 365 ? 11.310 12.849 0.967 1.00 84.75 365 GLU A CA 1
ATOM 2805 C C . GLU A 1 365 ? 9.897 12.989 1.562 1.00 84.75 365 GLU A C 1
ATOM 2807 O O . GLU A 1 365 ? 9.707 13.613 2.608 1.00 84.75 365 GLU A O 1
ATOM 2812 N N . GLY A 1 366 ? 8.904 12.364 0.924 1.00 87.12 366 GLY A N 1
ATOM 2813 C CA . GLY A 1 366 ? 7.506 12.389 1.340 1.00 87.12 366 GLY A CA 1
ATOM 2814 C C . GLY A 1 366 ? 7.170 11.402 2.457 1.00 87.12 366 GLY A C 1
ATOM 2815 O O . GLY A 1 366 ? 6.056 11.441 2.981 1.00 87.12 366 GLY A O 1
ATOM 2816 N N . ARG A 1 367 ? 8.107 10.527 2.856 1.00 93.19 367 ARG A N 1
ATOM 2817 C CA . ARG A 1 367 ? 7.886 9.493 3.883 1.00 93.19 367 ARG A CA 1
ATOM 2818 C C . ARG A 1 367 ? 7.453 10.067 5.230 1.00 93.19 367 ARG A C 1
ATOM 2820 O O . ARG A 1 367 ? 6.678 9.440 5.951 1.00 93.19 367 ARG A O 1
ATOM 2827 N N . LEU A 1 368 ? 7.958 11.253 5.559 1.00 91.56 368 LEU A N 1
ATOM 2828 C CA . LEU A 1 368 ? 7.660 11.967 6.798 1.00 91.56 368 LEU A CA 1
ATOM 2829 C C . LEU A 1 368 ? 6.733 13.166 6.566 1.00 91.56 368 LEU A C 1
ATOM 2831 O O . LEU A 1 368 ? 6.679 14.070 7.395 1.00 91.56 368 LEU A O 1
ATOM 2835 N N . CYS A 1 369 ? 5.984 13.212 5.464 1.00 91.50 369 CYS A N 1
ATOM 2836 C CA . CYS A 1 369 ? 4.962 14.238 5.299 1.00 91.50 369 CYS A CA 1
ATOM 2837 C C . CYS A 1 369 ? 3.895 14.119 6.393 1.00 91.50 369 CYS A C 1
ATOM 2839 O O . CYS A 1 369 ? 3.351 13.041 6.655 1.00 91.50 369 CYS A O 1
ATOM 2841 N N . PHE A 1 370 ? 3.549 15.257 6.989 1.00 94.25 370 PHE A N 1
ATOM 2842 C CA . PHE A 1 370 ? 2.360 15.367 7.818 1.00 94.25 370 PHE A CA 1
ATOM 2843 C C . PHE A 1 370 ? 1.127 14.989 6.996 1.00 94.25 370 PHE A C 1
ATOM 2845 O O . PHE A 1 370 ? 0.958 15.478 5.884 1.00 94.25 370 PHE A O 1
ATOM 2852 N N . HIS A 1 371 ? 0.247 14.141 7.512 1.00 96.69 371 HIS A N 1
ATOM 2853 C CA . HIS A 1 371 ? -0.953 13.738 6.791 1.00 96.69 371 HIS A CA 1
ATOM 2854 C C . HIS A 1 371 ? -2.105 13.381 7.731 1.00 96.69 371 HIS A C 1
ATOM 2856 O O . HIS A 1 371 ? -1.934 13.276 8.944 1.00 96.69 371 HIS A O 1
ATOM 2862 N N . GLY A 1 372 ? -3.314 13.285 7.185 1.00 96.31 372 GLY A N 1
ATOM 2863 C CA . GLY A 1 372 ? -4.508 13.023 7.978 1.00 96.31 372 GLY A CA 1
ATOM 2864 C C . GLY A 1 372 ? -5.770 12.853 7.143 1.00 96.31 372 GLY A C 1
ATOM 2865 O O . GLY A 1 372 ? -5.786 13.055 5.928 1.00 96.31 372 GLY A O 1
ATOM 2866 N N . VAL A 1 373 ? -6.845 12.483 7.830 1.00 97.56 373 VAL A N 1
ATOM 2867 C CA . VAL A 1 373 ? -8.187 12.322 7.269 1.00 97.56 373 VAL A CA 1
ATOM 2868 C C . VAL A 1 373 ? -9.096 13.325 7.964 1.00 97.56 373 VAL A C 1
ATOM 2870 O O . VAL A 1 373 ? -9.475 13.129 9.119 1.00 97.56 373 VAL A O 1
ATOM 2873 N N . ASP A 1 374 ? -9.443 14.400 7.260 1.00 94.69 374 ASP A N 1
ATOM 2874 C CA . ASP A 1 374 ? -10.222 15.504 7.830 1.00 94.69 374 ASP A CA 1
ATOM 2875 C C . ASP A 1 374 ? -11.715 15.189 7.918 1.00 94.69 374 ASP A C 1
ATOM 2877 O O . ASP A 1 374 ? -12.411 15.686 8.805 1.00 94.69 374 ASP A O 1
ATOM 2881 N N . ARG A 1 375 ? -12.222 14.435 6.937 1.00 97.12 375 ARG A N 1
ATOM 2882 C CA . ARG A 1 375 ? -13.654 14.201 6.743 1.00 97.12 375 ARG A CA 1
ATOM 2883 C C . ARG A 1 375 ? -13.906 12.909 5.976 1.00 97.12 375 ARG A C 1
ATOM 2885 O O . ARG A 1 375 ? -13.232 12.660 4.978 1.00 97.12 375 ARG A O 1
ATOM 2892 N N . ILE A 1 376 ? -14.926 12.160 6.383 1.00 98.19 376 ILE A N 1
ATOM 2893 C CA . ILE A 1 376 ? -15.510 11.058 5.609 1.00 98.19 376 ILE A CA 1
ATOM 2894 C C . ILE A 1 376 ? -16.748 11.566 4.861 1.00 98.19 376 ILE A C 1
ATOM 2896 O O . ILE A 1 376 ? -17.523 12.359 5.394 1.00 98.19 376 ILE A O 1
ATOM 2900 N N . TYR A 1 377 ? -16.925 11.136 3.613 1.00 97.62 377 TYR A N 1
ATOM 2901 C CA . TYR A 1 377 ? -18.113 11.411 2.809 1.00 97.62 377 TYR A CA 1
ATOM 2902 C C . TYR A 1 377 ? -19.003 10.158 2.793 1.00 97.62 377 TYR A C 1
ATOM 2904 O O . TYR A 1 377 ? -18.750 9.253 1.994 1.00 97.62 377 TYR A O 1
ATOM 2912 N N . PRO A 1 378 ? -20.023 10.072 3.664 1.00 96.19 378 PRO A N 1
ATOM 2913 C CA . PRO A 1 378 ? -20.820 8.859 3.813 1.00 96.19 378 PRO A CA 1
ATOM 2914 C C . PRO A 1 378 ? -21.620 8.534 2.547 1.00 96.19 378 PRO A C 1
ATOM 2916 O O . PRO A 1 378 ? -21.991 9.431 1.789 1.00 96.19 378 PRO A O 1
ATOM 2919 N N . SER A 1 379 ? -21.952 7.252 2.369 1.00 95.00 379 SER A N 1
ATOM 2920 C CA . SER A 1 379 ? -22.803 6.752 1.273 1.00 95.00 379 SER A CA 1
ATOM 2921 C C . SER A 1 379 ? -22.245 7.026 -0.128 1.00 95.00 379 SER A C 1
ATOM 2923 O O . SER A 1 379 ? -22.992 7.246 -1.081 1.00 95.00 379 SER A O 1
ATOM 2925 N N . THR A 1 380 ? -20.921 7.024 -0.268 1.00 96.31 380 THR A N 1
ATOM 2926 C CA . THR A 1 380 ? -20.238 7.232 -1.556 1.00 96.31 380 THR A CA 1
ATOM 2927 C C . THR A 1 380 ? -19.739 5.930 -2.175 1.00 96.31 380 THR A C 1
ATOM 2929 O O . THR A 1 380 ? -19.388 5.913 -3.355 1.00 96.31 380 THR A O 1
ATOM 2932 N N . SER A 1 381 ? -19.777 4.825 -1.424 1.00 95.12 381 SER A N 1
ATOM 2933 C CA . SER A 1 381 ? -19.433 3.489 -1.905 1.00 95.12 381 SER A CA 1
ATOM 2934 C C . SER A 1 381 ? -20.462 2.444 -1.480 1.00 95.12 381 SER A C 1
ATOM 2936 O O . SER A 1 381 ? -20.951 2.444 -0.357 1.00 95.12 381 SER A O 1
ATOM 2938 N N . ALA A 1 382 ? -20.741 1.500 -2.380 1.00 93.69 382 ALA A N 1
ATOM 2939 C CA . ALA A 1 382 ? -21.563 0.320 -2.104 1.00 93.69 382 ALA A CA 1
ATOM 2940 C C . ALA A 1 382 ? -20.722 -0.912 -1.708 1.00 93.69 382 ALA A C 1
ATOM 2942 O O . ALA A 1 382 ? -21.232 -2.031 -1.710 1.00 93.69 382 ALA A O 1
ATOM 2943 N N . LEU A 1 383 ? -19.419 -0.738 -1.450 1.00 96.06 383 LEU A N 1
ATOM 2944 C CA . LEU A 1 383 ? -18.509 -1.840 -1.123 1.00 96.06 383 LEU A CA 1
ATOM 2945 C C . LEU A 1 383 ? -18.797 -2.433 0.268 1.00 96.06 383 LEU A C 1
ATOM 2947 O O . LEU A 1 383 ? -18.776 -3.649 0.447 1.00 96.06 383 LEU A O 1
ATOM 2951 N N . LEU A 1 384 ? -19.081 -1.577 1.254 1.00 95.12 384 LEU A N 1
ATOM 2952 C CA . LEU A 1 384 ? -19.411 -1.988 2.617 1.00 95.12 384 LEU A CA 1
ATOM 2953 C C . LEU A 1 384 ? -20.921 -1.892 2.823 1.00 95.12 384 LEU A C 1
ATOM 2955 O O . LEU A 1 384 ? -21.494 -0.812 2.721 1.00 95.12 384 LEU A O 1
ATOM 2959 N N . ARG A 1 385 ? -21.563 -3.019 3.155 1.00 89.19 385 ARG A N 1
ATOM 2960 C CA . ARG A 1 385 ? -23.029 -3.100 3.309 1.00 89.19 385 ARG A CA 1
ATOM 2961 C C . ARG A 1 385 ? -23.591 -2.093 4.318 1.00 89.19 385 ARG A C 1
ATOM 2963 O O . ARG A 1 385 ? -24.670 -1.563 4.098 1.00 89.19 385 ARG A O 1
ATOM 2970 N N . ASN A 1 386 ? -22.841 -1.818 5.386 1.00 90.69 386 ASN A N 1
ATOM 2971 C CA . ASN A 1 386 ? -23.245 -0.917 6.470 1.00 90.69 386 ASN A CA 1
ATOM 2972 C C . ASN A 1 386 ? -22.571 0.467 6.379 1.00 90.69 386 ASN A C 1
ATOM 2974 O O . ASN A 1 386 ? -22.542 1.198 7.366 1.00 90.69 386 ASN A O 1
ATOM 2978 N N . GLY A 1 387 ? -22.001 0.811 5.218 1.00 93.75 387 GLY A N 1
ATOM 2979 C CA . GLY A 1 387 ? -21.235 2.042 5.020 1.00 93.75 387 GLY A CA 1
ATOM 2980 C C . GLY A 1 387 ? -19.918 2.089 5.803 1.00 93.75 387 GLY A C 1
ATOM 2981 O O . GLY A 1 387 ? -19.486 1.104 6.411 1.00 93.75 387 GLY A O 1
ATOM 2982 N N . GLY A 1 388 ? -19.275 3.257 5.771 1.00 96.69 388 GLY A N 1
ATOM 2983 C CA . GLY A 1 388 ? -17.995 3.511 6.424 1.00 96.69 388 GLY A CA 1
ATOM 2984 C C . GLY A 1 388 ? -16.805 3.384 5.479 1.00 96.69 388 GLY A C 1
ATOM 2985 O O . GLY A 1 388 ? -16.927 3.010 4.310 1.00 96.69 388 GLY A O 1
ATOM 2986 N N . ARG A 1 389 ? -15.624 3.707 6.008 1.00 98.50 389 ARG A N 1
ATOM 2987 C CA . ARG A 1 389 ? -14.357 3.649 5.274 1.00 98.50 389 ARG A CA 1
ATOM 2988 C C . ARG A 1 389 ? -13.365 2.754 5.997 1.00 98.50 389 ARG A C 1
ATOM 2990 O O . ARG A 1 389 ? -13.158 2.901 7.199 1.00 98.50 389 ARG A O 1
ATOM 2997 N N . ILE A 1 390 ? -12.705 1.889 5.240 1.00 98.75 390 ILE A N 1
ATOM 2998 C CA . ILE A 1 390 ? -11.555 1.108 5.684 1.00 98.75 390 ILE A CA 1
ATOM 2999 C C . ILE A 1 390 ? -10.299 1.688 5.036 1.00 98.75 390 ILE A C 1
ATOM 3001 O O . ILE A 1 390 ? -10.287 2.046 3.856 1.00 98.75 390 ILE A O 1
ATOM 3005 N N . ASN A 1 391 ? -9.229 1.781 5.815 1.00 98.75 391 ASN A N 1
ATOM 3006 C CA . ASN A 1 391 ? -7.904 2.086 5.310 1.00 98.75 391 ASN A CA 1
ATOM 3007 C C . ASN A 1 391 ? -6.893 1.074 5.823 1.00 98.75 391 ASN A C 1
ATOM 3009 O O . ASN A 1 391 ? -6.876 0.779 7.013 1.00 98.75 391 ASN A O 1
ATOM 3013 N N . LEU A 1 392 ? -6.083 0.557 4.907 1.00 98.81 392 LEU A N 1
ATOM 3014 C CA . LEU A 1 392 ? -5.053 -0.433 5.191 1.00 98.81 392 LEU A CA 1
ATOM 3015 C C . LEU A 1 392 ? -3.706 0.238 4.970 1.00 98.81 392 LEU A C 1
ATOM 3017 O O . LEU A 1 392 ? -3.428 0.681 3.854 1.00 98.81 392 LEU A O 1
ATOM 3021 N N . THR A 1 393 ? -2.904 0.340 6.021 1.00 98.69 393 THR A N 1
ATOM 3022 C CA . THR A 1 393 ? -1.632 1.063 5.991 1.00 98.69 393 THR A CA 1
ATOM 3023 C C . THR A 1 393 ? -0.492 0.097 6.266 1.00 98.69 393 THR A C 1
ATOM 3025 O O . THR A 1 393 ? -0.297 -0.325 7.404 1.00 98.69 393 THR A O 1
ATOM 3028 N N . LEU A 1 394 ? 0.233 -0.272 5.211 1.00 98.75 394 LEU A N 1
ATOM 3029 C CA . LEU A 1 394 ? 1.376 -1.177 5.257 1.00 98.75 394 LEU A CA 1
ATOM 3030 C C . LEU A 1 394 ? 2.661 -0.418 5.548 1.00 98.75 394 LEU A C 1
ATOM 3032 O O . LEU A 1 394 ? 2.901 0.652 4.975 1.00 98.75 394 LEU A O 1
ATOM 3036 N N . ARG A 1 395 ? 3.483 -0.995 6.424 1.00 98.12 395 ARG A N 1
ATOM 3037 C CA . ARG A 1 395 ? 4.735 -0.405 6.888 1.00 98.12 395 ARG A CA 1
ATOM 3038 C C . ARG A 1 395 ? 5.774 -1.487 7.166 1.00 98.12 395 ARG A C 1
ATOM 3040 O O . ARG A 1 395 ? 5.457 -2.568 7.668 1.00 98.12 395 ARG A O 1
ATOM 3047 N N . ARG A 1 396 ? 7.030 -1.163 6.878 1.00 96.50 396 ARG A N 1
ATOM 3048 C CA . ARG A 1 396 ? 8.204 -1.833 7.444 1.00 96.50 396 ARG A CA 1
ATOM 3049 C C . ARG A 1 396 ? 8.577 -1.086 8.722 1.00 96.50 396 ARG A C 1
ATOM 3051 O O . ARG A 1 396 ? 8.648 0.139 8.693 1.00 96.50 396 ARG A O 1
ATOM 3058 N N . VAL A 1 397 ? 8.772 -1.801 9.825 1.00 93.31 397 VAL A N 1
ATOM 3059 C CA . VAL A 1 397 ? 9.074 -1.183 11.121 1.00 93.31 397 VAL A CA 1
ATOM 3060 C C . VAL A 1 397 ? 10.575 -1.193 11.367 1.00 93.31 397 VAL A C 1
ATOM 3062 O O . VAL A 1 397 ? 11.121 -0.189 11.805 1.00 93.31 397 VAL A O 1
ATOM 3065 N N . THR A 1 398 ? 11.253 -2.298 11.071 1.00 92.00 398 THR A N 1
ATOM 3066 C CA . THR A 1 398 ? 12.672 -2.505 11.373 1.00 92.00 398 THR A CA 1
ATOM 3067 C C . THR A 1 398 ? 13.565 -2.302 10.152 1.00 92.00 398 THR A C 1
ATOM 3069 O O . THR A 1 398 ? 13.168 -2.611 9.022 1.00 92.00 398 THR A O 1
ATOM 3072 N N . CYS A 1 399 ? 14.798 -1.839 10.385 1.00 82.31 399 CYS A N 1
ATOM 3073 C CA . CYS A 1 399 ? 15.838 -1.885 9.361 1.00 82.31 399 CYS A CA 1
ATOM 3074 C C . CYS A 1 399 ? 16.127 -3.349 8.995 1.00 82.31 399 CYS A C 1
ATOM 3076 O O . CYS A 1 399 ? 16.202 -4.191 9.896 1.00 82.31 399 CYS A O 1
ATOM 3078 N N . PRO A 1 400 ? 16.298 -3.670 7.707 1.00 78.06 400 PRO A N 1
ATOM 3079 C CA . PRO A 1 400 ? 16.805 -4.970 7.291 1.00 78.06 400 PRO A CA 1
ATOM 3080 C C . PRO A 1 400 ? 18.176 -5.215 7.927 1.00 78.06 400 PRO A C 1
ATOM 3082 O O . PRO A 1 400 ? 19.008 -4.306 7.951 1.00 78.06 400 PRO A O 1
ATOM 3085 N N . GLY A 1 401 ? 18.358 -6.407 8.496 1.00 55.03 401 GLY A N 1
ATOM 3086 C CA . GLY A 1 401 ? 19.607 -6.835 9.132 1.00 55.03 401 GLY A CA 1
ATOM 3087 C C . GLY A 1 401 ? 20.633 -7.370 8.150 1.00 55.03 401 GLY A C 1
ATOM 3088 O O . GLY A 1 401 ? 20.218 -7.809 7.051 1.00 55.03 401 GLY A O 1
#

Secondary structure (DSSP, 8-state):
--EEE--TT-SB--SSSSS-PPPPHHHHHHHHHHTT-S-TTEEEEEETTEEEEEEEESSHHHHHHHHHHHHTBTT--EEEEEEEEEPPPPTTS----PPPP-EEEPPTT--HHHHHHHHH-TT-GGGHHHHHHHTTTT--STT---TT-EEE---SPSSS--------------------------SS---S-------PPTTEEEETT-S-HHHHHHHHHHHHHHHHHS--B--B-TTT-PBPSSEEEEESS-EEEEETTTEEEEESB-TTT-PBPPPPPHHHHHHHHHHS--SS--SEEEEEEE-TT--EEEE---S-S-SSSPEEEEEEESEEEEEE--SSTTS--EEEEE-TT-EEEE-GGGGG--EEEEEEETTS-SSSTT--EEEEEEE--SPP-

pLDDT: mean 79.17, std 21.52, range [23.41, 98.81]

Foldseek 3Di:
DFKDFFDAQAADEFDDDPDRDADAQVRLVVQLVVQVLQCPQWGWHDDQLEIEIAGEDQDPLSVQQSLQRRCRYHSHGMYGYPRYYYDDPDPDDDDDDDDDWDKDFAAPPDFLLVLQCVLVHHPRSVCSVVQQVSNPPVRPDRRPDDGRRMTGRDDDDGDDDDPDDDDDDDDDDDDDDDDDDDDDDPDDDPDDDPPPPPDDPPQKDKDALQDDLVRLLVVVVVVVVQCVVWPWDFAAAAQVRHTAQKTKTKAFQWEWGAGHPPGTAIDQAHPPPRHGGHHDDVSVQVVCVVPFPDDDTFRMKMKIWHDQPGKWDWDWPDRAPDQQTKKKKAKAFFKFWKKWAALDPPGDIDTDIHDHNMMMIQHDRRRNITIITGGTDWPPDPSDVVGTMIMIITHHRDDDD

Radius of gyration: 25.47 Å; chains: 1; bounding box: 57×53×76 Å

Sequence (401 aa):
MGMFDFVKGVGKKLGFGDDEPEPTADTLKKELDSHGLGTDKVEVDVKGDTAVLKGVVKDQSIFEKAVIAVGNTLGVSKVQADELQVAAPEAGTPAAPAKQPTFYTVKKGDNLWKIAEKSYGKGKGAKHTIIFEANKPMLTDPDKIYPGRFCASRTCPEPHHLKLAIAIHGQERRLSGRRFHSMVAFCLFADQRIKLMLVLPIGVRHMPGYLSRAVQEALVEEVRQVVQEAPLFVPAMPRTGKEMSVRMTNCGPLGWVTDREHGYRYQPTHPVTGTPWPPIPDVLLELWCEVSAYPHPPEACLVNFYSPDAKMGLHQDRDEIDFSAPVVSVSLGDDCLFRVGQSTREGGTKSFRLKSGDVVVLGGEGRLCFHGVDRIYPSTSALLRNGGRINLTLRRVTCPG